Protein AF-A0A368FFF7-F1 (afdb_monomer)

pLDDT: mean 74.54, std 22.56, range [25.45, 98.56]

InterPro domains:
  IPR001506 Peptidase M12A [PF01400] (138-325)
  IPR001506 Peptidase M12A [PR00480] (164-182)
  IPR001506 Peptidase M12A [PR00480] (217-235)
  IPR001506 Peptidase M12A [PR00480] (236-253)
  IPR001506 Peptidase M12A [PR00480] (275-290)
  IPR001506 Peptidase M12A [PR00480] (313-326)
  IPR001506 Peptidase M12A [PS51864] (132-328)
  IPR006026 Peptidase, metallopeptidase [SM00235] (140-280)
  IPR017050 Metallopeptidase, nematode [PIRSF036365] (67-388)
  IPR024079 Metallopeptidase, catalytic domain superfamily [G3DSA:3.40.390.10] (79-330)
  IPR034035 Astacin-like metallopeptidase domain [cd04280] (145-325)

Solvent-accessible surface area (backbone atoms only — not comparable to full-atom values): 23242 Å² total; per-residue (Å²): 132,88,7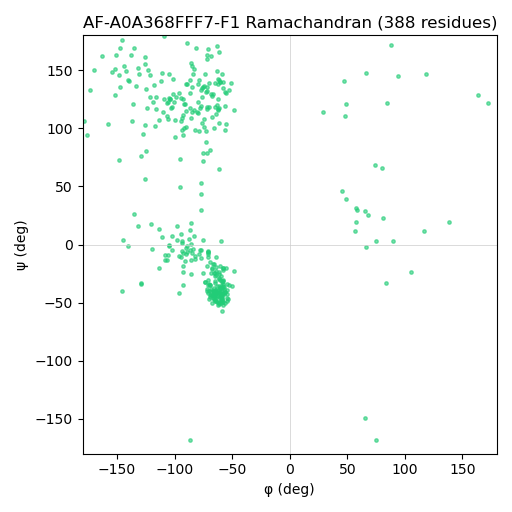9,92,82,91,81,90,87,84,96,76,79,96,65,64,69,66,59,58,52,53,47,55,60,63,58,76,74,64,98,68,99,64,66,57,69,58,36,45,58,44,37,54,59,52,58,72,46,37,70,59,52,56,59,73,60,58,75,51,76,70,52,50,53,57,45,53,57,51,57,71,71,38,84,87,75,85,80,77,88,79,45,94,53,31,88,46,63,49,48,22,6,54,70,49,70,56,16,84,51,26,51,61,36,33,29,50,72,52,70,64,60,46,49,54,54,50,57,49,67,70,62,67,77,87,72,83,71,67,20,38,29,62,38,74,86,88,55,90,65,41,54,59,86,87,36,46,30,23,38,72,40,94,73,39,46,73,64,44,53,54,28,42,57,53,19,50,48,60,53,37,71,76,34,73,57,45,77,43,85,34,86,80,48,68,53,22,38,37,38,26,53,46,83,42,25,40,32,17,28,65,17,41,84,63,42,79,43,61,34,29,47,15,77,71,34,82,38,44,36,50,35,35,35,38,47,40,18,38,69,20,36,53,45,48,68,21,20,56,54,33,76,82,50,34,46,80,34,65,91,31,34,36,76,92,52,56,68,49,65,48,62,47,43,61,67,55,1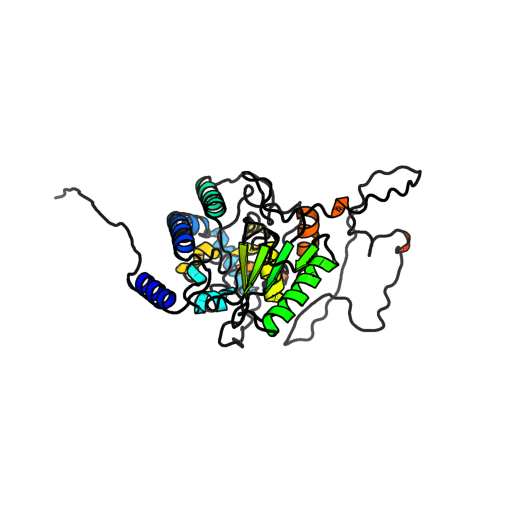8,40,28,88,80,57,78,90,56,51,42,21,37,47,16,66,38,33,45,58,64,32,72,74,79,38,60,21,37,42,35,71,56,56,87,44,37,83,37,29,42,27,66,41,84,29,73,64,53,42,54,44,49,23,64,73,71,50,40,79,68,80,70,76,77,81,75,88,72,94,70,94,76,96,66,90,80,61,86,81,43,74,84,84,64,44,82,88,53,68,86,66,77,87,78,66,97,53,101,73,72,99,69,91,78,91,68,97,86,60,95,77,87,85,80,89,80,86,78,86,78,132

Structure (mmCIF, N/CA/C/O backbone):
data_AF-A0A368FFF7-F1
#
_entry.id   AF-A0A368FFF7-F1
#
loop_
_atom_site.group_PDB
_atom_site.id
_atom_site.type_symbol
_atom_site.label_atom_id
_atom_site.label_alt_id
_atom_site.label_comp_id
_atom_site.label_asym_id
_atom_site.label_entity_id
_atom_site.label_seq_id
_atom_site.pdbx_PDB_ins_code
_atom_site.Cartn_x
_atom_site.Cartn_y
_atom_site.Cartn_z
_atom_site.occupancy
_atom_site.B_iso_or_equiv
_atom_site.auth_seq_id
_atom_site.auth_comp_id
_atom_site.auth_asym_id
_atom_site.auth_atom_id
_atom_site.pdbx_PDB_model_num
ATOM 1 N N . MET A 1 1 ? -25.195 46.840 28.308 1.00 30.77 1 MET A N 1
ATOM 2 C CA . MET A 1 1 ? -25.263 47.331 26.914 1.00 30.77 1 MET A CA 1
ATOM 3 C C . MET A 1 1 ? -24.023 46.797 26.198 1.00 30.77 1 MET A C 1
ATOM 5 O O . MET A 1 1 ? -22.946 47.258 26.528 1.00 30.77 1 MET A O 1
ATOM 9 N N . GLN A 1 2 ? -24.040 45.662 25.477 1.00 25.81 2 GLN A N 1
ATOM 10 C CA . GLN A 1 2 ? -24.666 45.463 24.148 1.00 25.81 2 GLN A CA 1
ATOM 11 C C . GLN A 1 2 ? -24.244 46.615 23.213 1.00 25.81 2 GLN A C 1
ATOM 13 O O . GLN A 1 2 ? -24.584 47.751 23.515 1.00 25.81 2 GLN A O 1
ATOM 18 N N . VAL A 1 3 ? -23.419 46.430 22.170 1.00 28.92 3 VAL A N 1
ATOM 19 C CA . VAL A 1 3 ? -23.723 45.802 20.855 1.00 28.92 3 VAL A CA 1
ATOM 20 C C . VAL A 1 3 ? -22.468 46.034 19.966 1.00 28.92 3 VAL A C 1
ATOM 22 O O . VAL A 1 3 ? -21.958 47.146 19.983 1.00 28.92 3 VAL A O 1
ATOM 25 N N . PHE A 1 4 ? -21.816 44.975 19.438 1.00 28.39 4 PHE A N 1
ATOM 26 C CA . PHE A 1 4 ? -21.695 44.586 17.998 1.00 28.39 4 PHE A CA 1
ATOM 27 C C . PHE A 1 4 ? -20.883 45.558 17.087 1.00 28.39 4 PHE A C 1
ATOM 29 O O . PHE A 1 4 ? -20.931 46.753 17.301 1.00 28.39 4 PHE A O 1
ATOM 36 N N . LEU A 1 5 ? -20.135 45.201 16.027 1.00 28.88 5 LEU A N 1
ATOM 37 C CA . LEU A 1 5 ? -20.061 44.041 15.126 1.00 28.88 5 LEU A CA 1
ATOM 38 C C . LEU A 1 5 ? -18.778 44.161 14.235 1.00 28.88 5 LEU A C 1
ATOM 40 O O . LEU A 1 5 ? -18.406 45.270 13.871 1.00 28.88 5 LEU A O 1
ATOM 44 N N . LEU A 1 6 ? -18.211 43.012 13.829 1.00 27.09 6 LEU A N 1
ATOM 45 C CA . LEU A 1 6 ? -17.595 42.634 12.527 1.00 27.09 6 LEU A CA 1
ATOM 46 C C . LEU A 1 6 ? -16.542 43.493 11.780 1.00 27.09 6 LEU A C 1
ATOM 48 O O . LEU A 1 6 ? -16.857 44.534 11.217 1.00 27.09 6 LEU A O 1
ATOM 52 N N . ALA A 1 7 ? -15.365 42.878 11.556 1.00 26.38 7 ALA A N 1
ATOM 53 C CA . ALA A 1 7 ? -14.892 42.372 10.241 1.00 26.38 7 ALA A CA 1
ATOM 54 C C . ALA A 1 7 ? -13.529 41.640 10.408 1.00 26.38 7 ALA A C 1
ATOM 56 O O . ALA A 1 7 ? -12.502 42.271 10.622 1.00 26.38 7 ALA A O 1
ATOM 57 N N . LEU A 1 8 ? -13.491 40.310 10.587 1.00 32.50 8 LEU A N 1
ATOM 58 C CA . LEU A 1 8 ? -13.098 39.314 9.565 1.00 32.50 8 LEU A CA 1
ATOM 59 C C . LEU A 1 8 ? -12.094 39.816 8.511 1.00 32.50 8 LEU A C 1
ATOM 61 O O . LEU A 1 8 ? -12.486 40.605 7.663 1.00 32.50 8 LEU A O 1
ATOM 65 N N . LEU A 1 9 ? -10.870 39.260 8.512 1.00 25.45 9 LEU A N 1
ATOM 66 C CA . LEU A 1 9 ? -10.119 38.810 7.324 1.00 25.45 9 LEU A CA 1
ATOM 67 C C . LEU A 1 9 ? -8.822 38.068 7.733 1.00 25.45 9 LEU A C 1
ATOM 69 O O . LEU A 1 9 ? -8.044 38.547 8.551 1.00 25.45 9 LEU A O 1
ATOM 73 N N . CYS A 1 10 ? -8.612 36.906 7.100 1.00 25.69 10 CYS A N 1
ATOM 74 C CA . CYS A 1 10 ? -7.376 36.110 7.013 1.00 25.69 10 CYS A CA 1
ATOM 75 C C . CYS A 1 10 ? -6.977 35.202 8.195 1.00 25.69 10 CYS A C 1
ATOM 77 O O . CYS A 1 10 ? -5.895 35.322 8.762 1.00 25.69 10 CYS A O 1
ATOM 79 N N . VAL A 1 11 ? -7.783 34.163 8.446 1.00 30.72 11 VAL A N 1
ATOM 80 C CA . VAL A 1 11 ? -7.249 32.853 8.867 1.00 30.72 11 VAL A CA 1
ATOM 81 C C . VAL A 1 11 ? -7.226 31.954 7.632 1.00 30.72 11 VAL A C 1
ATOM 83 O O . VAL A 1 11 ? -8.213 31.314 7.286 1.00 30.72 11 VAL A O 1
ATOM 86 N N . SER A 1 12 ? -6.100 31.937 6.929 1.00 32.69 12 SER A N 1
ATOM 87 C CA . SER A 1 12 ? -5.804 30.950 5.890 1.00 32.69 12 SER A CA 1
ATOM 88 C C . SER A 1 12 ? -4.338 30.554 6.004 1.00 32.69 12 SER A C 1
ATOM 90 O O . SER A 1 12 ? -3.499 31.411 6.252 1.00 32.69 12 SER A O 1
ATOM 92 N N . SER A 1 13 ? -4.072 29.261 5.808 1.00 33.72 13 SER A N 1
ATOM 93 C CA . SER A 1 13 ? -2.775 28.570 5.871 1.00 33.72 13 SER A CA 1
ATOM 94 C C . SER A 1 13 ? -2.192 28.334 7.269 1.00 33.72 13 SER A C 1
ATOM 96 O O . SER A 1 13 ? -1.131 28.840 7.627 1.00 33.72 13 SER A O 1
ATOM 98 N N . GLY A 1 14 ? -2.845 27.462 8.037 1.00 33.12 14 GLY A N 1
ATOM 99 C CA . GLY A 1 14 ? -2.187 26.733 9.119 1.00 33.12 14 GLY A CA 1
ATOM 100 C C . GLY A 1 14 ? -1.307 25.610 8.562 1.00 33.12 14 GLY A C 1
ATOM 101 O O . GLY A 1 14 ? -1.705 24.454 8.591 1.00 33.12 14 GLY A O 1
ATOM 102 N N . PHE A 1 15 ? -0.116 25.946 8.061 1.00 41.09 15 PHE A N 1
ATOM 103 C CA . PHE A 1 15 ? 1.002 25.004 7.950 1.00 41.09 15 PHE A CA 1
ATOM 104 C C . PHE A 1 15 ? 2.118 25.516 8.859 1.00 41.09 15 PHE A C 1
ATOM 106 O O . PHE A 1 15 ? 2.530 26.670 8.756 1.00 41.09 15 PHE A O 1
ATOM 113 N N . SER A 1 16 ? 2.623 24.671 9.760 1.00 47.88 16 SER A N 1
ATOM 114 C CA . SER A 1 16 ? 3.803 25.021 10.552 1.00 47.88 16 SER A CA 1
ATOM 115 C C . SER A 1 16 ? 4.995 25.197 9.605 1.00 47.88 16 SER A C 1
ATOM 117 O O . SER A 1 16 ? 5.396 24.250 8.921 1.00 47.88 16 SER A O 1
ATOM 119 N N . SER A 1 17 ? 5.589 26.391 9.590 1.00 49.59 17 SER A N 1
ATOM 120 C CA . SER A 1 17 ? 6.833 26.728 8.874 1.00 49.59 17 SER A CA 1
ATOM 121 C C . SER A 1 17 ? 7.967 25.716 9.119 1.00 49.59 17 SER A C 1
ATOM 123 O O . SER A 1 17 ? 8.857 25.535 8.288 1.00 49.59 17 SER A O 1
ATOM 125 N N . VAL A 1 18 ? 7.895 24.976 10.230 1.00 48.19 18 VAL A N 1
ATOM 126 C CA . VAL A 1 18 ? 8.825 23.914 10.621 1.00 48.19 18 VAL A CA 1
ATOM 127 C C . VAL A 1 18 ? 8.740 22.686 9.707 1.00 48.19 18 VAL A C 1
ATOM 129 O O . VAL A 1 18 ? 9.775 22.106 9.377 1.00 48.19 18 VAL A O 1
ATOM 132 N N . PHE A 1 19 ? 7.542 22.274 9.277 1.00 47.28 19 PHE A N 1
ATOM 133 C CA . PHE A 1 19 ? 7.387 21.143 8.351 1.00 47.28 19 PHE A CA 1
ATOM 134 C C . PHE A 1 19 ? 7.916 21.509 6.959 1.00 47.28 19 PHE A C 1
ATOM 136 O O . PHE A 1 19 ? 8.703 20.761 6.380 1.00 47.28 19 PHE A O 1
ATOM 143 N N . GLN A 1 20 ? 7.595 22.717 6.485 1.00 47.97 20 GLN A N 1
ATOM 144 C CA . GLN A 1 20 ? 8.089 23.251 5.211 1.00 47.97 20 GLN A CA 1
ATOM 145 C C . GLN A 1 20 ? 9.624 23.315 5.167 1.00 47.97 20 GLN A C 1
ATOM 147 O O . GLN A 1 20 ? 10.238 22.879 4.191 1.00 47.97 20 GLN A O 1
ATOM 152 N N . GLN A 1 21 ? 10.262 23.780 6.247 1.00 49.72 21 GLN A N 1
ATOM 153 C CA . GLN A 1 21 ? 11.721 23.850 6.335 1.00 49.72 21 GLN A CA 1
ATOM 154 C C . GLN A 1 21 ? 12.375 22.457 6.404 1.00 49.72 21 GLN A C 1
ATOM 156 O O . GLN A 1 21 ? 13.418 22.229 5.789 1.00 49.72 21 GLN A O 1
ATOM 161 N N . LYS A 1 22 ? 11.759 21.498 7.113 1.00 55.06 22 LYS A N 1
ATOM 162 C CA . LYS A 1 22 ? 12.249 20.110 7.204 1.00 55.06 22 LYS A CA 1
ATOM 163 C C . LYS A 1 22 ? 12.202 19.395 5.855 1.00 55.06 22 LYS A C 1
ATOM 165 O O . LYS A 1 22 ? 13.178 18.738 5.499 1.00 55.06 22 LYS A O 1
ATOM 170 N N . VAL A 1 23 ? 11.120 19.573 5.095 1.00 53.72 23 VAL A N 1
ATOM 171 C CA . VAL A 1 23 ? 10.992 19.042 3.731 1.00 53.72 23 VAL A CA 1
ATOM 172 C C . VAL A 1 23 ? 12.041 19.685 2.823 1.00 53.72 23 VAL A C 1
ATOM 174 O O . VAL A 1 23 ? 12.819 18.971 2.201 1.00 53.72 23 VAL A O 1
ATOM 177 N N . LYS A 1 24 ? 12.173 21.019 2.824 1.00 52.97 24 LYS A N 1
ATOM 178 C CA . LYS A 1 24 ? 13.177 21.736 2.014 1.00 52.97 24 LYS A CA 1
ATOM 179 C C . LYS A 1 24 ? 14.614 21.259 2.279 1.00 52.97 24 LYS A C 1
ATOM 181 O O . LYS A 1 24 ? 15.376 21.055 1.337 1.00 52.97 24 LYS A O 1
ATOM 186 N N . ASN A 1 25 ? 14.964 21.010 3.541 1.00 53.41 25 ASN A N 1
ATOM 187 C CA . ASN A 1 25 ? 16.287 20.512 3.928 1.00 53.41 25 ASN A CA 1
ATOM 188 C C . ASN A 1 25 ? 16.513 19.031 3.569 1.00 53.41 25 ASN A C 1
ATOM 190 O O . ASN A 1 25 ? 17.640 18.651 3.254 1.00 53.41 25 ASN A O 1
ATOM 194 N N . ALA A 1 26 ? 15.469 18.195 3.599 1.00 53.56 26 ALA A N 1
ATOM 195 C CA . ALA A 1 26 ? 15.540 16.805 3.137 1.00 53.56 26 ALA A CA 1
ATOM 196 C C . ALA A 1 26 ? 15.694 16.716 1.606 1.00 53.56 26 ALA A C 1
ATOM 198 O O . ALA A 1 26 ? 16.411 15.855 1.101 1.00 53.56 26 ALA A O 1
ATOM 199 N N . LEU A 1 27 ? 15.076 17.649 0.872 1.00 49.53 27 LEU A N 1
ATOM 200 C CA . LEU A 1 27 ? 15.123 17.737 -0.590 1.00 49.53 27 LEU A CA 1
ATOM 201 C C . LEU A 1 27 ? 16.488 18.174 -1.139 1.00 49.53 27 LEU A C 1
ATOM 203 O O . LEU A 1 27 ? 16.863 17.753 -2.229 1.00 49.53 27 LEU A O 1
ATOM 207 N N . ALA A 1 28 ? 17.241 18.984 -0.393 1.00 47.53 28 ALA A N 1
ATOM 208 C CA . ALA A 1 28 ? 18.511 19.552 -0.850 1.00 47.53 28 ALA A CA 1
ATOM 209 C C . ALA A 1 28 ? 19.671 18.538 -0.958 1.00 47.53 28 ALA A C 1
ATOM 211 O O . ALA A 1 28 ? 20.737 18.897 -1.449 1.00 47.53 28 ALA A O 1
ATOM 212 N N . LYS A 1 29 ? 19.504 17.290 -0.487 1.00 43.19 29 LYS A N 1
ATOM 213 C CA . LYS A 1 29 ? 20.620 16.341 -0.318 1.00 43.19 29 LYS A CA 1
ATOM 214 C C . LYS A 1 29 ? 20.720 15.198 -1.334 1.00 43.19 29 LYS A C 1
ATOM 216 O O . LYS A 1 29 ? 21.730 14.506 -1.289 1.00 43.19 29 LYS A O 1
ATOM 221 N N . VAL A 1 30 ? 19.747 14.944 -2.220 1.00 41.00 30 VAL A N 1
ATOM 222 C CA . VAL A 1 30 ? 19.785 13.721 -3.061 1.00 41.00 30 VAL A CA 1
ATOM 223 C C . VAL A 1 30 ? 19.073 13.876 -4.415 1.00 41.00 30 VAL A C 1
ATOM 225 O O . VAL A 1 30 ? 17.891 14.224 -4.479 1.00 41.00 30 VAL A O 1
ATOM 228 N N . ASN A 1 31 ? 19.789 13.518 -5.486 1.00 42.81 31 ASN A N 1
ATOM 229 C CA . ASN A 1 31 ? 19.384 13.611 -6.890 1.00 42.81 31 ASN A CA 1
ATOM 230 C C . ASN A 1 31 ? 18.789 12.272 -7.390 1.00 42.81 31 ASN A C 1
ATOM 232 O O . ASN A 1 31 ? 19.466 11.518 -8.079 1.00 42.81 31 ASN A O 1
ATOM 236 N N . ILE A 1 32 ? 17.559 11.928 -6.977 1.00 51.69 32 ILE A N 1
ATOM 237 C CA . ILE A 1 32 ? 16.816 10.745 -7.469 1.00 51.69 32 ILE A CA 1
ATOM 238 C C . ILE A 1 32 ? 15.328 11.093 -7.646 1.00 51.69 32 ILE A C 1
ATOM 240 O O . ILE A 1 32 ? 14.751 11.840 -6.851 1.00 51.69 32 ILE A O 1
ATOM 244 N N . THR A 1 33 ? 14.755 10.548 -8.719 1.00 56.84 33 THR A N 1
ATOM 245 C CA . THR A 1 33 ? 13.476 10.791 -9.409 1.00 56.84 33 THR A CA 1
ATOM 246 C C . THR A 1 33 ? 12.218 10.532 -8.565 1.00 56.84 33 THR A C 1
ATOM 248 O O . THR A 1 33 ? 11.391 9.684 -8.872 1.00 56.84 33 THR A O 1
ATOM 251 N N . LEU A 1 34 ? 12.016 11.308 -7.504 1.00 63.19 34 LEU A N 1
ATOM 252 C CA . LEU A 1 34 ? 10.683 11.535 -6.944 1.00 63.19 34 LEU A CA 1
ATOM 253 C C . LEU A 1 34 ? 10.308 12.987 -7.240 1.00 63.19 34 LEU A C 1
ATOM 255 O O . LEU A 1 34 ? 10.966 13.898 -6.730 1.00 63.19 34 LEU A O 1
ATOM 259 N N . ASN A 1 35 ? 9.288 13.222 -8.073 1.00 73.88 35 ASN A N 1
ATOM 260 C CA . ASN A 1 35 ? 8.816 14.576 -8.365 1.00 73.88 35 ASN A CA 1
ATOM 261 C C . ASN A 1 35 ? 8.082 15.142 -7.142 1.00 73.88 35 ASN A C 1
ATOM 263 O O . ASN A 1 35 ? 6.858 15.156 -7.053 1.00 73.88 35 ASN A O 1
ATOM 267 N N . THR A 1 36 ? 8.843 15.607 -6.157 1.00 71.31 36 THR A N 1
ATOM 268 C CA . THR A 1 36 ? 8.290 16.065 -4.879 1.00 71.31 36 THR A CA 1
ATOM 269 C C . THR A 1 36 ? 7.467 17.328 -4.994 1.00 71.31 36 THR A C 1
ATOM 271 O O . THR A 1 36 ? 6.648 17.592 -4.120 1.00 71.31 36 THR A O 1
ATOM 274 N N . LYS A 1 37 ? 7.660 18.113 -6.059 1.00 78.25 37 LYS A N 1
ATOM 275 C CA . LYS A 1 37 ? 6.784 19.245 -6.348 1.00 78.25 37 LYS A CA 1
ATOM 276 C C . LYS A 1 37 ? 5.375 18.745 -6.659 1.00 78.25 37 LYS A C 1
ATOM 278 O O . LYS A 1 37 ? 4.424 19.240 -6.069 1.00 78.25 37 LYS A O 1
ATOM 283 N N . GLU A 1 38 ? 5.266 17.751 -7.531 1.00 79.00 38 GLU A N 1
ATOM 284 C CA . GLU A 1 38 ? 3.991 17.142 -7.899 1.00 79.00 38 GLU A CA 1
ATOM 285 C C . GLU A 1 38 ? 3.348 16.385 -6.736 1.00 79.00 38 GLU A C 1
ATOM 287 O O . GLU A 1 38 ? 2.166 16.588 -6.477 1.00 79.00 38 GLU A O 1
ATOM 292 N N . LEU A 1 39 ? 4.123 15.608 -5.972 1.00 80.12 39 LEU A N 1
ATOM 293 C CA . LEU A 1 39 ? 3.616 14.970 -4.751 1.00 80.12 39 LEU A CA 1
ATOM 294 C C . LEU A 1 39 ? 3.072 15.991 -3.755 1.00 80.12 39 LEU A C 1
ATOM 296 O O . LEU A 1 39 ? 2.018 15.778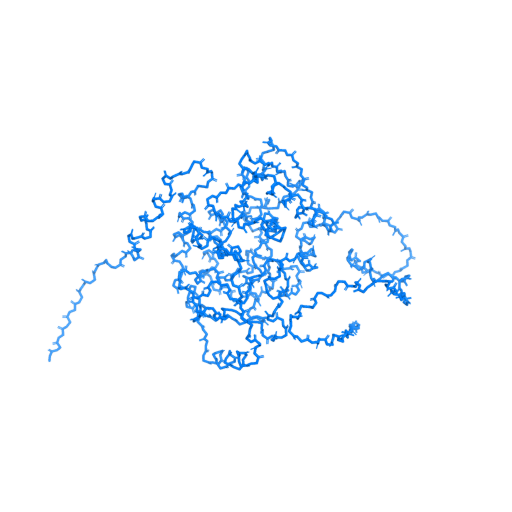 -3.171 1.00 80.12 39 LEU A O 1
ATOM 300 N N . ARG A 1 40 ? 3.761 17.123 -3.584 1.00 82.38 40 ARG A N 1
ATOM 301 C CA . ARG A 1 40 ? 3.287 18.203 -2.718 1.00 82.38 40 ARG A CA 1
ATOM 302 C C . ARG A 1 40 ? 1.992 18.817 -3.243 1.00 82.38 40 ARG A C 1
ATOM 304 O O . ARG A 1 40 ? 1.085 19.026 -2.453 1.00 82.38 40 ARG A O 1
ATOM 311 N N . GLU A 1 41 ? 1.889 19.084 -4.545 1.00 84.19 41 GLU A N 1
ATOM 312 C CA . GLU A 1 41 ? 0.653 19.598 -5.158 1.00 84.19 41 GLU A CA 1
ATOM 313 C C . GLU A 1 41 ? -0.524 18.633 -4.942 1.00 84.19 41 GLU A C 1
ATOM 315 O O . GLU A 1 41 ? -1.630 19.061 -4.617 1.00 84.19 41 GLU A O 1
ATOM 320 N N . VAL A 1 42 ? -0.289 17.327 -5.101 1.00 81.94 42 VAL A N 1
ATOM 321 C CA . VAL A 1 42 ? -1.290 16.284 -4.844 1.00 81.94 42 VAL A CA 1
ATOM 322 C C . VAL A 1 42 ? -1.664 16.232 -3.361 1.00 81.94 42 VAL A C 1
ATOM 324 O O . VAL A 1 42 ? -2.848 16.264 -3.029 1.00 81.94 42 VAL A O 1
ATOM 327 N N . HIS A 1 43 ? -0.675 16.218 -2.472 1.00 83.12 43 HIS A N 1
ATOM 328 C CA . HIS A 1 43 ? -0.884 16.196 -1.028 1.00 83.12 43 HIS A CA 1
ATOM 329 C C . HIS A 1 43 ? -1.656 17.431 -0.542 1.00 83.12 43 HIS A C 1
ATOM 331 O O . HIS A 1 43 ? -2.628 17.289 0.189 1.00 83.12 43 HIS A O 1
ATOM 337 N N . GLU A 1 44 ? -1.314 18.637 -1.008 1.00 84.12 44 GLU A N 1
ATOM 338 C CA . GLU A 1 44 ? -2.025 19.880 -0.665 1.00 84.12 44 GLU A CA 1
ATOM 339 C C . GLU A 1 44 ? -3.511 19.823 -1.055 1.00 84.12 44 GLU A C 1
ATOM 341 O O . GLU A 1 44 ? -4.373 20.300 -0.312 1.00 84.12 44 GLU A O 1
ATOM 346 N N . LYS A 1 45 ? -3.838 19.195 -2.193 1.00 81.06 45 LYS A N 1
ATOM 347 C CA . LYS A 1 45 ? -5.231 18.980 -2.601 1.00 81.06 45 LYS A CA 1
ATOM 348 C C . LYS A 1 45 ? -5.973 18.023 -1.653 1.00 81.06 45 LYS A C 1
ATOM 350 O O . LYS A 1 45 ? -7.140 18.274 -1.347 1.00 81.06 45 LYS A O 1
ATOM 355 N N . ILE A 1 46 ? -5.320 16.953 -1.193 1.00 77.62 46 ILE A N 1
ATOM 356 C CA . ILE A 1 46 ? -5.898 15.974 -0.252 1.00 77.62 46 ILE A CA 1
ATOM 357 C C . ILE A 1 46 ? -6.048 16.588 1.148 1.00 77.62 46 ILE A C 1
ATOM 359 O O . ILE A 1 46 ? -7.102 16.465 1.770 1.00 77.62 46 ILE A O 1
ATOM 363 N N . GLU A 1 47 ? -5.056 17.345 1.615 1.00 80.19 47 GLU A N 1
ATOM 364 C CA . GLU A 1 47 ? -5.118 18.079 2.884 1.00 80.19 47 GLU A CA 1
ATOM 365 C C . GLU A 1 47 ? -6.293 19.065 2.919 1.00 80.19 47 GLU A C 1
ATOM 367 O O . GLU A 1 47 ? -6.970 19.201 3.940 1.00 80.19 47 GLU A O 1
ATOM 372 N N . GLY A 1 48 ? -6.621 19.687 1.782 1.00 79.81 48 GLY A N 1
ATOM 373 C CA . GLY A 1 48 ? -7.789 20.561 1.653 1.00 79.81 48 GLY A CA 1
ATOM 374 C C . GLY A 1 48 ? -9.131 19.892 1.989 1.00 79.81 48 GLY A C 1
ATOM 375 O O . GLY A 1 48 ? -10.084 20.590 2.335 1.00 79.81 48 GLY A O 1
ATOM 376 N N . VAL A 1 49 ? -9.228 18.556 1.928 1.00 74.88 49 VAL A N 1
ATOM 377 C CA . VAL A 1 49 ? -10.434 17.796 2.314 1.00 74.88 49 VAL A CA 1
ATOM 378 C C . VAL A 1 49 ? -10.312 17.085 3.666 1.00 74.88 49 VAL A C 1
ATOM 380 O O . VAL A 1 49 ? -11.296 16.506 4.135 1.00 74.88 49 VAL A O 1
ATOM 383 N N . LYS A 1 50 ? -9.166 17.191 4.351 1.00 78.00 50 LYS A N 1
ATOM 384 C CA . LYS A 1 50 ? -8.912 16.553 5.653 1.00 78.00 50 LYS A CA 1
ATOM 385 C C . LYS A 1 50 ? -9.952 16.886 6.726 1.00 78.00 50 LYS A C 1
ATOM 387 O O . LYS A 1 50 ? -10.404 15.952 7.383 1.00 78.00 50 LYS A O 1
ATOM 392 N N . PRO A 1 51 ? -10.432 18.138 6.896 1.00 82.06 51 PRO A N 1
ATOM 393 C CA . PRO A 1 51 ? -11.461 18.430 7.897 1.00 82.06 51 PRO A CA 1
ATOM 394 C C . PRO A 1 51 ? -12.750 17.624 7.687 1.00 82.06 51 PRO A C 1
ATOM 396 O O . PRO A 1 51 ? -13.334 17.127 8.648 1.00 82.06 51 PRO A O 1
ATOM 399 N N . LYS A 1 52 ? -13.153 17.435 6.423 1.00 78.50 52 LYS A N 1
ATOM 400 C CA . LYS A 1 52 ? -14.325 16.633 6.066 1.00 78.50 52 LYS A CA 1
ATOM 401 C C . LYS A 1 52 ? -14.082 15.145 6.319 1.00 78.50 52 LYS A C 1
ATOM 403 O O . LYS A 1 52 ? -14.962 14.467 6.837 1.00 78.50 52 LYS A O 1
ATOM 408 N N . ILE A 1 53 ? -12.884 14.647 6.006 1.00 74.88 53 ILE A N 1
ATOM 409 C CA . ILE A 1 53 ? -12.479 13.269 6.320 1.00 74.88 53 ILE A CA 1
ATOM 410 C C . ILE A 1 53 ? -12.551 13.031 7.833 1.00 74.88 53 ILE A C 1
ATOM 412 O O . ILE A 1 53 ? -13.181 12.075 8.271 1.00 74.88 53 ILE A O 1
ATOM 416 N N . VAL A 1 54 ? -11.981 13.932 8.638 1.00 79.19 54 VAL A N 1
ATOM 417 C CA . VAL A 1 54 ? -12.018 13.844 10.105 1.00 79.19 54 VAL A CA 1
ATOM 418 C C . VAL A 1 54 ? -13.454 13.813 10.620 1.00 79.19 54 VAL A C 1
ATOM 420 O O . VAL A 1 54 ? -13.763 13.027 11.509 1.00 79.19 54 VAL A O 1
ATOM 423 N N . GLU A 1 55 ? -14.348 14.628 10.061 1.00 81.38 55 GLU A N 1
ATOM 424 C CA . GLU A 1 55 ? -15.767 14.601 10.416 1.00 81.38 55 GLU A CA 1
ATOM 425 C C . GLU A 1 55 ? -16.431 13.259 10.073 1.00 81.38 55 GLU A C 1
ATOM 427 O O . GLU A 1 55 ? -17.129 12.698 10.914 1.00 81.38 55 GLU A O 1
ATOM 432 N N . MET A 1 56 ? -16.157 12.706 8.887 1.00 76.81 56 MET A N 1
ATOM 433 C CA . MET A 1 56 ? -16.682 11.407 8.443 1.00 76.81 56 MET A CA 1
ATOM 434 C C . MET A 1 56 ? -16.167 10.222 9.269 1.00 76.81 56 MET A C 1
ATOM 436 O O . MET A 1 56 ? -16.816 9.178 9.302 1.00 76.81 56 MET A O 1
ATOM 440 N N . LEU A 1 57 ? -15.004 10.362 9.906 1.00 80.06 57 LEU A N 1
ATOM 441 C CA . LEU A 1 57 ? -14.387 9.321 10.727 1.00 80.06 57 LEU A CA 1
ATOM 442 C C . LEU A 1 57 ? -14.830 9.365 12.200 1.00 80.06 57 LEU A C 1
ATOM 444 O O . LEU A 1 57 ? -14.477 8.466 12.962 1.00 80.06 57 LEU A O 1
ATOM 448 N N . LYS A 1 58 ? -15.595 10.383 12.624 1.00 82.38 58 LYS A N 1
ATOM 449 C CA . LYS A 1 58 ? -16.078 10.485 14.008 1.00 82.38 58 LYS A CA 1
ATOM 450 C C . LYS A 1 58 ? -17.065 9.367 14.331 1.00 82.38 58 LYS A C 1
ATOM 452 O O . LYS A 1 58 ? -18.074 9.192 13.655 1.00 82.38 58 LYS A O 1
ATOM 457 N N . LEU A 1 59 ? -16.815 8.683 15.444 1.00 83.44 59 LEU A N 1
ATOM 458 C CA . LEU A 1 59 ? -17.716 7.666 15.974 1.00 83.44 59 LEU A CA 1
ATOM 459 C C . LEU A 1 59 ? -18.945 8.296 16.643 1.00 83.44 59 LEU A C 1
ATOM 461 O O . LEU A 1 59 ? -18.823 9.212 17.465 1.00 83.44 59 LEU A O 1
ATOM 465 N N . SER A 1 60 ? -20.127 7.748 16.358 1.00 86.50 60 SER A N 1
ATOM 466 C CA . SER A 1 60 ? -21.356 8.056 17.098 1.00 86.50 60 SER A CA 1
ATOM 467 C C . SER A 1 60 ? -21.314 7.505 18.538 1.00 86.50 60 SER A C 1
ATOM 469 O O . SER A 1 60 ? -20.531 6.601 18.841 1.00 86.50 60 SER A O 1
ATOM 471 N N . PRO A 1 61 ? -22.169 7.984 19.463 1.00 87.69 61 PRO A N 1
ATOM 472 C CA . PRO A 1 61 ? -22.187 7.486 20.844 1.00 87.69 61 PRO A CA 1
ATOM 473 C C . PRO A 1 61 ? -22.392 5.967 20.957 1.00 87.69 61 PRO A C 1
ATOM 475 O O . PRO A 1 61 ? -21.701 5.301 21.723 1.00 87.69 61 PRO A O 1
ATOM 478 N N . LYS A 1 62 ? -23.288 5.398 20.138 1.00 87.25 62 LYS A N 1
ATOM 479 C CA . LYS A 1 62 ? -23.529 3.947 20.080 1.00 87.25 62 LYS A CA 1
ATOM 480 C C . LYS A 1 62 ? -22.283 3.183 19.633 1.00 87.25 62 LYS A C 1
ATOM 482 O O . LYS A 1 62 ? -21.977 2.114 20.149 1.00 87.25 62 LYS A O 1
ATOM 487 N N . GLU A 1 63 ? -21.559 3.741 18.673 1.00 86.81 63 GLU A N 1
ATOM 488 C CA . GLU A 1 63 ? -20.335 3.147 18.157 1.00 86.81 63 GLU A CA 1
ATOM 489 C C . GLU A 1 63 ? -19.191 3.172 19.165 1.00 86.81 63 GLU A C 1
ATOM 491 O O . GLU A 1 63 ? -18.423 2.213 19.216 1.00 86.81 63 GLU A O 1
ATOM 496 N N . LYS A 1 64 ? -19.107 4.224 19.983 1.00 87.25 64 LYS A N 1
ATOM 497 C CA . LYS A 1 64 ? -18.145 4.308 21.087 1.00 87.25 64 LYS A CA 1
ATOM 498 C C . LYS A 1 64 ? -18.405 3.244 22.151 1.00 87.25 64 LYS A C 1
ATOM 500 O O . LYS A 1 64 ? -17.454 2.621 22.604 1.00 87.25 64 LYS A O 1
ATOM 505 N N . LEU A 1 65 ? -19.673 2.986 22.488 1.00 86.19 65 LEU A N 1
ATOM 506 C CA . LEU A 1 65 ? -20.042 1.895 23.400 1.00 86.19 65 LEU A CA 1
ATOM 507 C C . LEU A 1 65 ? -19.629 0.531 22.830 1.00 86.19 65 LEU A C 1
ATOM 509 O O . LEU A 1 65 ? -18.882 -0.191 23.475 1.00 86.19 65 LEU A O 1
ATOM 513 N N . SER A 1 66 ? -19.994 0.234 21.575 1.00 86.25 66 SER A N 1
ATOM 514 C CA . SER A 1 66 ? -19.595 -1.033 20.933 1.00 86.25 66 SER A CA 1
ATOM 515 C C . SER A 1 66 ? -18.078 -1.210 20.819 1.00 86.25 66 SER A C 1
ATOM 517 O O . SER A 1 66 ? -17.573 -2.328 20.825 1.00 86.25 66 SER A O 1
ATOM 519 N N . LEU A 1 67 ? -17.342 -0.102 20.687 1.00 87.19 67 LEU A N 1
ATOM 520 C CA . LEU A 1 67 ? -15.888 -0.123 20.640 1.00 87.19 67 LEU A CA 1
ATOM 521 C C . LEU A 1 67 ? -15.294 -0.448 22.015 1.00 87.19 67 LEU A C 1
ATOM 523 O O . LEU A 1 67 ? -14.329 -1.202 22.073 1.00 87.19 67 LEU A O 1
ATOM 527 N N . ALA A 1 68 ? -15.856 0.093 23.099 1.00 86.00 68 ALA A N 1
ATOM 528 C CA . ALA A 1 68 ? -15.404 -0.215 24.453 1.00 86.00 68 ALA A CA 1
ATOM 529 C C . ALA A 1 68 ? -15.509 -1.723 24.739 1.00 86.00 68 ALA A C 1
ATOM 531 O O . ALA A 1 68 ? -14.518 -2.328 25.151 1.00 86.00 68 ALA A O 1
ATOM 532 N N . ASP A 1 69 ? -16.647 -2.332 24.392 1.00 84.50 69 ASP A N 1
ATOM 533 C CA . ASP A 1 69 ? -16.856 -3.778 24.522 1.00 84.50 69 ASP A CA 1
ATOM 534 C C . ASP A 1 69 ? -15.829 -4.568 23.689 1.00 84.50 69 ASP A C 1
ATOM 536 O O . ASP A 1 69 ? -15.216 -5.522 24.170 1.00 84.50 69 ASP A O 1
ATOM 540 N N . LEU A 1 70 ? -15.587 -4.151 22.439 1.00 85.25 70 LEU A N 1
ATOM 541 C CA . LEU A 1 70 ? -14.631 -4.815 21.549 1.00 85.25 70 LEU A CA 1
ATOM 542 C C . LEU A 1 70 ? -13.189 -4.733 22.072 1.00 85.25 70 LEU A C 1
ATOM 544 O O . LEU A 1 70 ? -12.444 -5.710 21.987 1.00 85.25 70 LEU A O 1
ATOM 548 N N . VAL A 1 71 ? -12.786 -3.582 22.615 1.00 85.44 71 VAL A N 1
ATOM 549 C CA . VAL A 1 71 ? -11.451 -3.371 23.195 1.00 85.44 71 VAL A CA 1
ATOM 550 C C . VAL A 1 71 ? -11.244 -4.250 24.428 1.00 85.44 71 VAL A C 1
ATOM 552 O O . VAL A 1 71 ? -10.154 -4.794 24.596 1.00 85.44 71 VAL A O 1
ATOM 555 N N . GLU A 1 72 ? -12.269 -4.424 25.265 1.00 83.75 72 GLU A N 1
ATOM 556 C CA . GLU A 1 72 ? -12.203 -5.286 26.451 1.00 83.75 72 GLU A CA 1
ATOM 557 C C . GLU A 1 72 ? -11.982 -6.762 26.086 1.00 83.75 72 GLU A C 1
ATOM 559 O O . GLU A 1 72 ? -11.175 -7.446 26.714 1.00 83.75 72 GLU A O 1
ATOM 564 N N . HIS A 1 73 ? -12.630 -7.232 25.017 1.00 78.81 73 HIS A N 1
ATOM 565 C CA . HIS A 1 73 ? -12.542 -8.621 24.553 1.00 78.81 73 HIS A CA 1
ATOM 566 C C . HIS A 1 73 ? -11.361 -8.882 23.605 1.00 78.81 73 HIS A C 1
ATOM 568 O O . HIS A 1 73 ? -11.114 -10.024 23.209 1.00 78.81 73 HIS A O 1
ATOM 574 N N . THR A 1 74 ? -10.614 -7.843 23.229 1.00 78.06 74 THR A N 1
ATOM 575 C CA . THR A 1 74 ? -9.456 -7.975 22.346 1.00 78.06 74 THR A CA 1
ATOM 576 C C . THR A 1 74 ? -8.198 -8.309 23.141 1.00 78.06 74 THR A C 1
ATOM 578 O O . THR A 1 74 ? -7.814 -7.613 24.081 1.00 78.06 74 THR A O 1
ATOM 581 N N . LEU A 1 75 ? -7.480 -9.342 22.697 1.00 72.88 75 LEU A N 1
ATOM 582 C CA . LEU A 1 75 ? -6.168 -9.676 23.245 1.00 72.88 75 LEU A CA 1
ATOM 583 C C . LEU A 1 75 ? -5.179 -8.524 23.029 1.00 72.88 75 LEU A C 1
ATOM 585 O O . LEU A 1 75 ? -4.827 -8.183 21.896 1.00 72.88 75 LEU A O 1
ATOM 589 N N . LYS A 1 76 ? -4.684 -7.962 24.134 1.00 70.25 76 LYS A N 1
ATOM 590 C CA . LYS A 1 76 ? -3.616 -6.960 24.123 1.00 70.25 76 LYS A CA 1
ATOM 591 C C . LYS A 1 76 ? -2.282 -7.649 23.861 1.00 70.25 76 LYS A C 1
ATOM 593 O O . LYS A 1 76 ? -1.720 -8.293 24.744 1.00 70.25 76 LYS A O 1
ATOM 598 N N . VAL A 1 77 ? -1.769 -7.510 22.643 1.00 66.81 77 VAL A N 1
ATOM 599 C CA . VAL A 1 77 ? -0.448 -8.022 22.267 1.00 66.81 77 VAL A CA 1
ATOM 600 C C . VAL A 1 77 ? 0.547 -6.873 22.282 1.00 66.81 77 VAL A C 1
ATOM 602 O O . VAL A 1 77 ? 0.377 -5.885 21.573 1.00 66.81 77 VAL A O 1
ATOM 605 N N . LYS A 1 78 ? 1.609 -7.011 23.078 1.00 67.56 78 LYS A N 1
ATOM 606 C CA . LYS A 1 78 ? 2.729 -6.072 23.049 1.00 67.56 78 LYS A CA 1
ATOM 607 C C . LYS A 1 78 ? 3.517 -6.283 21.756 1.00 67.56 78 LYS A C 1
ATOM 609 O O . LYS A 1 78 ? 4.073 -7.363 21.544 1.00 67.56 78 LYS A O 1
ATOM 614 N N . LYS A 1 79 ? 3.587 -5.259 20.906 1.00 68.69 79 LYS A N 1
ATOM 615 C CA . LYS A 1 79 ? 4.534 -5.237 19.789 1.00 68.69 79 LYS A CA 1
ATOM 616 C C . LYS A 1 79 ? 5.924 -4.923 20.324 1.00 68.69 79 LYS A C 1
ATOM 618 O O . LYS A 1 79 ? 6.125 -3.950 21.043 1.00 68.69 79 LYS A O 1
ATOM 623 N N . ASN A 1 80 ? 6.878 -5.777 19.981 1.00 72.81 80 ASN A N 1
ATOM 624 C CA . ASN A 1 80 ? 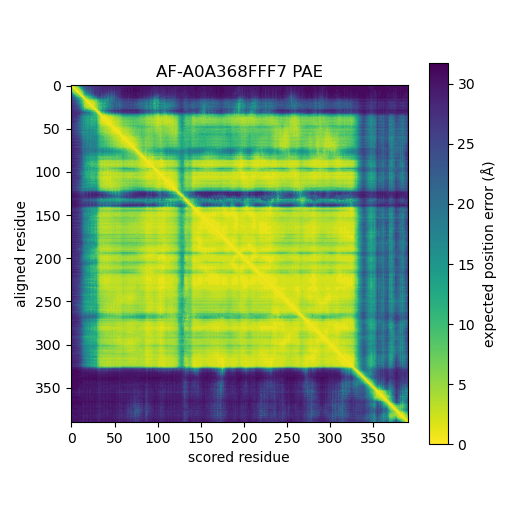8.283 -5.480 20.201 1.00 72.81 80 ASN A CA 1
ATOM 625 C C . ASN A 1 80 ? 8.794 -4.788 18.947 1.00 72.81 80 ASN A C 1
ATOM 627 O O . ASN A 1 80 ? 8.736 -5.395 17.880 1.00 72.81 80 ASN A O 1
ATOM 631 N N . HIS A 1 81 ? 9.297 -3.565 19.094 1.00 76.12 81 HIS A N 1
ATOM 632 C CA . HIS A 1 81 ? 9.971 -2.887 17.999 1.00 76.12 81 HIS A CA 1
ATOM 633 C C . HIS A 1 81 ? 11.348 -3.506 17.789 1.00 76.12 81 HIS A C 1
ATOM 635 O O . HIS A 1 81 ? 12.232 -3.358 18.635 1.00 76.12 81 HIS A O 1
ATOM 641 N N . VAL A 1 82 ? 11.507 -4.254 16.699 1.00 79.81 82 VAL A N 1
ATOM 642 C CA . VAL A 1 82 ? 12.732 -5.019 16.431 1.00 79.81 82 VAL A CA 1
ATOM 643 C C . VAL A 1 82 ? 13.663 -4.231 15.523 1.00 79.81 82 VAL A C 1
ATOM 645 O O . VAL A 1 82 ? 14.874 -4.212 15.743 1.00 79.81 82 VAL A O 1
ATOM 648 N N . ARG A 1 83 ? 13.115 -3.575 14.496 1.00 81.94 83 ARG A N 1
ATOM 649 C CA . ARG A 1 83 ? 13.906 -2.862 13.494 1.00 81.94 83 ARG A CA 1
ATOM 650 C C . ARG A 1 83 ? 14.009 -1.372 13.826 1.00 81.94 83 ARG A C 1
ATOM 652 O O . ARG A 1 83 ? 12.990 -0.701 13.988 1.00 81.94 83 ARG A O 1
ATOM 659 N N . PRO A 1 84 ? 15.222 -0.785 13.816 1.00 81.31 84 PRO A N 1
ATOM 660 C CA . PRO A 1 84 ? 15.402 0.636 14.122 1.00 81.31 84 PRO A CA 1
ATOM 661 C C . PRO A 1 84 ? 14.656 1.541 13.127 1.00 81.31 84 PRO A C 1
ATOM 663 O O . PRO A 1 84 ? 14.071 2.560 13.509 1.00 81.31 84 PRO A O 1
ATOM 666 N N . LYS A 1 85 ? 14.611 1.134 11.853 1.00 82.00 85 LYS A N 1
ATOM 667 C CA . LYS A 1 85 ? 13.934 1.863 10.773 1.00 82.00 85 LYS A CA 1
ATOM 668 C C . LYS A 1 85 ? 12.414 1.703 10.769 1.00 82.00 85 LYS A C 1
ATOM 670 O O . LYS A 1 85 ? 11.769 2.506 10.123 1.00 82.00 85 LYS A O 1
ATOM 675 N N . GLY A 1 86 ? 11.847 0.783 11.548 1.00 83.69 86 GLY A N 1
ATOM 676 C CA . GLY A 1 86 ? 10.418 0.453 11.530 1.00 83.69 86 GLY A CA 1
ATOM 677 C C . GLY A 1 86 ? 10.179 -1.002 11.137 1.00 83.69 86 GLY A C 1
ATOM 678 O O . GLY A 1 86 ? 10.954 -1.584 10.375 1.00 83.69 86 GLY A O 1
ATOM 679 N N . ASP A 1 87 ? 9.131 -1.591 11.702 1.00 84.44 87 ASP A N 1
ATOM 680 C CA . ASP A 1 87 ? 8.723 -2.976 11.455 1.00 84.44 87 ASP A CA 1
ATOM 681 C C . ASP A 1 87 ? 7.622 -3.087 10.385 1.00 84.44 87 ASP A C 1
ATOM 683 O O . ASP A 1 87 ? 7.327 -4.190 9.921 1.00 84.44 87 ASP A O 1
ATOM 687 N N . SER A 1 88 ? 7.045 -1.956 9.965 1.00 88.88 88 SER A N 1
ATOM 688 C CA . SER A 1 88 ? 6.068 -1.833 8.879 1.00 88.88 88 SER A CA 1
ATOM 689 C C . SER A 1 88 ? 6.521 -0.812 7.829 1.00 88.88 88 SER A C 1
ATOM 691 O O . SER A 1 88 ? 7.366 0.041 8.099 1.00 88.88 88 SER A O 1
ATOM 693 N N . ILE A 1 89 ? 5.934 -0.898 6.632 1.00 92.00 89 ILE A N 1
ATOM 694 C CA . ILE A 1 89 ? 6.110 0.076 5.540 1.00 92.00 89 ILE A CA 1
ATOM 695 C C . ILE A 1 89 ? 5.785 1.493 6.032 1.00 92.00 89 ILE A C 1
ATOM 697 O O . ILE A 1 89 ? 6.580 2.416 5.869 1.00 92.00 89 ILE A O 1
ATOM 701 N N . GLU A 1 90 ? 4.643 1.638 6.700 1.00 91.56 90 GLU A N 1
ATOM 702 C CA . GLU A 1 90 ? 4.165 2.901 7.253 1.00 91.56 90 GLU A CA 1
ATOM 703 C C . GLU A 1 90 ? 5.147 3.489 8.284 1.00 91.56 90 GLU A C 1
ATOM 705 O O . GLU A 1 90 ? 5.565 4.636 8.129 1.00 91.56 90 GLU A O 1
ATOM 710 N N . GLU A 1 91 ? 5.638 2.700 9.246 1.00 90.38 91 GLU A N 1
ATOM 711 C CA . GLU A 1 91 ? 6.619 3.161 10.238 1.00 90.38 91 GLU A CA 1
ATOM 712 C C . GLU A 1 91 ? 7.921 3.636 9.570 1.00 90.38 91 GLU A C 1
ATOM 714 O O . GLU A 1 91 ? 8.494 4.659 9.970 1.00 90.38 91 GLU A O 1
ATOM 719 N N . ILE A 1 92 ? 8.391 2.906 8.550 1.00 92.06 92 ILE A N 1
ATOM 720 C CA . ILE A 1 92 ? 9.581 3.266 7.763 1.00 92.06 92 ILE A CA 1
ATOM 721 C C . ILE A 1 92 ? 9.354 4.609 7.064 1.00 92.06 92 ILE A C 1
ATOM 723 O O . ILE A 1 92 ? 10.149 5.548 7.213 1.00 92.06 92 ILE A O 1
ATOM 727 N N . ASN A 1 93 ? 8.228 4.742 6.367 1.00 93.38 93 ASN A N 1
ATOM 728 C CA . ASN A 1 93 ? 7.902 5.937 5.604 1.00 93.38 93 ASN A CA 1
ATOM 729 C C . ASN A 1 93 ? 7.687 7.152 6.506 1.00 93.38 93 ASN A C 1
ATOM 731 O O . ASN A 1 93 ? 8.192 8.240 6.213 1.00 93.38 93 ASN A O 1
ATOM 735 N N . HIS A 1 94 ? 7.023 6.990 7.644 1.00 89.81 94 HIS A N 1
ATOM 736 C CA . HIS A 1 94 ? 6.829 8.043 8.639 1.00 89.81 94 HIS A CA 1
ATOM 737 C C . HIS A 1 94 ? 8.156 8.548 9.212 1.00 89.81 94 HIS A C 1
ATOM 739 O O . HIS A 1 94 ? 8.373 9.762 9.319 1.00 89.81 94 HIS A O 1
ATOM 745 N N . LYS A 1 95 ? 9.096 7.641 9.507 1.00 89.19 95 LYS A N 1
ATOM 746 C CA . LYS A 1 95 ? 10.437 7.987 10.014 1.00 89.19 95 LYS A CA 1
ATOM 747 C C . LYS A 1 95 ? 11.313 8.702 8.980 1.00 89.19 95 LYS A C 1
ATOM 749 O O . LYS A 1 95 ? 12.184 9.485 9.371 1.00 89.19 95 LYS A O 1
ATOM 754 N N . SER A 1 96 ? 11.062 8.517 7.681 1.00 85.00 96 SER A N 1
ATOM 755 C CA . SER A 1 96 ? 11.792 9.208 6.602 1.00 85.00 96 SER A CA 1
ATOM 756 C C . SER A 1 96 ? 11.551 10.730 6.560 1.00 85.00 96 SER A C 1
ATOM 758 O O . SER A 1 96 ? 12.316 11.460 5.927 1.00 85.00 96 SER A O 1
ATOM 760 N N . LYS A 1 97 ? 10.492 11.225 7.228 1.00 79.06 97 LYS A N 1
ATOM 761 C CA . LYS A 1 97 ? 9.965 12.610 7.161 1.00 79.06 97 LYS A CA 1
ATOM 762 C C . LYS A 1 97 ? 9.370 13.013 5.806 1.00 79.06 97 LYS A C 1
ATOM 764 O O . LYS A 1 97 ? 8.880 14.134 5.684 1.00 79.06 97 LYS A O 1
ATOM 769 N N . LEU A 1 98 ? 9.406 12.127 4.812 1.00 80.69 98 LEU A N 1
ATOM 770 C CA . LEU A 1 98 ? 8.785 12.312 3.500 1.00 80.69 98 LEU A CA 1
ATOM 771 C C . LEU A 1 98 ? 7.523 11.460 3.327 1.00 80.69 98 LEU A C 1
ATOM 773 O O . LEU A 1 98 ? 6.749 11.748 2.420 1.00 80.69 98 LEU A O 1
ATOM 777 N N . GLY A 1 99 ? 7.282 10.477 4.204 1.00 78.50 99 GLY A N 1
ATOM 778 C CA . GLY A 1 99 ? 6.119 9.587 4.125 1.00 78.50 99 GLY A CA 1
ATOM 779 C C . GLY A 1 99 ? 4.779 10.315 4.150 1.00 78.50 99 GLY A C 1
ATOM 780 O O . GLY A 1 99 ? 3.865 9.909 3.454 1.00 78.50 99 GLY A O 1
ATOM 781 N N . GLY A 1 100 ? 4.688 11.466 4.826 1.00 82.62 100 GLY A N 1
ATOM 782 C CA . GLY A 1 100 ? 3.470 12.286 4.812 1.00 82.62 100 GLY A CA 1
ATOM 783 C C . GLY A 1 100 ? 3.094 12.858 3.437 1.00 82.62 100 GLY A C 1
ATOM 784 O O . GLY A 1 100 ? 2.008 13.393 3.294 1.00 82.62 100 GLY A O 1
ATOM 785 N N . LEU A 1 101 ? 3.971 12.775 2.428 1.00 83.94 101 LEU A N 1
ATOM 786 C CA . LEU A 1 101 ? 3.643 13.144 1.043 1.00 83.94 101 LEU A CA 1
ATOM 787 C C . LEU A 1 101 ? 2.994 11.996 0.258 1.00 83.94 101 LEU A C 1
ATOM 789 O O . LEU A 1 101 ? 2.506 12.226 -0.849 1.00 83.94 101 LEU A O 1
ATOM 793 N N . LEU A 1 102 ? 3.046 10.776 0.788 1.00 89.75 102 LEU A N 1
ATOM 794 C CA . LEU A 1 102 ? 2.487 9.583 0.172 1.00 89.75 102 LEU A CA 1
ATOM 795 C C . LEU A 1 102 ? 1.049 9.412 0.649 1.00 89.75 102 LEU A C 1
ATOM 797 O O . LEU A 1 102 ? 0.724 9.621 1.817 1.00 89.75 102 LEU A O 1
ATOM 801 N N . TYR A 1 103 ? 0.170 9.050 -0.273 1.00 89.62 103 TYR A N 1
ATOM 802 C CA . TYR A 1 103 ? -1.208 8.752 0.066 1.00 89.62 103 TYR A CA 1
ATOM 803 C C . TYR A 1 103 ? -1.268 7.427 0.817 1.00 89.62 103 TYR A C 1
ATOM 805 O O . TYR A 1 103 ? -0.665 6.453 0.383 1.00 89.62 103 TYR A O 1
ATOM 813 N N . GLN A 1 104 ? -1.991 7.391 1.938 1.00 91.12 104 GLN A N 1
ATOM 814 C CA . GLN A 1 104 ? -2.048 6.207 2.803 1.00 91.12 104 GLN A CA 1
ATOM 815 C C . GLN A 1 104 ? -0.666 5.637 3.131 1.00 91.12 104 GLN A C 1
ATOM 817 O O . GLN A 1 104 ? -0.499 4.433 3.129 1.00 91.12 104 GLN A O 1
ATOM 822 N N . GLY A 1 105 ? 0.324 6.494 3.371 1.00 91.94 105 GLY A N 1
ATOM 823 C CA . GLY A 1 105 ? 1.639 6.080 3.846 1.00 91.94 105 GLY A CA 1
ATOM 824 C C . GLY A 1 105 ? 2.621 5.616 2.767 1.00 91.94 105 GLY A C 1
ATOM 825 O O . GLY A 1 105 ? 3.808 5.884 2.935 1.00 91.94 105 GLY A O 1
ATOM 826 N N . ASP A 1 106 ? 2.186 4.990 1.669 1.00 94.94 106 ASP A N 1
ATOM 827 C CA . ASP A 1 106 ? 3.072 4.356 0.668 1.00 94.94 106 ASP A CA 1
ATOM 828 C C . ASP A 1 106 ? 2.601 4.452 -0.801 1.00 94.94 106 ASP A C 1
ATOM 830 O O . ASP A 1 106 ? 3.274 3.954 -1.703 1.00 94.94 106 ASP A O 1
ATOM 834 N N . ILE A 1 107 ? 1.500 5.152 -1.092 1.00 93.25 107 ILE A N 1
ATOM 835 C CA . ILE A 1 107 ? 0.993 5.288 -2.464 1.00 93.25 107 ILE A CA 1
ATOM 836 C C . ILE A 1 107 ? 1.418 6.620 -3.089 1.00 93.25 107 ILE A C 1
ATOM 838 O O . ILE A 1 107 ? 1.105 7.710 -2.599 1.00 93.25 107 ILE A O 1
ATOM 842 N N . VAL A 1 108 ? 2.040 6.548 -4.267 1.00 92.19 108 VAL A N 1
ATOM 843 C CA . VAL A 1 108 ? 2.253 7.705 -5.149 1.00 92.19 108 VAL A CA 1
ATOM 844 C C . VAL A 1 108 ? 1.068 7.849 -6.103 1.00 92.19 108 VAL A C 1
ATOM 846 O O . VAL A 1 108 ? 0.978 7.148 -7.116 1.00 92.19 108 VAL A O 1
ATOM 849 N N . LEU A 1 109 ? 0.161 8.776 -5.788 1.00 86.88 109 LEU A N 1
ATOM 850 C CA . LEU A 1 109 ? -0.989 9.095 -6.636 1.00 86.88 109 LEU A CA 1
ATOM 851 C C . LEU A 1 109 ? -0.604 9.987 -7.817 1.00 86.88 109 LEU A C 1
ATOM 853 O O . LEU A 1 109 ? 0.135 10.964 -7.681 1.00 86.88 109 LEU A O 1
ATOM 857 N N . THR A 1 110 ? -1.218 9.719 -8.965 1.00 85.88 110 THR A N 1
ATOM 858 C CA . THR A 1 110 ? -1.279 10.687 -10.065 1.00 85.88 110 THR A CA 1
ATOM 859 C C . THR A 1 110 ? -2.223 11.843 -9.723 1.00 85.88 110 THR A C 1
ATOM 861 O O . THR A 1 110 ? -3.138 11.709 -8.905 1.00 85.88 110 THR A O 1
ATOM 864 N N . LYS A 1 111 ? -2.069 12.980 -10.416 1.00 83.19 111 LYS A N 1
ATOM 865 C CA . LYS A 1 111 ? -2.984 14.128 -10.279 1.00 83.19 111 LYS A CA 1
ATOM 866 C C . LYS A 1 111 ? -4.449 13.748 -10.507 1.00 83.19 111 LYS A C 1
ATOM 868 O O . LYS A 1 111 ? -5.310 14.225 -9.776 1.00 83.19 111 LYS A O 1
ATOM 873 N N . ILE A 1 112 ? -4.705 12.876 -11.482 1.00 81.12 112 ILE A N 1
ATOM 874 C CA . ILE A 1 112 ? -6.053 12.403 -11.813 1.00 81.12 112 ILE A CA 1
ATOM 875 C C . ILE A 1 112 ? -6.598 11.541 -10.673 1.00 81.12 112 ILE A C 1
ATOM 877 O O . ILE A 1 112 ? -7.665 11.837 -10.159 1.00 81.12 112 ILE A O 1
ATOM 881 N N . GLN A 1 113 ? -5.848 10.542 -10.197 1.00 83.25 113 GLN A N 1
ATOM 882 C CA . GLN A 1 113 ? -6.304 9.705 -9.076 1.00 83.25 113 GLN A CA 1
ATOM 883 C C . GLN A 1 113 ? -6.620 10.536 -7.824 1.00 83.25 113 GLN A C 1
ATOM 885 O O . GLN A 1 113 ? -7.607 10.274 -7.141 1.00 83.25 113 GLN A O 1
ATOM 890 N N . ALA A 1 114 ? -5.822 11.568 -7.544 1.00 84.19 114 ALA A N 1
ATOM 891 C CA . ALA A 1 114 ? -6.095 12.487 -6.446 1.00 84.19 114 ALA A CA 1
ATOM 892 C C . ALA A 1 114 ? -7.399 13.278 -6.649 1.00 84.19 114 ALA A C 1
ATOM 894 O O . ALA A 1 114 ? -8.176 13.443 -5.709 1.00 84.19 114 ALA A O 1
ATOM 895 N N . GLU A 1 115 ? -7.664 13.755 -7.867 1.00 81.50 115 GLU A N 1
ATOM 896 C CA . GLU A 1 115 ? -8.910 14.450 -8.209 1.00 81.50 115 GLU A CA 1
ATOM 897 C C . GLU A 1 115 ? -10.132 13.541 -8.072 1.00 81.50 115 GLU A C 1
ATOM 899 O O . GLU A 1 115 ? -11.134 13.972 -7.499 1.00 81.50 115 GLU A O 1
ATOM 904 N N . ASP A 1 116 ? -10.027 12.285 -8.509 1.00 79.19 116 ASP A N 1
ATOM 905 C CA . ASP A 1 116 ? -11.068 11.268 -8.357 1.00 79.19 116 ASP A CA 1
ATOM 906 C C . ASP A 1 116 ? -11.420 11.053 -6.879 1.00 79.19 116 ASP A C 1
ATOM 908 O O . ASP A 1 116 ? -12.586 11.167 -6.499 1.00 79.19 116 ASP A O 1
ATOM 912 N N . ILE A 1 117 ? -10.412 10.857 -6.023 1.00 78.38 117 ILE A N 1
ATOM 913 C CA . ILE A 1 117 ? -10.592 10.680 -4.572 1.00 78.38 117 ILE A CA 1
ATOM 914 C C . ILE A 1 117 ? -11.252 11.915 -3.930 1.00 78.38 117 ILE A C 1
ATOM 916 O O . ILE A 1 117 ? -12.129 11.794 -3.067 1.00 78.38 117 ILE A O 1
ATOM 920 N N . ILE A 1 118 ? -10.863 13.122 -4.347 1.00 78.81 118 ILE A N 1
ATOM 921 C CA . ILE A 1 118 ? -11.402 14.380 -3.805 1.00 78.81 118 ILE A CA 1
ATOM 922 C C . ILE A 1 118 ? -12.852 14.605 -4.235 1.00 78.81 118 ILE A C 1
ATOM 924 O O . ILE A 1 118 ? -13.692 14.986 -3.413 1.00 78.81 118 ILE A O 1
ATOM 928 N N . GLU A 1 119 ? -13.153 14.412 -5.518 1.00 75.31 119 GLU A N 1
ATOM 929 C CA . GLU A 1 119 ? -14.500 14.544 -6.077 1.00 75.31 119 GLU A CA 1
ATOM 930 C C . GLU A 1 119 ? -15.474 13.604 -5.361 1.00 75.31 119 GLU A C 1
ATOM 932 O O . GLU A 1 119 ? -16.573 13.995 -4.959 1.00 75.31 119 GLU A O 1
ATOM 937 N N . ASP A 1 120 ? -15.017 12.389 -5.109 1.00 71.31 120 ASP A N 1
ATOM 938 C CA . ASP A 1 120 ? -15.758 11.359 -4.411 1.00 71.31 120 ASP A CA 1
ATOM 939 C C . ASP A 1 120 ? -15.976 11.663 -2.927 1.00 71.31 120 ASP A C 1
ATOM 941 O O . ASP A 1 120 ? -17.100 11.552 -2.424 1.00 71.31 120 ASP A O 1
ATOM 945 N N . THR A 1 121 ? -14.938 12.148 -2.242 1.00 71.00 121 THR A N 1
ATOM 946 C CA . THR A 1 121 ? -15.041 12.625 -0.854 1.00 71.00 121 THR A CA 1
ATOM 947 C C . THR A 1 121 ? -16.067 13.755 -0.741 1.00 71.00 121 THR A C 1
ATOM 949 O O . THR A 1 121 ? -16.798 13.860 0.246 1.00 71.00 121 THR A O 1
ATOM 952 N N . LYS A 1 122 ? -16.198 14.609 -1.764 1.00 71.38 122 LYS A N 1
ATOM 953 C CA . LYS A 1 122 ? -17.205 15.681 -1.790 1.00 71.38 122 LYS A CA 1
ATOM 954 C C . LYS A 1 122 ? -18.632 15.156 -1.966 1.00 71.38 122 LYS A C 1
ATOM 956 O O . LYS A 1 122 ? -19.534 15.715 -1.345 1.00 71.38 122 LYS A O 1
ATOM 961 N N . ARG A 1 123 ? -18.839 14.084 -2.736 1.00 65.31 123 ARG A N 1
ATOM 962 C CA . ARG A 1 123 ? -20.169 13.598 -3.143 1.00 65.31 123 ARG A CA 1
ATOM 963 C C . ARG A 1 123 ? -20.958 12.800 -2.098 1.00 65.31 123 ARG A C 1
ATOM 965 O O . ARG A 1 123 ? -22.130 12.548 -2.350 1.00 65.31 123 ARG A O 1
ATOM 972 N N . ASN A 1 124 ? -20.382 12.428 -0.946 1.00 57.78 124 ASN A N 1
ATOM 973 C CA . ASN A 1 124 ? -21.064 11.636 0.101 1.00 57.78 124 ASN A CA 1
ATOM 974 C C . ASN A 1 124 ? -21.844 10.435 -0.482 1.00 57.78 124 ASN A C 1
ATOM 976 O O . ASN A 1 124 ? -23.018 10.244 -0.162 1.00 57.78 124 ASN A O 1
ATOM 980 N N . ALA A 1 125 ? -21.243 9.666 -1.398 1.00 52.28 125 ALA A N 1
ATOM 981 C CA . ALA A 1 125 ? -21.956 8.638 -2.158 1.00 52.28 125 ALA A CA 1
ATOM 982 C C . ALA A 1 125 ? -22.382 7.445 -1.270 1.00 52.28 125 ALA A C 1
ATOM 984 O O . ALA A 1 125 ? -21.760 6.388 -1.261 1.00 52.28 125 ALA A O 1
ATOM 985 N N . ASN A 1 126 ? -23.492 7.608 -0.549 1.00 44.53 126 ASN A N 1
ATOM 986 C CA . ASN A 1 126 ? -24.159 6.604 0.285 1.00 44.53 126 ASN A CA 1
ATOM 987 C C . ASN A 1 126 ? -24.980 5.584 -0.539 1.00 44.53 126 ASN A C 1
ATOM 989 O O . ASN A 1 126 ? -25.972 5.044 -0.055 1.00 44.53 126 ASN A O 1
ATOM 993 N N . SER A 1 127 ? -24.589 5.281 -1.783 1.00 40.47 127 SER A N 1
ATOM 994 C CA . SER A 1 127 ? -25.330 4.359 -2.657 1.00 40.47 127 SER A CA 1
ATOM 995 C C . SER A 1 127 ? -24.454 3.215 -3.200 1.00 40.47 127 SER A C 1
ATOM 997 O O . SER A 1 127 ? -23.664 3.397 -4.118 1.00 40.47 127 SER A O 1
ATOM 999 N N . ARG A 1 128 ? -24.647 2.037 -2.583 1.00 40.72 128 ARG A N 1
ATOM 1000 C CA . ARG A 1 128 ? -24.425 0.624 -2.999 1.00 40.72 128 ARG A CA 1
ATOM 1001 C C . ARG A 1 128 ? -23.123 0.118 -3.685 1.00 40.72 128 ARG A C 1
ATOM 1003 O O . ARG A 1 128 ? -22.670 0.592 -4.717 1.00 40.72 128 ARG A O 1
ATOM 1010 N N . SER A 1 129 ? -22.781 -1.100 -3.219 1.00 41.78 129 SER A N 1
ATOM 1011 C CA . SER A 1 129 ? -21.950 -2.219 -3.745 1.00 41.78 129 SER A CA 1
ATOM 1012 C C . SER A 1 129 ? -20.428 -2.187 -3.531 1.00 41.78 129 SER A C 1
ATOM 1014 O O . SER A 1 129 ? -19.782 -1.272 -4.016 1.00 41.78 129 SER A O 1
ATOM 1016 N N . LYS A 1 130 ? -19.945 -3.261 -2.859 1.00 39.59 130 LYS A N 1
ATOM 1017 C CA . LYS A 1 130 ? -18.626 -3.653 -2.274 1.00 39.59 130 LYS A CA 1
ATOM 1018 C C . LYS A 1 130 ? -17.446 -3.637 -3.251 1.00 39.59 130 LYS A C 1
ATOM 1020 O O . LYS A 1 130 ? -17.616 -4.249 -4.297 1.00 39.59 130 LYS A O 1
ATOM 1025 N N . ARG A 1 131 ? -16.290 -3.005 -2.926 1.00 57.47 131 ARG A N 1
ATOM 1026 C CA . ARG A 1 131 ? -15.149 -2.752 -3.839 1.00 57.47 131 ARG A CA 1
ATOM 1027 C C . ARG A 1 131 ? -13.710 -2.588 -3.184 1.00 57.47 131 ARG A C 1
ATOM 1029 O O . ARG A 1 131 ? -13.749 -2.141 -2.042 1.00 57.47 131 ARG A O 1
ATOM 1036 N N . GLN A 1 132 ? -12.541 -2.972 -3.816 1.00 46.09 132 GLN A N 1
ATOM 1037 C CA . GLN A 1 132 ? -11.093 -2.936 -3.315 1.00 46.09 132 GLN A CA 1
ATOM 1038 C C . GLN A 1 132 ? -9.978 -2.642 -4.371 1.00 46.09 132 GLN A C 1
ATOM 1040 O O . GLN A 1 132 ? -9.028 -1.927 -4.055 1.00 46.09 132 GLN A O 1
ATOM 1045 N N . ALA A 1 133 ? -10.024 -3.175 -5.594 1.00 57.44 133 ALA A N 1
ATOM 1046 C CA . ALA A 1 133 ? -9.074 -2.913 -6.695 1.00 57.44 133 ALA A CA 1
ATOM 1047 C C . ALA A 1 133 ? -9.430 -1.625 -7.455 1.00 57.44 133 ALA A C 1
ATOM 1049 O O . ALA A 1 133 ? -10.599 -1.297 -7.517 1.00 57.44 133 ALA A O 1
ATOM 1050 N N . PHE A 1 134 ? -8.512 -0.877 -8.068 1.00 64.69 134 PHE A N 1
ATOM 1051 C CA . PHE A 1 134 ? -8.910 0.378 -8.734 1.00 64.69 134 PHE A CA 1
ATOM 1052 C C . PHE A 1 134 ? -9.927 0.172 -9.880 1.00 64.69 134 PHE A C 1
ATOM 1054 O O . PHE A 1 134 ? -9.796 -0.763 -10.674 1.00 64.69 134 PHE A O 1
ATOM 1061 N N . LEU A 1 135 ? -10.922 1.062 -9.992 1.00 63.97 135 LEU A N 1
ATOM 1062 C CA . LEU A 1 135 ? -11.883 1.073 -11.100 1.00 63.97 135 LEU A CA 1
ATOM 1063 C C . LEU A 1 135 ? -11.650 2.270 -12.023 1.00 63.97 135 LEU A C 1
ATOM 1065 O O . LEU A 1 135 ? -11.680 3.429 -11.622 1.00 63.97 135 LEU A O 1
ATOM 1069 N N . ASP A 1 136 ? -11.475 1.959 -13.296 1.00 59.72 136 ASP A N 1
ATOM 1070 C CA . ASP A 1 136 ? -11.099 2.909 -14.325 1.00 59.72 136 ASP A CA 1
ATOM 1071 C C . ASP A 1 136 ? -12.337 3.487 -15.030 1.00 59.72 136 ASP A C 1
ATOM 1073 O O . ASP A 1 136 ? -12.887 2.881 -15.951 1.00 59.72 136 ASP A O 1
ATOM 1077 N N . ARG A 1 137 ? -12.829 4.645 -14.563 1.00 54.66 137 ARG A N 1
ATOM 1078 C CA . ARG A 1 137 ? -14.003 5.312 -15.164 1.00 54.66 137 ARG A CA 1
ATOM 1079 C C . ARG A 1 137 ? -13.640 6.350 -16.229 1.00 54.66 137 ARG A C 1
ATOM 1081 O O . ARG A 1 137 ? -14.486 6.683 -17.055 1.00 54.66 137 ARG A O 1
ATOM 1088 N N . ARG A 1 138 ? -12.421 6.903 -16.187 1.00 52.59 138 ARG A N 1
ATOM 1089 C CA . ARG A 1 138 ? -12.006 8.057 -17.012 1.00 52.59 138 ARG A CA 1
ATOM 1090 C C . ARG A 1 138 ? -10.925 7.745 -18.050 1.00 52.59 138 ARG A C 1
ATOM 1092 O O . ARG A 1 138 ? -10.778 8.526 -18.988 1.00 52.59 138 ARG A O 1
ATOM 1099 N N . ARG A 1 139 ? -10.152 6.664 -17.906 1.00 53.62 139 ARG A N 1
ATOM 1100 C CA . ARG A 1 139 ? -8.957 6.407 -18.722 1.00 53.62 139 ARG A CA 1
ATOM 1101 C C . ARG A 1 139 ? -8.748 4.906 -18.914 1.00 53.62 139 ARG A C 1
ATOM 1103 O O . ARG A 1 139 ? -7.778 4.425 -18.344 1.00 53.62 139 ARG A O 1
ATOM 1110 N N . PRO A 1 140 ? -9.553 4.193 -19.738 1.00 53.31 140 PRO A N 1
ATOM 1111 C CA . PRO A 1 140 ? -9.326 2.768 -19.977 1.00 53.31 140 PRO A CA 1
ATOM 1112 C C . PRO A 1 140 ? -7.846 2.616 -20.300 1.00 53.31 140 PRO A C 1
ATOM 1114 O O . PRO A 1 140 ? -7.428 3.272 -21.245 1.00 53.31 140 PRO A O 1
ATOM 1117 N N . GLN A 1 141 ? -7.090 1.908 -19.450 1.00 68.06 141 GLN A N 1
ATOM 1118 C CA . GLN A 1 141 ? -5.709 1.399 -19.584 1.00 68.06 141 GLN A CA 1
ATOM 1119 C C . GLN A 1 141 ? -4.823 1.552 -18.317 1.00 68.06 141 GLN A C 1
ATOM 1121 O O . GLN A 1 141 ? -3.607 1.412 -18.426 1.00 68.06 141 GLN A O 1
ATOM 1126 N N . MET A 1 142 ? -5.373 1.733 -17.105 1.00 81.88 142 MET A N 1
ATOM 1127 C CA . MET A 1 142 ? -4.556 1.622 -15.871 1.00 81.88 142 MET A CA 1
ATOM 1128 C C . MET A 1 142 ? -4.110 0.189 -15.532 1.00 81.88 142 MET A C 1
ATOM 1130 O O . MET A 1 142 ? -3.315 -0.026 -14.621 1.00 81.88 142 MET A O 1
ATOM 1134 N N . LYS A 1 143 ? -4.588 -0.815 -16.270 1.00 90.31 143 LYS A N 1
ATOM 1135 C CA . LYS A 1 143 ? -4.067 -2.182 -16.186 1.00 90.31 143 LYS A CA 1
ATOM 1136 C C . LYS A 1 143 ? -2.836 -2.336 -17.068 1.00 90.31 143 LYS A C 1
ATOM 1138 O O . LYS A 1 143 ? -2.763 -1.793 -18.173 1.00 90.31 143 LYS A O 1
ATOM 1143 N N . TRP A 1 144 ? -1.918 -3.179 -16.620 1.00 93.00 144 TRP A N 1
ATOM 1144 C CA . TRP A 1 144 ? -0.790 -3.656 -17.417 1.00 93.00 144 TRP A CA 1
ATOM 1145 C C . TRP A 1 144 ? -1.245 -4.708 -18.439 1.00 93.00 144 TRP A C 1
ATOM 1147 O O . TRP A 1 144 ? -0.996 -5.898 -18.281 1.00 93.00 144 TRP A O 1
ATOM 1157 N N . SER A 1 145 ? -1.961 -4.274 -19.480 1.00 89.06 145 SER A N 1
ATOM 1158 C CA . SER A 1 145 ? -2.623 -5.154 -20.461 1.00 89.06 145 SER A CA 1
ATOM 1159 C C . SER A 1 145 ? -1.672 -6.059 -21.249 1.00 89.06 145 SER A C 1
ATOM 1161 O O . SER A 1 145 ? -2.084 -7.115 -21.716 1.00 89.06 145 SER A O 1
ATOM 1163 N N . LYS A 1 146 ? -0.405 -5.660 -21.389 1.00 89.38 146 LYS A N 1
ATOM 1164 C CA . LYS A 1 146 ? 0.642 -6.430 -22.072 1.00 89.38 146 LYS A CA 1
ATOM 1165 C C . LYS A 1 146 ? 1.588 -7.137 -21.098 1.00 89.38 146 LYS A C 1
ATOM 1167 O O . LYS A 1 146 ? 2.591 -7.672 -21.547 1.00 89.38 146 LYS A O 1
ATOM 1172 N N . GLY A 1 147 ? 1.320 -7.129 -19.793 1.00 93.12 147 GLY A N 1
ATOM 1173 C CA . GLY A 1 147 ? 2.303 -7.473 -18.758 1.00 93.12 147 GLY A CA 1
ATOM 1174 C C . GLY A 1 147 ? 3.126 -6.261 -18.313 1.00 93.12 147 GLY A C 1
ATOM 1175 O O . GLY A 1 147 ? 3.006 -5.176 -18.884 1.00 93.12 147 GLY A O 1
ATOM 1176 N N . VAL A 1 148 ? 3.916 -6.443 -17.258 1.00 97.75 148 VAL A N 1
ATOM 1177 C CA . VAL A 1 148 ? 4.712 -5.396 -16.612 1.00 97.75 148 VAL A CA 1
ATOM 1178 C C . VAL A 1 148 ? 6.155 -5.488 -17.094 1.00 97.75 148 VAL A C 1
ATOM 1180 O O . VAL A 1 148 ? 6.901 -6.385 -16.698 1.00 97.75 148 VAL A O 1
ATOM 1183 N N . ASP A 1 149 ? 6.571 -4.549 -17.934 1.00 98.25 149 ASP A N 1
ATOM 1184 C CA . ASP A 1 149 ? 7.987 -4.384 -18.242 1.00 98.25 149 ASP A CA 1
ATOM 1185 C C . ASP A 1 149 ? 8.675 -3.656 -17.071 1.00 98.25 149 ASP A C 1
ATOM 1187 O O . ASP A 1 149 ? 8.148 -2.675 -16.543 1.00 98.25 149 ASP A O 1
ATOM 1191 N N . TYR A 1 150 ? 9.828 -4.142 -16.611 1.00 98.50 150 TYR A N 1
ATOM 1192 C CA . TYR A 1 150 ? 10.564 -3.572 -15.479 1.00 98.50 150 TYR A CA 1
ATOM 1193 C C . TYR A 1 150 ? 12.070 -3.520 -15.738 1.00 98.50 150 TYR A C 1
ATOM 1195 O O . TYR A 1 150 ? 12.591 -4.203 -16.611 1.00 98.50 150 TYR A O 1
ATOM 1203 N N . TYR A 1 151 ? 12.795 -2.731 -14.954 1.00 98.25 151 TYR A N 1
ATOM 1204 C CA . TYR A 1 151 ? 14.252 -2.806 -14.866 1.00 98.25 151 TYR A CA 1
ATOM 1205 C C . TYR A 1 151 ? 14.729 -2.354 -13.485 1.00 98.25 151 TYR A C 1
ATOM 1207 O O . TYR A 1 151 ? 14.003 -1.693 -12.736 1.00 98.25 151 TYR A O 1
ATOM 1215 N N . PHE A 1 152 ? 15.969 -2.697 -13.146 1.00 98.19 152 PHE A N 1
ATOM 1216 C CA . PHE A 1 152 ? 16.602 -2.245 -11.913 1.00 98.19 152 PHE A CA 1
ATOM 1217 C C . PHE A 1 152 ? 17.405 -0.971 -12.149 1.00 98.19 152 PHE A C 1
ATOM 1219 O O . PHE A 1 152 ? 18.311 -0.933 -12.981 1.00 98.19 152 PHE A O 1
ATOM 1226 N N . HIS A 1 153 ? 17.112 0.070 -11.376 1.00 96.44 153 HIS A N 1
ATOM 1227 C CA . HIS A 1 153 ? 17.947 1.264 -11.358 1.00 96.44 153 HIS A CA 1
ATOM 1228 C C . HIS A 1 153 ? 19.356 0.921 -10.828 1.00 96.44 153 HIS A C 1
ATOM 1230 O O . HIS A 1 153 ? 19.473 0.061 -9.952 1.00 96.44 153 HIS A O 1
ATOM 1236 N N . PRO A 1 154 ? 20.433 1.612 -11.257 1.00 94.19 154 PRO A N 1
ATOM 1237 C CA . PRO A 1 154 ? 21.797 1.331 -10.788 1.00 94.19 154 PRO A CA 1
ATOM 1238 C C . PRO A 1 154 ? 22.006 1.373 -9.266 1.00 94.19 154 PRO A C 1
ATOM 1240 O O . PRO A 1 154 ? 22.976 0.815 -8.765 1.00 94.19 154 PRO A O 1
ATOM 1243 N N . ASN A 1 155 ? 21.114 2.030 -8.520 1.00 94.44 155 ASN A N 1
ATOM 1244 C CA . ASN A 1 155 ? 21.174 2.080 -7.057 1.00 94.44 155 ASN A CA 1
ATOM 1245 C C . ASN A 1 155 ? 20.409 0.942 -6.350 1.00 94.44 155 ASN A C 1
ATOM 1247 O O . ASN A 1 155 ? 20.423 0.882 -5.119 1.00 94.44 155 ASN A O 1
ATOM 1251 N N . ALA A 1 156 ? 19.722 0.068 -7.090 1.00 95.19 156 ALA A N 1
ATOM 1252 C CA . ALA A 1 156 ? 19.088 -1.116 -6.534 1.00 95.19 156 ALA A CA 1
ATOM 1253 C C . ALA A 1 156 ? 20.175 -2.112 -6.109 1.00 95.19 156 ALA A C 1
ATOM 1255 O O . ALA A 1 156 ? 20.967 -2.581 -6.928 1.00 95.19 156 ALA A O 1
ATOM 1256 N N . THR A 1 157 ? 20.218 -2.430 -4.816 1.00 96.31 157 THR A N 1
ATOM 1257 C CA . THR A 1 157 ? 21.176 -3.399 -4.272 1.00 96.31 157 THR A CA 1
ATOM 1258 C C . THR A 1 157 ? 20.807 -4.821 -4.686 1.00 96.31 157 THR A C 1
ATOM 1260 O O . THR A 1 157 ? 19.665 -5.104 -5.052 1.00 96.31 157 THR A O 1
ATOM 1263 N N . GLU A 1 158 ? 21.751 -5.753 -4.561 1.00 96.75 158 GLU A N 1
ATOM 1264 C CA . GLU A 1 158 ? 21.488 -7.177 -4.808 1.00 96.75 158 GLU A CA 1
ATOM 1265 C C . GLU A 1 158 ? 20.382 -7.742 -3.905 1.00 96.75 158 GLU A C 1
ATOM 1267 O O . GLU A 1 158 ? 19.610 -8.605 -4.326 1.00 96.75 158 GLU A O 1
ATOM 1272 N N . ASP A 1 159 ? 20.242 -7.214 -2.686 1.00 95.50 159 ASP A N 1
ATOM 1273 C CA . ASP A 1 159 ? 19.141 -7.570 -1.795 1.00 95.50 159 ASP A CA 1
ATOM 1274 C C . ASP A 1 159 ? 17.789 -7.143 -2.370 1.00 95.50 159 ASP A C 1
ATOM 1276 O O . ASP A 1 159 ? 16.895 -7.986 -2.464 1.00 95.50 159 ASP A O 1
ATOM 1280 N N . VAL A 1 160 ? 17.665 -5.889 -2.825 1.00 96.88 160 VAL A N 1
ATOM 1281 C CA . VAL A 1 160 ? 16.454 -5.355 -3.475 1.00 96.88 160 VAL A CA 1
ATOM 1282 C C . VAL A 1 160 ? 16.103 -6.163 -4.719 1.00 96.88 160 VAL A C 1
ATOM 1284 O O . VAL A 1 160 ? 14.966 -6.617 -4.854 1.00 96.88 160 VAL A O 1
ATOM 1287 N N . LYS A 1 161 ? 17.083 -6.429 -5.592 1.00 98.12 161 LYS A N 1
ATOM 1288 C CA . LYS A 1 161 ? 16.882 -7.266 -6.784 1.00 98.12 161 LYS A CA 1
ATOM 1289 C C . LYS A 1 161 ? 16.341 -8.641 -6.401 1.00 98.12 161 LYS A C 1
ATOM 1291 O O . LYS A 1 161 ? 15.313 -9.084 -6.911 1.00 98.12 161 LYS A O 1
ATOM 1296 N N . ARG A 1 162 ? 16.989 -9.306 -5.440 1.00 97.88 162 ARG A N 1
ATOM 1297 C CA . ARG A 1 162 ? 16.611 -10.649 -4.986 1.00 97.88 162 ARG A CA 1
ATOM 1298 C C . ARG A 1 162 ? 15.205 -10.692 -4.390 1.00 97.88 162 ARG A C 1
ATOM 1300 O O . ARG A 1 162 ? 14.470 -11.639 -4.674 1.00 97.88 162 ARG A O 1
ATOM 1307 N N . ILE A 1 163 ? 14.834 -9.739 -3.532 1.00 97.50 163 ILE A N 1
ATOM 1308 C CA . ILE A 1 163 ? 13.505 -9.745 -2.905 1.00 97.50 163 ILE A CA 1
ATOM 1309 C C . ILE A 1 163 ? 12.403 -9.396 -3.904 1.00 97.50 163 ILE A C 1
ATOM 1311 O O . ILE A 1 163 ? 11.366 -10.058 -3.881 1.00 97.50 163 ILE A O 1
ATOM 1315 N N . PHE A 1 164 ? 12.650 -8.453 -4.819 1.00 98.56 164 PHE A N 1
ATOM 1316 C CA . PHE A 1 164 ? 11.704 -8.078 -5.863 1.00 98.56 164 PHE A CA 1
ATOM 1317 C C . PHE A 1 164 ? 11.417 -9.273 -6.772 1.00 98.56 164 PHE A C 1
ATOM 1319 O O . PHE A 1 164 ? 10.263 -9.651 -6.937 1.00 98.56 164 PHE A O 1
ATOM 1326 N N . LEU A 1 165 ? 12.458 -9.963 -7.255 1.00 98.31 165 LEU A N 1
ATOM 1327 C CA . LEU A 1 165 ? 12.298 -11.160 -8.089 1.00 98.31 165 LEU A CA 1
ATOM 1328 C C . LEU A 1 165 ? 11.534 -12.286 -7.375 1.00 98.31 165 LEU A C 1
ATOM 1330 O O . LEU A 1 165 ? 10.777 -13.020 -8.007 1.00 98.31 165 LEU A O 1
ATOM 1334 N N . LYS A 1 166 ? 11.714 -12.449 -6.057 1.00 97.56 166 LYS A N 1
ATOM 1335 C CA . LYS A 1 166 ? 10.942 -13.425 -5.267 1.00 97.56 166 LYS A CA 1
ATOM 1336 C C . LYS A 1 166 ? 9.474 -13.023 -5.144 1.00 97.56 166 LYS A C 1
ATOM 1338 O O . LYS A 1 166 ? 8.613 -13.876 -5.319 1.00 97.56 166 LYS A O 1
ATOM 1343 N N . ALA A 1 167 ? 9.200 -11.755 -4.854 1.00 97.81 167 ALA A N 1
ATOM 1344 C CA . ALA A 1 167 ? 7.847 -11.227 -4.728 1.00 97.81 167 ALA A CA 1
ATOM 1345 C C . ALA A 1 167 ? 7.081 -11.274 -6.059 1.00 97.81 167 ALA A C 1
ATOM 1347 O O . ALA A 1 167 ? 5.948 -11.741 -6.109 1.00 97.81 167 ALA A O 1
ATOM 1348 N N . MET A 1 168 ? 7.743 -10.891 -7.148 1.00 97.25 168 MET A N 1
ATOM 1349 C CA . MET A 1 168 ? 7.245 -10.988 -8.519 1.00 97.25 168 MET A CA 1
ATOM 1350 C C . MET A 1 168 ? 6.789 -12.415 -8.850 1.00 97.25 168 MET A C 1
ATOM 1352 O O . MET A 1 168 ? 5.668 -12.621 -9.310 1.00 97.25 168 MET A O 1
ATOM 1356 N N . LYS A 1 169 ? 7.608 -13.422 -8.515 1.00 95.69 169 LYS A N 1
ATOM 1357 C CA . LYS A 1 169 ? 7.264 -14.838 -8.718 1.00 95.69 169 LYS A CA 1
ATOM 1358 C C . LYS A 1 169 ? 6.025 -15.292 -7.944 1.00 95.69 169 LYS A C 1
ATOM 1360 O O . LYS A 1 169 ? 5.366 -16.216 -8.403 1.00 95.69 169 LYS A O 1
ATOM 1365 N N . ILE A 1 170 ? 5.704 -14.689 -6.795 1.00 92.69 170 ILE A N 1
ATOM 1366 C CA . ILE A 1 170 ? 4.481 -15.027 -6.045 1.00 92.69 170 ILE A CA 1
ATOM 1367 C C . ILE A 1 170 ? 3.250 -14.634 -6.862 1.00 92.69 170 ILE A C 1
ATOM 1369 O O . ILE A 1 170 ? 2.354 -15.454 -7.035 1.00 92.69 170 ILE A O 1
ATOM 1373 N N . TRP A 1 171 ? 3.240 -13.419 -7.414 1.00 95.94 171 TRP A N 1
ATOM 1374 C CA . TRP A 1 171 ? 2.143 -12.943 -8.252 1.00 95.94 171 TRP A CA 1
ATOM 1375 C C . TRP A 1 171 ? 2.049 -13.720 -9.569 1.00 95.94 171 TRP A C 1
ATOM 1377 O O . TRP A 1 171 ? 0.969 -14.185 -9.912 1.00 95.94 171 TRP A O 1
ATOM 1387 N N . MET A 1 172 ? 3.164 -13.948 -10.270 1.00 93.00 172 MET A N 1
ATOM 1388 C CA . MET A 1 172 ? 3.170 -14.664 -11.560 1.00 93.00 172 MET A CA 1
ATOM 1389 C C . MET A 1 172 ? 2.741 -16.135 -11.461 1.00 93.00 172 MET A C 1
ATOM 1391 O O . MET A 1 172 ? 2.283 -16.713 -12.438 1.00 93.00 172 MET A O 1
ATOM 1395 N N . LYS A 1 173 ? 2.941 -16.782 -10.307 1.00 89.25 173 LYS A N 1
ATOM 1396 C CA . LYS A 1 173 ? 2.738 -18.230 -10.174 1.00 89.25 173 LYS A CA 1
ATOM 1397 C C . LYS A 1 173 ? 1.272 -18.643 -10.308 1.00 89.25 173 LYS A C 1
ATOM 1399 O O . LYS A 1 173 ? 0.984 -19.663 -10.925 1.00 89.25 173 LYS A O 1
ATOM 1404 N N . ASP A 1 174 ? 0.380 -17.896 -9.668 1.00 83.75 174 ASP A N 1
ATOM 1405 C CA . ASP A 1 174 ? -1.037 -18.250 -9.524 1.00 83.75 174 ASP A CA 1
ATOM 1406 C C . ASP A 1 174 ? -1.953 -17.173 -10.148 1.00 83.75 174 ASP A C 1
ATOM 1408 O O . ASP A 1 174 ? -3.153 -17.107 -9.865 1.00 83.75 174 ASP A O 1
ATOM 1412 N N . THR A 1 175 ? -1.388 -16.325 -11.016 1.00 88.88 175 THR A N 1
ATOM 1413 C CA . THR A 1 175 ? -2.124 -15.363 -11.846 1.00 88.88 175 THR A CA 1
ATOM 1414 C C . THR A 1 175 ? -1.610 -15.364 -13.286 1.00 88.88 175 THR A C 1
ATOM 1416 O O . THR A 1 175 ? -0.565 -15.934 -13.575 1.00 88.88 175 THR A O 1
ATOM 1419 N N . CYS A 1 176 ? -2.326 -14.705 -14.198 1.00 89.31 176 CYS A N 1
ATOM 1420 C CA . CYS A 1 176 ? -1.858 -14.479 -15.569 1.00 89.31 176 CYS A CA 1
ATOM 1421 C C . CYS A 1 176 ? -0.919 -13.271 -15.725 1.00 89.31 176 CYS A C 1
ATOM 1423 O O . CYS A 1 176 ? -0.625 -12.862 -16.849 1.00 89.31 176 CYS A O 1
ATOM 1425 N N . ILE A 1 177 ? -0.493 -12.649 -14.622 1.00 94.25 177 ILE A N 1
ATOM 1426 C CA . ILE A 1 177 ? 0.407 -11.501 -14.676 1.00 94.25 177 ILE A CA 1
ATOM 1427 C C . ILE A 1 177 ? 1.776 -11.955 -15.162 1.00 94.25 177 ILE A C 1
ATOM 1429 O O . ILE A 1 177 ? 2.375 -12.870 -14.600 1.00 94.25 177 ILE A O 1
ATOM 1433 N N . ASP A 1 178 ? 2.287 -11.250 -16.163 1.00 94.12 178 ASP A N 1
ATOM 1434 C CA . ASP A 1 178 ? 3.618 -11.463 -16.708 1.00 94.12 178 ASP A CA 1
ATOM 1435 C C . ASP A 1 178 ? 4.524 -10.272 -16.389 1.00 94.12 178 ASP A C 1
ATOM 1437 O O . ASP A 1 178 ? 4.084 -9.120 -16.449 1.00 94.12 178 ASP A O 1
ATOM 1441 N N . PHE A 1 179 ? 5.785 -10.554 -16.065 1.00 97.88 179 PHE A N 1
ATOM 1442 C CA . PHE A 1 179 ? 6.819 -9.554 -15.820 1.00 97.88 179 PHE A CA 1
ATOM 1443 C C . PHE A 1 179 ? 8.016 -9.824 -16.719 1.00 97.88 179 PHE A C 1
ATOM 1445 O O . PHE A 1 179 ? 8.510 -10.951 -16.786 1.00 97.88 179 PHE A O 1
ATOM 1452 N N . ARG A 1 180 ? 8.532 -8.775 -17.358 1.00 97.62 180 ARG A N 1
ATOM 1453 C CA . ARG A 1 180 ? 9.669 -8.875 -18.276 1.00 97.62 180 ARG A CA 1
ATOM 1454 C C . ARG A 1 180 ? 10.686 -7.794 -17.986 1.00 97.62 180 ARG A C 1
ATOM 1456 O O . ARG A 1 180 ? 10.333 -6.636 -17.797 1.00 97.62 180 ARG A O 1
ATOM 1463 N N . GLU A 1 181 ? 11.957 -8.164 -17.978 1.00 98.00 181 GLU A N 1
ATOM 1464 C CA . GLU A 1 181 ? 13.023 -7.186 -17.813 1.00 98.00 181 GLU A CA 1
ATOM 1465 C C . GLU A 1 181 ? 13.283 -6.466 -19.145 1.00 98.00 181 GLU A C 1
ATOM 1467 O O . GLU A 1 181 ? 13.698 -7.089 -20.122 1.00 98.00 181 GLU A O 1
ATOM 1472 N N . ASN A 1 182 ? 12.989 -5.167 -19.202 1.00 97.31 182 ASN A N 1
ATOM 1473 C CA . ASN A 1 182 ? 13.137 -4.332 -20.389 1.00 97.31 182 ASN A CA 1
ATOM 1474 C C . ASN A 1 182 ? 13.245 -2.843 -20.009 1.00 97.31 182 ASN A C 1
ATOM 1476 O O . ASN A 1 182 ? 12.253 -2.167 -19.729 1.00 97.31 182 ASN A O 1
ATOM 1480 N N . ASP A 1 183 ? 14.460 -2.301 -20.059 1.00 93.81 183 ASP A N 1
ATOM 1481 C CA . ASP A 1 183 ? 14.760 -0.898 -19.752 1.00 93.81 183 ASP A CA 1
ATOM 1482 C C . ASP A 1 183 ? 14.382 0.084 -20.878 1.00 93.81 183 ASP A C 1
ATOM 1484 O O . ASP A 1 183 ? 14.469 1.301 -20.693 1.00 93.81 183 ASP A O 1
ATOM 1488 N N . LYS A 1 184 ? 13.931 -0.423 -22.034 1.00 95.38 184 LYS A N 1
ATOM 1489 C CA . LYS A 1 184 ? 13.565 0.363 -23.226 1.00 95.38 184 LYS A CA 1
ATOM 1490 C C . LYS A 1 184 ? 12.062 0.412 -23.499 1.00 95.38 184 LYS A C 1
ATOM 1492 O O . LYS A 1 184 ? 11.648 1.172 -24.371 1.00 95.38 184 LYS A O 1
ATOM 1497 N N . ALA A 1 185 ? 11.248 -0.368 -22.786 1.00 95.38 185 ALA A N 1
ATOM 1498 C CA . ALA A 1 185 ? 9.791 -0.342 -22.930 1.00 95.38 185 ALA A CA 1
ATOM 1499 C C . ALA A 1 185 ? 9.224 1.050 -22.601 1.00 95.38 185 ALA A C 1
ATOM 1501 O O . ALA A 1 185 ? 9.696 1.699 -21.673 1.00 95.38 185 ALA A O 1
ATOM 1502 N N . GLU A 1 186 ? 8.231 1.523 -23.357 1.00 92.38 186 GLU A N 1
ATOM 1503 C CA . GLU A 1 186 ? 7.616 2.846 -23.150 1.00 92.38 186 GLU A CA 1
ATOM 1504 C C . GLU A 1 186 ? 7.022 2.974 -21.742 1.00 92.38 186 GLU A C 1
ATOM 1506 O O . GLU A 1 186 ? 7.441 3.832 -20.964 1.00 92.38 186 GLU A O 1
ATOM 1511 N N . ASP A 1 187 ? 6.105 2.066 -21.412 1.00 94.06 187 ASP A N 1
ATOM 1512 C CA . ASP A 1 187 ? 5.561 1.892 -20.073 1.00 94.06 187 ASP A CA 1
ATOM 1513 C C . ASP A 1 187 ? 6.427 0.879 -19.324 1.00 94.06 187 ASP A C 1
ATOM 1515 O O . ASP A 1 187 ? 6.481 -0.287 -19.717 1.00 94.06 187 ASP A O 1
ATOM 1519 N N . ARG A 1 188 ? 7.112 1.303 -18.257 1.00 95.06 188 ARG A N 1
ATOM 1520 C CA . ARG A 1 188 ? 7.991 0.407 -17.494 1.00 95.06 188 ARG A CA 1
ATOM 1521 C C . ARG A 1 188 ? 8.144 0.788 -16.029 1.00 95.06 188 ARG A C 1
ATOM 1523 O O . ARG A 1 188 ? 8.103 1.963 -15.660 1.00 95.06 188 ARG A O 1
ATOM 1530 N N . LEU A 1 189 ? 8.377 -0.226 -15.204 1.00 97.81 189 LEU A N 1
ATOM 1531 C CA . LEU A 1 189 ? 8.634 -0.112 -13.776 1.00 97.81 189 LEU A CA 1
ATOM 1532 C C . LEU A 1 189 ? 10.139 0.003 -13.494 1.00 97.81 189 LEU A C 1
ATOM 1534 O O . LEU A 1 189 ? 10.916 -0.896 -13.804 1.00 97.81 189 LEU A O 1
ATOM 1538 N N . CYS A 1 190 ? 10.554 1.089 -12.858 1.00 97.06 190 CYS A N 1
ATOM 1539 C CA . CYS A 1 190 ? 11.903 1.272 -12.338 1.00 97.06 190 CYS A CA 1
ATOM 1540 C C . CYS A 1 190 ? 11.950 0.843 -10.872 1.00 97.06 190 CYS A C 1
ATOM 1542 O O . CYS A 1 190 ? 11.407 1.524 -9.998 1.00 97.06 190 CYS A O 1
ATOM 1544 N N . VAL A 1 191 ? 12.600 -0.287 -10.600 1.00 97.94 191 VAL A N 1
ATOM 1545 C CA . VAL A 1 191 ? 12.810 -0.782 -9.238 1.00 97.94 191 VAL A CA 1
ATOM 1546 C C . VAL A 1 191 ? 14.072 -0.141 -8.679 1.00 97.94 191 VAL A C 1
ATOM 1548 O O . VAL A 1 191 ? 15.167 -0.330 -9.217 1.00 97.94 191 VAL A O 1
ATOM 1551 N N . MET A 1 192 ? 13.927 0.638 -7.609 1.00 94.81 192 MET A N 1
ATOM 1552 C CA . MET A 1 192 ? 15.005 1.478 -7.090 1.00 94.81 192 MET A CA 1
ATOM 1553 C C . MET A 1 192 ? 14.981 1.612 -5.569 1.00 94.81 192 MET A C 1
ATOM 1555 O O . MET A 1 192 ? 14.079 1.140 -4.883 1.00 94.81 192 MET A O 1
ATOM 1559 N N . ARG A 1 193 ? 15.991 2.301 -5.039 1.00 93.00 193 ARG A N 1
ATOM 1560 C CA . ARG A 1 193 ? 16.006 2.800 -3.660 1.00 93.00 193 ARG A CA 1
ATOM 1561 C C . ARG A 1 193 ? 15.762 4.302 -3.665 1.00 93.00 193 ARG A C 1
ATOM 1563 O O . ARG A 1 193 ? 16.476 5.024 -4.364 1.00 93.00 193 ARG A O 1
ATOM 1570 N N . ALA A 1 194 ? 14.777 4.790 -2.922 1.00 88.31 194 ALA A N 1
ATOM 1571 C CA . ALA A 1 194 ? 14.460 6.210 -2.912 1.00 88.31 194 ALA A CA 1
ATOM 1572 C C . ALA A 1 194 ? 14.177 6.754 -1.509 1.00 88.31 194 ALA A C 1
ATOM 1574 O O . ALA A 1 194 ? 13.084 6.617 -0.970 1.00 88.31 194 ALA A O 1
ATOM 1575 N N . ARG A 1 195 ? 15.145 7.519 -0.988 1.00 78.31 195 ARG A N 1
ATOM 1576 C CA . ARG A 1 195 ? 14.977 8.449 0.143 1.00 78.31 195 ARG A CA 1
ATOM 1577 C C . ARG A 1 195 ? 14.462 7.799 1.437 1.00 78.31 195 ARG A C 1
ATOM 1579 O O . ARG A 1 195 ? 13.793 8.464 2.223 1.00 78.31 195 ARG A O 1
ATOM 1586 N N . GLY A 1 196 ? 14.807 6.537 1.675 1.00 86.44 196 GLY A N 1
ATOM 1587 C CA . GLY A 1 196 ? 14.363 5.780 2.847 1.00 86.44 196 GLY A CA 1
ATOM 1588 C C . GLY A 1 196 ? 12.865 5.479 2.841 1.00 86.44 196 GLY A C 1
ATOM 1589 O O . GLY A 1 196 ? 12.287 5.361 3.916 1.00 86.44 196 GLY A O 1
ATOM 1590 N N . LEU A 1 197 ? 12.241 5.437 1.659 1.00 91.19 197 LEU A N 1
ATOM 1591 C CA . LEU A 1 197 ? 10.822 5.147 1.487 1.00 91.19 197 LEU A CA 1
ATOM 1592 C C . LEU A 1 197 ? 10.607 3.787 0.813 1.00 91.19 197 LEU A C 1
ATOM 1594 O O . LEU A 1 197 ? 11.367 3.404 -0.084 1.00 91.19 197 LEU A O 1
ATOM 1598 N N . CYS A 1 198 ? 9.519 3.119 1.178 1.00 95.06 198 CYS A N 1
ATOM 1599 C CA . CYS A 1 198 ? 8.895 2.055 0.399 1.00 95.06 198 CYS A CA 1
ATOM 1600 C C . CYS A 1 198 ? 7.631 2.636 -0.251 1.00 95.06 198 CYS A C 1
ATOM 1602 O O . CYS A 1 198 ? 6.844 3.265 0.450 1.00 95.06 198 CYS A O 1
ATOM 1604 N N . PHE A 1 199 ? 7.476 2.539 -1.569 1.00 96.19 199 PHE A N 1
ATOM 1605 C CA . PHE A 1 199 ? 6.252 3.011 -2.223 1.00 96.19 199 PHE A CA 1
ATOM 1606 C C . PHE A 1 199 ? 6.101 2.450 -3.629 1.00 96.19 199 PHE A C 1
ATOM 1608 O O . PHE A 1 199 ? 7.092 2.116 -4.296 1.00 96.19 199 PHE A O 1
ATOM 1615 N N . SER A 1 200 ? 4.874 2.521 -4.135 1.00 96.62 200 SER A N 1
ATOM 1616 C CA . SER A 1 200 ? 4.565 2.390 -5.552 1.00 96.62 200 SER A CA 1
ATOM 1617 C C . SER A 1 200 ? 3.363 3.253 -5.944 1.00 96.62 200 SER A C 1
ATOM 1619 O O . SER A 1 200 ? 2.652 3.823 -5.116 1.00 96.62 200 SER A O 1
ATOM 1621 N N . SER A 1 201 ? 3.135 3.379 -7.246 1.00 94.56 201 SER A N 1
ATOM 1622 C CA . SER A 1 201 ? 1.877 3.898 -7.779 1.00 94.56 201 SER A CA 1
ATOM 1623 C C . SER A 1 201 ? 0.840 2.786 -7.890 1.00 94.56 201 SER A C 1
ATOM 1625 O O . SER A 1 201 ? 1.185 1.620 -8.077 1.00 94.56 201 SER A O 1
ATOM 1627 N N . VAL A 1 202 ? -0.444 3.153 -7.825 1.00 93.19 202 VAL A N 1
ATOM 1628 C CA . VAL A 1 202 ? -1.530 2.188 -8.021 1.00 93.19 202 VAL A CA 1
ATOM 1629 C C . VAL A 1 202 ? -1.829 2.014 -9.507 1.00 93.19 202 VAL A C 1
ATOM 1631 O O . VAL A 1 202 ? -2.319 2.942 -10.157 1.00 93.19 202 VAL A O 1
ATOM 1634 N N . GLY A 1 203 ? -1.564 0.814 -10.022 1.00 93.38 203 GLY A N 1
ATOM 1635 C CA . GLY A 1 203 ? -1.739 0.458 -11.427 1.00 93.38 203 GLY A CA 1
ATOM 1636 C C . GLY A 1 203 ? -0.656 1.031 -12.348 1.00 93.38 203 GLY A C 1
ATOM 1637 O O . GLY A 1 203 ? 0.380 1.549 -11.921 1.00 93.38 203 GLY A O 1
ATOM 1638 N N . ARG A 1 204 ? -0.914 0.933 -13.652 1.00 93.06 204 ARG A N 1
ATOM 1639 C CA . ARG A 1 204 ? -0.104 1.512 -14.723 1.00 93.06 204 ARG A CA 1
ATOM 1640 C C . ARG A 1 204 ? -0.433 2.994 -14.877 1.00 93.06 204 ARG A C 1
ATOM 1642 O O . ARG A 1 204 ? -1.536 3.341 -15.299 1.00 93.06 204 ARG A O 1
ATOM 1649 N N . VAL A 1 205 ? 0.528 3.867 -14.584 1.00 89.38 205 VAL A N 1
ATOM 1650 C CA . VAL A 1 205 ? 0.352 5.329 -14.721 1.00 89.38 205 VAL A CA 1
ATOM 1651 C C . VAL A 1 205 ? 0.776 5.865 -16.092 1.00 89.38 205 VAL A C 1
ATOM 1653 O O . VAL A 1 205 ? 0.391 6.974 -16.458 1.00 89.38 205 VAL A O 1
ATOM 1656 N N . GLY A 1 206 ? 1.508 5.056 -16.864 1.00 88.12 206 GLY A N 1
ATOM 1657 C CA . GLY A 1 206 ? 2.064 5.414 -18.169 1.00 88.12 206 GLY A CA 1
ATOM 1658 C C . GLY A 1 206 ? 3.503 5.931 -18.075 1.00 88.12 206 GLY A C 1
ATOM 1659 O O . GLY A 1 206 ? 3.874 6.596 -17.109 1.00 88.12 206 GLY A O 1
ATOM 1660 N N . GLY A 1 207 ? 4.317 5.626 -19.083 1.00 90.62 207 GLY A N 1
ATOM 1661 C CA . GLY A 1 207 ? 5.736 5.953 -19.112 1.00 90.62 207 GLY A CA 1
ATOM 1662 C C . GLY A 1 207 ? 6.548 5.225 -18.034 1.00 90.62 207 GLY A C 1
ATOM 1663 O O . GLY A 1 207 ? 6.239 4.109 -17.609 1.00 90.62 207 GLY A O 1
ATOM 1664 N N . LEU A 1 208 ? 7.610 5.886 -17.573 1.00 91.50 208 LEU A N 1
ATOM 1665 C CA . LEU A 1 208 ? 8.447 5.415 -16.476 1.00 91.50 208 LEU A CA 1
ATOM 1666 C C . LEU A 1 208 ? 7.762 5.662 -15.125 1.00 91.50 208 LEU A C 1
ATOM 1668 O O . LEU A 1 208 ? 7.574 6.816 -14.739 1.00 91.50 208 LEU A O 1
ATOM 1672 N N . GLN A 1 209 ? 7.486 4.600 -14.367 1.00 92.88 209 GLN A N 1
ATOM 1673 C CA . GLN A 1 209 ? 7.011 4.705 -12.985 1.00 92.88 209 GLN A CA 1
ATOM 1674 C C . GLN A 1 209 ? 7.950 3.993 -12.018 1.00 92.88 209 GLN A C 1
ATOM 1676 O O . GLN A 1 209 ? 8.549 2.975 -12.356 1.00 92.88 209 GLN A O 1
ATOM 1681 N N . ASN A 1 210 ? 8.097 4.532 -10.811 1.00 94.56 210 ASN A N 1
ATOM 1682 C CA . ASN A 1 210 ? 9.059 4.022 -9.843 1.00 94.56 210 ASN A CA 1
ATOM 1683 C C . ASN A 1 210 ? 8.383 3.159 -8.780 1.00 94.56 210 ASN A C 1
ATOM 1685 O O . ASN A 1 210 ? 7.315 3.511 -8.285 1.00 94.56 210 ASN A O 1
ATOM 1689 N N . LEU A 1 211 ? 9.075 2.097 -8.380 1.00 97.06 211 LEU A N 1
ATOM 1690 C CA . LEU A 1 211 ? 8.808 1.333 -7.170 1.00 97.06 211 LEU A CA 1
ATOM 1691 C C . LEU A 1 211 ? 10.049 1.423 -6.287 1.00 97.06 211 LEU A C 1
ATOM 1693 O O . LEU A 1 211 ? 11.154 1.074 -6.717 1.00 97.06 211 LEU A O 1
ATOM 1697 N N . SER A 1 212 ? 9.875 1.914 -5.062 1.00 96.19 212 SER A N 1
ATOM 1698 C CA . SER A 1 212 ? 10.968 2.056 -4.105 1.00 96.19 212 SER A CA 1
ATOM 1699 C C . SER A 1 212 ? 10.956 0.935 -3.079 1.00 96.19 212 SER A C 1
ATOM 1701 O O . SER A 1 212 ? 9.943 0.683 -2.436 1.00 96.19 212 SER A O 1
ATOM 1703 N N . LEU A 1 213 ? 12.112 0.303 -2.895 1.00 96.44 213 LEU A N 1
ATOM 1704 C CA . LEU A 1 213 ? 12.406 -0.624 -1.804 1.00 96.44 213 LEU A CA 1
ATOM 1705 C C . LEU A 1 213 ? 13.717 -0.176 -1.161 1.00 96.44 213 LEU A C 1
ATOM 1707 O O . LEU A 1 213 ? 14.777 -0.722 -1.458 1.00 96.44 213 LEU A O 1
ATOM 1711 N N . ASP A 1 214 ? 13.668 0.883 -0.354 1.00 93.88 214 ASP A N 1
ATOM 1712 C CA . ASP A 1 214 ? 14.857 1.422 0.310 1.00 93.88 214 ASP A CA 1
ATOM 1713 C C . ASP A 1 214 ? 15.151 0.726 1.657 1.00 93.88 214 ASP A C 1
ATOM 1715 O O . ASP A 1 214 ? 14.598 -0.324 1.975 1.00 93.88 214 ASP A O 1
ATOM 1719 N N . GLU A 1 215 ? 16.064 1.296 2.442 1.00 90.12 215 GLU A N 1
ATOM 1720 C CA . GLU A 1 215 ? 16.525 0.752 3.718 1.00 90.12 215 GLU A CA 1
ATOM 1721 C C . GLU A 1 215 ? 15.366 0.522 4.702 1.00 90.12 215 GLU A C 1
ATOM 1723 O O . GLU A 1 215 ? 14.698 1.466 5.125 1.00 90.12 215 GLU A O 1
ATOM 1728 N N . GLY A 1 216 ? 15.170 -0.731 5.112 1.00 89.88 216 GLY A N 1
ATOM 1729 C CA . GLY A 1 216 ? 14.063 -1.191 5.954 1.00 89.88 216 GLY A CA 1
ATOM 1730 C C . GLY A 1 216 ? 12.997 -1.970 5.176 1.00 89.88 216 GLY A C 1
ATOM 1731 O O . GLY A 1 216 ? 12.312 -2.814 5.764 1.00 89.88 216 GLY A O 1
ATOM 1732 N N . CYS A 1 217 ? 12.895 -1.744 3.864 1.00 91.81 217 CYS A N 1
ATOM 1733 C CA . CYS A 1 217 ? 11.906 -2.349 2.974 1.00 91.81 217 CYS A CA 1
ATOM 1734 C C . CYS A 1 217 ? 12.339 -3.726 2.440 1.00 91.81 217 CYS A C 1
ATOM 1736 O O . CYS A 1 217 ? 11.610 -4.330 1.652 1.00 91.81 217 CYS A O 1
ATOM 1738 N N . GLU A 1 218 ? 13.519 -4.241 2.819 1.00 89.25 218 GLU A N 1
ATOM 1739 C CA . GLU A 1 218 ? 14.137 -5.426 2.211 1.00 89.25 218 GLU A CA 1
ATOM 1740 C C . GLU A 1 218 ? 13.505 -6.760 2.664 1.00 89.25 218 GLU A C 1
ATOM 1742 O O . GLU A 1 218 ? 14.178 -7.692 3.112 1.00 89.25 218 GLU A O 1
ATOM 1747 N N . SER A 1 219 ? 12.182 -6.885 2.542 1.00 93.81 219 SER A N 1
ATOM 1748 C CA . SER A 1 219 ? 11.444 -8.124 2.764 1.00 93.81 219 SER A CA 1
ATOM 1749 C C . SER A 1 219 ? 10.631 -8.528 1.533 1.00 93.81 219 SER A C 1
ATOM 1751 O O . SER A 1 219 ? 10.165 -7.689 0.764 1.00 93.81 219 SER A O 1
ATOM 1753 N N . VAL A 1 220 ? 10.434 -9.838 1.347 1.00 94.75 220 VAL A N 1
ATOM 1754 C CA . VAL A 1 220 ? 9.601 -10.354 0.245 1.00 94.75 220 VAL A CA 1
ATOM 1755 C C . VAL A 1 220 ? 8.146 -9.902 0.397 1.00 94.75 220 VAL A C 1
ATOM 1757 O O . VAL A 1 220 ? 7.515 -9.600 -0.607 1.00 94.75 220 VAL A O 1
ATOM 1760 N N . GLY A 1 221 ? 7.633 -9.814 1.630 1.00 95.38 221 GLY A N 1
ATOM 1761 C CA . GLY A 1 221 ? 6.280 -9.319 1.899 1.00 95.38 221 GLY A CA 1
ATOM 1762 C C . GLY A 1 221 ? 6.117 -7.854 1.496 1.00 95.38 221 GLY A C 1
ATOM 1763 O O . GLY A 1 221 ? 5.188 -7.523 0.772 1.00 95.38 221 GLY A O 1
ATOM 1764 N N . THR A 1 222 ? 7.075 -6.996 1.860 1.00 96.56 222 THR A N 1
ATOM 1765 C CA . THR A 1 222 ? 7.092 -5.585 1.442 1.00 96.56 222 THR A CA 1
ATOM 1766 C C . THR A 1 222 ? 7.137 -5.459 -0.078 1.00 96.56 222 THR A C 1
ATOM 1768 O O . THR A 1 222 ? 6.283 -4.806 -0.659 1.00 96.56 222 THR A O 1
ATOM 1771 N N . ALA A 1 223 ? 8.057 -6.153 -0.755 1.00 98.25 223 ALA A N 1
ATOM 1772 C CA . ALA A 1 223 ? 8.089 -6.125 -2.217 1.00 98.25 223 ALA A CA 1
ATOM 1773 C C . ALA A 1 223 ? 6.793 -6.652 -2.852 1.00 98.25 223 ALA A C 1
ATOM 1775 O O . ALA A 1 223 ? 6.347 -6.111 -3.858 1.00 98.25 223 ALA A O 1
ATOM 1776 N N . ALA A 1 224 ? 6.169 -7.684 -2.280 1.00 98.50 224 ALA A N 1
ATOM 1777 C CA . ALA A 1 224 ? 4.913 -8.219 -2.797 1.00 98.50 224 ALA A CA 1
ATOM 1778 C C . ALA A 1 224 ? 3.742 -7.246 -2.601 1.00 98.50 224 ALA A C 1
ATOM 1780 O O . ALA A 1 224 ? 2.900 -7.163 -3.493 1.00 98.50 224 ALA A O 1
ATOM 1781 N N . HIS A 1 225 ? 3.728 -6.490 -1.501 1.00 98.50 225 HIS A N 1
ATOM 1782 C CA . HIS A 1 225 ? 2.782 -5.405 -1.242 1.00 98.50 225 HIS A CA 1
ATOM 1783 C C . HIS A 1 225 ? 2.911 -4.282 -2.284 1.00 98.50 225 HIS A C 1
ATOM 1785 O O . HIS A 1 225 ? 1.945 -3.957 -2.970 1.00 98.50 225 HIS A O 1
ATOM 1791 N N . GLU A 1 226 ? 4.127 -3.771 -2.500 1.00 98.44 226 GLU A N 1
ATOM 1792 C CA . GLU A 1 226 ? 4.385 -2.703 -3.480 1.00 98.44 226 GLU A CA 1
ATOM 1793 C C . GLU A 1 226 ? 4.107 -3.148 -4.927 1.00 98.44 226 GLU A C 1
ATOM 1795 O O . GLU A 1 226 ? 3.643 -2.375 -5.774 1.00 98.44 226 GLU A O 1
ATOM 1800 N N . ILE A 1 227 ? 4.343 -4.428 -5.235 1.00 98.56 227 ILE A N 1
ATOM 1801 C CA . ILE A 1 227 ? 3.906 -5.020 -6.504 1.00 98.56 227 ILE A CA 1
ATOM 1802 C C . ILE A 1 227 ? 2.372 -5.073 -6.572 1.00 98.56 227 ILE A C 1
ATOM 1804 O O . ILE A 1 227 ? 1.813 -4.759 -7.619 1.00 98.56 227 ILE A O 1
ATOM 1808 N N . GLY A 1 228 ? 1.680 -5.396 -5.477 1.00 98.12 228 GLY A N 1
ATOM 1809 C CA . GLY A 1 228 ? 0.218 -5.332 -5.390 1.00 98.12 228 GLY A CA 1
ATOM 1810 C C . GLY A 1 228 ? -0.330 -3.951 -5.764 1.00 98.12 228 GLY A C 1
ATOM 1811 O O . GLY A 1 228 ? -1.227 -3.857 -6.605 1.00 98.12 228 GLY A O 1
ATOM 1812 N N . HIS A 1 229 ? 0.269 -2.875 -5.240 1.00 98.06 229 HIS A N 1
ATOM 1813 C CA . HIS A 1 229 ? -0.030 -1.507 -5.681 1.00 98.06 229 HIS A CA 1
ATOM 1814 C C . HIS A 1 229 ? 0.220 -1.323 -7.175 1.00 98.06 229 HIS A C 1
ATOM 1816 O O . HIS A 1 229 ? -0.694 -0.943 -7.905 1.00 98.06 229 HIS A O 1
ATOM 1822 N N . THR A 1 230 ? 1.406 -1.692 -7.658 1.00 97.69 230 THR A N 1
ATOM 1823 C CA . THR A 1 230 ? 1.783 -1.585 -9.081 1.00 97.69 230 THR A CA 1
ATOM 1824 C C . THR A 1 230 ? 0.776 -2.259 -10.016 1.00 97.69 230 THR A C 1
ATOM 1826 O O . THR A 1 230 ? 0.530 -1.777 -11.123 1.00 97.69 230 THR A O 1
ATOM 1829 N N . LEU A 1 231 ? 0.174 -3.362 -9.569 1.00 96.69 231 LEU A N 1
ATOM 1830 C CA . LEU A 1 231 ? -0.834 -4.125 -10.303 1.00 96.69 231 LEU A CA 1
ATOM 1831 C C . LEU A 1 231 ? -2.268 -3.589 -10.138 1.00 96.69 231 LEU A C 1
ATOM 1833 O O . LEU A 1 231 ? -3.165 -4.028 -10.849 1.00 96.69 231 LEU A O 1
ATOM 1837 N N . GLY A 1 232 ? -2.500 -2.614 -9.259 1.00 93.62 232 GLY A N 1
ATOM 1838 C CA . GLY A 1 232 ? -3.773 -1.890 -9.165 1.00 93.62 232 GLY A CA 1
ATOM 1839 C C . GLY A 1 232 ? -4.536 -2.056 -7.852 1.00 93.62 232 GLY A C 1
ATOM 1840 O O . GLY A 1 232 ? -5.705 -1.664 -7.783 1.00 93.62 232 GLY A O 1
ATOM 1841 N N . PHE A 1 233 ? -3.929 -2.622 -6.808 1.00 95.25 233 PHE A N 1
ATOM 1842 C CA . PHE A 1 233 ? -4.576 -2.715 -5.499 1.00 95.25 233 PHE A CA 1
ATOM 1843 C C . PHE A 1 233 ? -4.392 -1.446 -4.672 1.00 95.25 233 PHE A C 1
ATOM 1845 O O . PHE A 1 233 ? -3.297 -0.904 -4.565 1.00 95.25 233 PHE A O 1
ATOM 1852 N N . PHE A 1 234 ? -5.479 -1.003 -4.043 1.00 94.44 234 PHE A N 1
ATOM 1853 C CA . PHE A 1 234 ? -5.420 -0.142 -2.865 1.00 94.44 234 PHE A CA 1
ATOM 1854 C C . PHE A 1 234 ? -5.370 -1.003 -1.602 1.00 94.44 234 PHE A C 1
ATOM 1856 O O . PHE A 1 234 ? -5.554 -2.222 -1.645 1.00 94.44 234 PHE A O 1
ATOM 1863 N N . HIS A 1 235 ? -5.180 -0.353 -0.460 1.00 96.19 235 HIS A N 1
ATOM 1864 C CA . HIS A 1 235 ? -5.231 -1.022 0.826 1.00 96.19 235 HIS A CA 1
ATOM 1865 C C . HIS A 1 235 ? -6.595 -1.636 1.143 1.00 96.19 235 HIS A C 1
ATOM 1867 O O . HIS A 1 235 ? -7.643 -1.019 0.932 1.00 96.19 235 HIS A O 1
ATOM 1873 N N . THR A 1 236 ? -6.602 -2.804 1.778 1.00 95.62 236 THR A N 1
ATOM 1874 C CA . THR A 1 236 ? -7.832 -3.508 2.171 1.00 95.62 236 THR A CA 1
ATOM 1875 C C . THR A 1 236 ? -8.629 -2.733 3.224 1.00 95.62 236 THR A C 1
ATOM 1877 O O . THR A 1 236 ? -9.853 -2.637 3.118 1.00 95.62 236 THR A O 1
ATOM 1880 N N . HIS A 1 237 ? -7.963 -2.065 4.177 1.00 94.50 237 HIS A N 1
ATOM 1881 C CA . HIS A 1 237 ? -8.633 -1.187 5.154 1.00 94.50 237 HIS A CA 1
ATOM 1882 C C . HIS A 1 237 ? -9.163 0.109 4.532 1.00 94.50 237 HIS A C 1
ATOM 1884 O O . HIS A 1 237 ? -9.810 0.898 5.215 1.00 94.50 237 HIS A O 1
ATOM 1890 N N . SER A 1 238 ? -8.894 0.374 3.255 1.00 92.06 238 SER A N 1
ATOM 1891 C CA . SER A 1 238 ? -9.461 1.519 2.544 1.00 92.06 238 SER A CA 1
ATOM 1892 C C . SER A 1 238 ? -10.750 1.164 1.804 1.00 92.06 238 SER A C 1
ATOM 1894 O O . SER A 1 238 ? -11.433 2.064 1.326 1.00 92.06 238 SER A O 1
ATOM 1896 N N . ARG A 1 239 ? -11.143 -0.116 1.746 1.00 90.94 239 ARG A N 1
ATOM 1897 C CA . ARG A 1 239 ? -12.399 -0.533 1.111 1.00 90.94 239 ARG A CA 1
ATOM 1898 C C . ARG A 1 239 ? -13.574 0.275 1.634 1.00 90.94 239 ARG A C 1
ATOM 1900 O O . ARG A 1 239 ? -13.741 0.473 2.840 1.00 90.94 239 ARG A O 1
ATOM 1907 N N . HIS A 1 240 ? -14.470 0.662 0.739 1.00 84.31 240 HIS A N 1
ATOM 1908 C CA . HIS A 1 240 ? -15.649 1.421 1.147 1.00 84.31 240 HIS A CA 1
ATOM 1909 C C . HIS A 1 240 ? -16.589 0.621 2.074 1.00 84.31 240 HIS A C 1
ATOM 1911 O O . HIS A 1 240 ? -17.386 1.217 2.800 1.00 84.31 240 HIS A O 1
ATOM 1917 N N . ASP A 1 241 ? -16.528 -0.720 2.031 1.00 87.31 241 ASP A N 1
ATOM 1918 C CA . ASP A 1 241 ? -17.337 -1.626 2.852 1.00 87.31 241 ASP A CA 1
ATOM 1919 C C . ASP A 1 241 ? -16.644 -2.069 4.148 1.00 87.31 241 ASP A C 1
ATOM 1921 O O . ASP A 1 241 ? -17.242 -2.839 4.902 1.00 87.31 241 ASP A O 1
ATOM 1925 N N . ARG A 1 242 ? -15.438 -1.556 4.442 1.00 91.88 242 ARG A N 1
ATOM 1926 C CA . ARG A 1 242 ? -14.620 -1.973 5.594 1.00 91.88 242 ARG A CA 1
ATOM 1927 C C . ARG A 1 242 ? -15.340 -1.875 6.936 1.00 91.88 242 ARG A C 1
ATOM 1929 O O . ARG A 1 242 ? -15.099 -2.702 7.802 1.00 91.88 242 ARG A O 1
ATOM 1936 N N . ASP A 1 243 ? -16.230 -0.892 7.117 1.00 90.50 243 ASP A N 1
ATOM 1937 C CA . ASP A 1 243 ? -16.844 -0.612 8.425 1.00 90.50 243 ASP A CA 1
ATOM 1938 C C . ASP A 1 243 ? -17.848 -1.715 8.826 1.00 90.50 243 ASP A C 1
ATOM 1940 O O . ASP A 1 243 ? -18.364 -1.729 9.940 1.00 90.50 243 ASP A O 1
ATOM 1944 N N . LYS A 1 244 ? -18.121 -2.670 7.921 1.00 91.19 244 LYS A N 1
ATOM 1945 C CA . LYS A 1 244 ? -18.845 -3.920 8.208 1.00 91.19 244 LYS A CA 1
ATOM 1946 C C . LYS A 1 244 ? -17.959 -5.014 8.809 1.00 91.19 244 LYS A C 1
ATOM 1948 O O . LYS A 1 244 ? -18.482 -6.051 9.199 1.00 91.19 244 LYS A O 1
ATOM 1953 N N . PHE A 1 245 ? -16.645 -4.814 8.823 1.00 92.88 245 PHE A N 1
ATOM 1954 C CA . PHE A 1 245 ? -15.641 -5.827 9.151 1.00 92.88 245 PHE A CA 1
ATOM 1955 C C . PHE A 1 245 ? -14.652 -5.344 10.207 1.00 92.88 245 PHE A C 1
ATOM 1957 O O . PHE A 1 245 ? -14.214 -6.147 11.030 1.00 92.88 245 PHE A O 1
ATOM 1964 N N . ILE A 1 246 ? -14.318 -4.054 10.208 1.00 94.06 246 ILE A N 1
ATOM 1965 C CA . ILE A 1 246 ? -13.413 -3.437 11.174 1.00 94.06 246 ILE A CA 1
ATOM 1966 C C . ILE A 1 246 ? -14.065 -2.241 11.864 1.00 94.06 246 ILE A C 1
ATOM 1968 O O . ILE A 1 246 ? -14.945 -1.578 11.315 1.00 94.06 246 ILE A O 1
ATOM 1972 N N . LYS A 1 247 ? -13.579 -1.942 13.065 1.00 92.38 247 LYS A N 1
ATOM 1973 C CA . LYS A 1 247 ? -13.839 -0.709 13.792 1.00 92.38 247 LYS A CA 1
ATOM 1974 C C . LYS A 1 247 ? -12.599 0.172 13.755 1.00 92.38 247 LYS A C 1
ATOM 1976 O O . LYS A 1 247 ? -11.536 -0.256 14.193 1.00 92.38 247 LYS A O 1
ATOM 1981 N N . PHE A 1 248 ? -12.743 1.388 13.238 1.00 91.69 248 PHE A N 1
ATOM 1982 C CA . PHE A 1 248 ? -11.697 2.409 13.258 1.00 91.69 248 PHE A CA 1
ATOM 1983 C C . PHE A 1 248 ? -11.738 3.210 14.567 1.00 91.69 248 PHE A C 1
ATOM 1985 O O . PHE A 1 248 ? -12.824 3.501 15.071 1.00 91.69 248 PHE A O 1
ATOM 1992 N N . ILE A 1 249 ? -10.566 3.551 15.103 1.00 92.12 249 ILE A N 1
ATOM 1993 C CA . ILE A 1 249 ? -10.370 4.210 16.398 1.00 92.12 249 ILE A CA 1
ATOM 1994 C C . ILE A 1 249 ? -9.547 5.488 16.163 1.00 92.12 249 ILE A C 1
ATOM 1996 O O . ILE A 1 249 ? -8.324 5.481 16.346 1.00 92.12 249 ILE A O 1
ATOM 2000 N N . PRO A 1 250 ? -10.184 6.585 15.708 1.00 90.19 250 PRO A N 1
ATOM 2001 C CA . PRO A 1 250 ? -9.481 7.824 15.375 1.00 90.19 250 PRO A CA 1
ATOM 2002 C C . PRO A 1 250 ? -8.729 8.423 16.567 1.00 90.19 250 PRO A C 1
ATOM 2004 O O . PRO A 1 250 ? -7.726 9.101 16.375 1.00 90.19 250 PRO A O 1
ATOM 2007 N N . GLU A 1 251 ? -9.188 8.166 17.794 1.00 90.56 251 GLU A N 1
ATOM 2008 C CA . GLU A 1 251 ? -8.602 8.701 19.024 1.00 90.56 251 GLU A CA 1
ATOM 2009 C C . GLU A 1 251 ? -7.182 8.194 19.307 1.00 90.56 251 GLU A C 1
ATOM 2011 O O . GLU A 1 251 ? -6.489 8.812 20.110 1.00 90.56 251 GLU A O 1
ATOM 2016 N N . ASN A 1 252 ? -6.749 7.104 18.662 1.00 92.12 252 ASN A N 1
ATOM 2017 C CA . ASN A 1 252 ? -5.404 6.537 18.806 1.00 92.12 252 ASN A CA 1
ATOM 2018 C C . ASN A 1 252 ? -4.475 6.873 17.627 1.00 92.12 252 ASN A C 1
ATOM 2020 O O . ASN A 1 252 ? -3.295 6.536 17.673 1.00 92.12 252 ASN A O 1
ATOM 2024 N N . VAL A 1 253 ? -4.977 7.531 16.576 1.00 91.06 253 VAL A N 1
ATOM 2025 C CA . VAL A 1 253 ? -4.195 7.865 15.375 1.00 91.06 253 VAL A CA 1
ATOM 2026 C C . VAL A 1 253 ? -3.512 9.217 15.542 1.00 91.06 253 VAL A C 1
ATOM 2028 O O . VAL A 1 253 ? -4.121 10.181 16.012 1.00 91.06 253 VAL A O 1
ATOM 2031 N N . GLU A 1 254 ? -2.250 9.331 15.125 1.00 88.00 254 GLU A N 1
ATOM 2032 C CA . GLU A 1 254 ? -1.593 10.636 15.073 1.00 88.00 254 GLU A CA 1
ATOM 2033 C C . GLU A 1 254 ? -2.331 11.548 14.076 1.00 88.00 254 GLU A C 1
ATOM 2035 O O . GLU A 1 254 ? -2.496 11.204 12.909 1.00 88.00 254 GLU A O 1
ATOM 2040 N N . PHE A 1 255 ? -2.759 12.738 14.513 1.00 85.44 255 PHE A N 1
ATOM 2041 C CA . PHE A 1 255 ? -3.657 13.613 13.738 1.00 85.44 255 PHE A CA 1
ATOM 2042 C C . PHE A 1 255 ? -3.206 13.858 12.288 1.00 85.44 255 PHE A C 1
ATOM 2044 O O . PHE A 1 255 ? -4.026 13.944 11.372 1.00 85.44 255 PHE A O 1
ATOM 2051 N N . LYS A 1 256 ? -1.890 13.957 12.069 1.00 83.75 256 LYS A N 1
ATOM 2052 C CA . LYS A 1 256 ? -1.309 14.199 10.745 1.00 83.75 256 LYS A CA 1
ATOM 2053 C C . LYS A 1 256 ? -1.462 13.020 9.770 1.00 83.75 256 LYS A C 1
ATOM 2055 O O . LYS A 1 256 ? -1.317 13.268 8.584 1.00 83.75 256 LYS A O 1
ATOM 2060 N N . TYR A 1 257 ? -1.793 11.817 10.247 1.00 87.56 257 TYR A N 1
ATOM 2061 C CA . TYR A 1 257 ? -1.985 10.593 9.455 1.00 87.56 257 TYR A CA 1
ATOM 2062 C C . TYR A 1 257 ? -3.445 10.119 9.394 1.00 87.56 257 TYR A C 1
ATOM 2064 O O . TYR A 1 257 ? -3.733 9.043 8.875 1.00 87.56 257 TYR A O 1
ATOM 2072 N N . LEU A 1 258 ? -4.404 10.892 9.917 1.00 85.56 258 LEU A N 1
ATOM 2073 C CA . LEU A 1 258 ? -5.824 10.508 9.885 1.00 85.56 258 LEU A CA 1
ATOM 2074 C C . LEU A 1 258 ? -6.353 10.273 8.462 1.00 85.56 258 LEU A C 1
ATOM 2076 O O . LEU A 1 258 ? -7.232 9.437 8.253 1.00 85.56 258 LEU A O 1
ATOM 2080 N N . ASP A 1 259 ? -5.816 10.992 7.481 1.00 82.19 259 ASP A N 1
ATOM 2081 C CA . ASP A 1 259 ? -6.166 10.860 6.070 1.00 82.19 259 ASP A CA 1
ATOM 2082 C C . ASP A 1 259 ? -5.727 9.519 5.455 1.00 82.19 259 ASP A C 1
ATOM 2084 O O . ASP A 1 259 ? -6.362 9.064 4.499 1.00 82.19 259 ASP A O 1
ATOM 2088 N N . GLU A 1 260 ? -4.766 8.803 6.056 1.00 88.62 260 GLU A N 1
ATOM 2089 C CA . GLU A 1 260 ? -4.380 7.449 5.630 1.00 88.62 260 GLU A CA 1
ATOM 2090 C C . GLU A 1 260 ? -5.515 6.423 5.809 1.00 88.62 260 GLU A C 1
ATOM 2092 O O . GLU A 1 260 ? -5.554 5.382 5.148 1.00 88.62 260 GLU A O 1
ATOM 2097 N N . PHE A 1 261 ? -6.504 6.738 6.648 1.00 89.88 261 PHE A N 1
ATOM 2098 C CA . PHE A 1 261 ? -7.684 5.909 6.897 1.00 89.88 261 PHE A CA 1
ATOM 2099 C C . PHE A 1 261 ? -8.898 6.370 6.089 1.00 89.88 261 PHE A C 1
ATOM 2101 O O . PHE A 1 261 ? -10.027 5.958 6.371 1.00 89.88 261 PHE A O 1
ATOM 2108 N N . THR A 1 262 ? -8.711 7.196 5.062 1.00 85.44 262 THR A N 1
ATOM 2109 C CA . THR A 1 262 ? -9.793 7.545 4.134 1.00 85.44 262 THR A CA 1
ATOM 2110 C C . THR A 1 262 ? -10.285 6.296 3.398 1.00 85.44 262 THR A C 1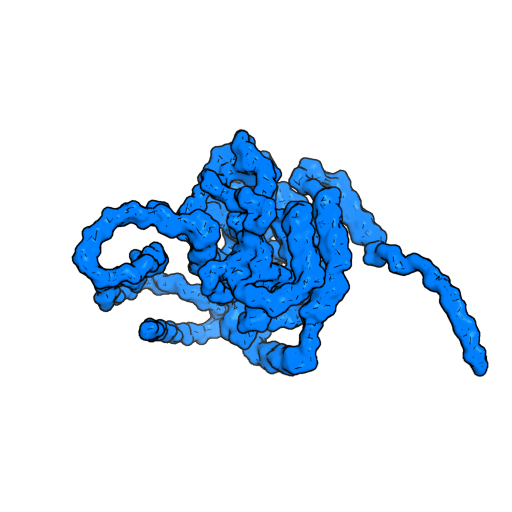
ATOM 2112 O O . THR A 1 262 ? -9.496 5.438 2.999 1.00 85.44 262 THR A O 1
ATOM 2115 N N . LYS A 1 263 ? -11.607 6.159 3.242 1.00 85.31 263 LYS A N 1
ATOM 2116 C CA . LYS A 1 263 ? -12.191 5.087 2.426 1.00 85.31 263 LYS A CA 1
ATOM 2117 C C . LYS A 1 263 ? -12.119 5.458 0.949 1.00 85.31 263 LYS A C 1
ATOM 2119 O O . LYS A 1 263 ? -12.464 6.578 0.583 1.00 85.31 263 LYS A O 1
ATOM 2124 N N . GLN A 1 264 ? -11.777 4.489 0.114 1.00 82.19 264 GLN A N 1
ATOM 2125 C CA . GLN A 1 264 ? -12.127 4.493 -1.299 1.00 82.19 264 GLN A CA 1
ATOM 2126 C C . GLN A 1 264 ? -13.648 4.489 -1.455 1.00 82.19 264 GLN A C 1
ATOM 2128 O O . GLN A 1 264 ? -14.388 4.205 -0.509 1.00 82.19 264 GLN A O 1
ATOM 2133 N N . THR A 1 265 ? -14.136 4.788 -2.653 1.00 73.25 265 THR A N 1
ATOM 2134 C CA . THR A 1 265 ? -15.572 4.759 -2.946 1.00 73.25 265 THR A CA 1
ATOM 2135 C C . THR A 1 265 ? -15.926 3.591 -3.847 1.00 73.25 265 THR A C 1
ATOM 2137 O O . THR A 1 265 ? -15.081 2.813 -4.273 1.00 73.25 265 THR A O 1
ATOM 2140 N N . THR A 1 266 ? -17.208 3.453 -4.164 1.00 70.00 266 THR A N 1
ATOM 2141 C CA . THR A 1 266 ? -17.670 2.495 -5.169 1.00 70.00 266 THR A CA 1
ATOM 2142 C C . THR A 1 266 ? -17.287 2.906 -6.598 1.00 70.00 266 THR A C 1
ATOM 2144 O O . THR A 1 266 ? -17.441 2.113 -7.524 1.00 70.00 266 THR A O 1
ATOM 2147 N N . LEU A 1 267 ? -16.801 4.135 -6.798 1.00 67.94 267 LEU A N 1
ATOM 2148 C CA . LEU A 1 267 ? -16.427 4.670 -8.105 1.00 67.94 267 LEU A CA 1
ATOM 2149 C C . LEU A 1 267 ? -14.948 4.453 -8.427 1.00 67.94 267 LEU A C 1
ATOM 2151 O O . LEU A 1 267 ? -14.635 4.203 -9.586 1.00 67.94 267 LEU A O 1
ATOM 2155 N N . THR A 1 268 ? -14.064 4.513 -7.429 1.00 67.56 268 THR A N 1
ATOM 2156 C CA . THR A 1 268 ? -12.605 4.370 -7.601 1.00 67.56 268 THR A CA 1
ATOM 2157 C C . THR A 1 268 ? -12.088 2.969 -7.294 1.00 67.56 268 THR A C 1
ATOM 2159 O O . THR A 1 268 ? -10.886 2.726 -7.301 1.00 67.56 268 THR A O 1
ATOM 2162 N N . ASN A 1 269 ? -12.970 2.021 -6.997 1.00 71.62 269 ASN A N 1
ATOM 2163 C CA . ASN A 1 269 ? -12.604 0.745 -6.395 1.00 71.62 269 ASN A CA 1
ATOM 2164 C C . ASN A 1 269 ? -13.504 -0.367 -6.978 1.00 71.62 269 ASN A C 1
ATOM 2166 O O . ASN A 1 269 ? -14.640 -0.045 -7.287 1.00 71.62 269 ASN A O 1
ATOM 2170 N N . GLU A 1 270 ? -13.114 -1.657 -7.043 1.00 78.38 270 GLU A N 1
ATOM 2171 C CA . GLU A 1 270 ? -13.910 -2.862 -7.392 1.00 78.38 270 GLU A CA 1
ATOM 2172 C C . GLU A 1 270 ? -13.442 -4.131 -6.632 1.00 78.38 270 GLU A C 1
ATOM 2174 O O . GLU A 1 270 ? -12.255 -4.361 -6.496 1.00 78.38 270 GLU A O 1
ATOM 2179 N N . ASN A 1 271 ? -14.338 -4.959 -6.085 1.00 79.38 271 ASN A N 1
ATOM 2180 C CA . ASN A 1 271 ? -14.016 -6.138 -5.247 1.00 79.38 271 ASN A CA 1
ATOM 2181 C C . ASN A 1 271 ? -14.285 -7.434 -5.985 1.00 79.38 271 ASN A C 1
ATOM 2183 O O . ASN A 1 271 ? -13.949 -8.496 -5.468 1.00 79.38 271 ASN A O 1
ATOM 2187 N N . TYR A 1 272 ? -14.994 -7.373 -7.112 1.00 80.69 272 TYR A N 1
ATOM 2188 C CA . TYR A 1 272 ? -15.424 -8.552 -7.858 1.00 80.69 272 TYR A CA 1
ATOM 2189 C C . TYR A 1 272 ? -16.284 -9.505 -7.012 1.00 80.69 272 TYR A C 1
ATOM 2191 O O . TYR A 1 272 ? -16.272 -10.716 -7.201 1.00 80.69 272 TYR A O 1
ATOM 2199 N N . GLY A 1 273 ? -17.018 -8.961 -6.032 1.00 78.31 273 GLY A N 1
ATOM 2200 C CA . GLY A 1 273 ? -17.836 -9.743 -5.098 1.00 78.31 273 GLY A CA 1
ATOM 2201 C C . GLY A 1 273 ? -17.056 -10.494 -4.010 1.00 78.31 273 GLY A C 1
ATOM 2202 O O . GLY A 1 273 ? -17.679 -11.170 -3.191 1.00 78.31 273 GLY A O 1
ATOM 2203 N N . ILE A 1 274 ? -15.730 -10.348 -3.947 1.00 81.19 274 ILE A N 1
ATOM 2204 C CA . ILE A 1 274 ? -14.873 -11.067 -2.998 1.00 81.19 274 ILE A CA 1
ATOM 2205 C C . ILE A 1 274 ? -15.076 -10.514 -1.570 1.00 81.19 274 ILE A C 1
ATOM 2207 O O . ILE A 1 274 ? -15.149 -9.287 -1.378 1.00 81.19 274 ILE A O 1
ATOM 2211 N N . PRO A 1 275 ? -15.202 -11.382 -0.541 1.00 86.88 275 PRO A N 1
ATOM 2212 C CA . PRO A 1 275 ? -15.363 -10.934 0.840 1.00 86.88 275 PRO A CA 1
ATOM 2213 C C . PRO A 1 275 ? -14.151 -10.146 1.362 1.00 86.88 275 PRO A C 1
ATOM 2215 O O . PRO A 1 275 ? -13.117 -10.032 0.707 1.00 86.88 275 PRO A O 1
ATOM 2218 N N . TYR A 1 276 ? -14.304 -9.541 2.536 1.00 88.69 276 TYR A N 1
ATOM 2219 C CA . TYR A 1 276 ? -13.218 -8.820 3.195 1.00 88.69 276 TYR A CA 1
ATOM 2220 C C . TYR A 1 276 ? -12.198 -9.807 3.755 1.00 88.69 276 TYR A C 1
ATOM 2222 O O . TYR A 1 276 ? -12.587 -10.754 4.439 1.00 88.69 276 TYR A O 1
ATOM 2230 N N . ASP A 1 277 ? -10.917 -9.582 3.474 1.00 91.31 277 ASP A N 1
ATOM 2231 C CA . ASP A 1 277 ? -9.835 -10.430 3.961 1.00 91.31 277 ASP A CA 1
ATOM 2232 C C . ASP A 1 277 ? -8.945 -9.676 4.947 1.00 91.31 277 ASP A C 1
ATOM 2234 O O . ASP A 1 277 ? -8.149 -8.816 4.568 1.00 91.31 277 ASP A O 1
ATOM 2238 N N . TYR A 1 278 ? -9.064 -10.027 6.226 1.00 90.62 278 TYR A N 1
ATOM 2239 C CA . TYR A 1 278 ? -8.208 -9.489 7.280 1.00 90.62 278 TYR A CA 1
ATOM 2240 C C . TYR A 1 278 ? -6.731 -9.842 7.063 1.00 90.62 278 TYR A C 1
ATOM 2242 O O . TYR A 1 278 ? -5.870 -9.076 7.474 1.00 90.62 278 TYR A O 1
ATOM 2250 N N . GLY A 1 279 ? -6.437 -10.979 6.422 1.00 90.94 279 GLY A N 1
ATOM 2251 C CA . GLY A 1 279 ? -5.083 -11.478 6.177 1.00 90.94 279 GLY A CA 1
ATOM 2252 C C . GLY A 1 279 ? -4.493 -11.097 4.827 1.00 90.94 279 GLY A C 1
ATOM 2253 O O . GLY A 1 279 ? -3.432 -11.618 4.480 1.00 90.94 279 GLY A O 1
ATOM 2254 N N . SER A 1 280 ? -5.163 -10.219 4.080 1.00 95.69 280 SER A N 1
ATOM 2255 C CA . SER A 1 280 ? -4.654 -9.677 2.822 1.00 95.69 280 SER A CA 1
ATOM 2256 C C . SER A 1 280 ? -3.314 -8.981 3.047 1.00 95.69 280 SER A C 1
ATOM 2258 O O . SER A 1 280 ? -3.150 -8.238 4.021 1.00 95.69 280 SER A O 1
ATOM 2260 N N . ILE A 1 281 ? -2.382 -9.158 2.108 1.00 96.25 281 ILE A N 1
ATOM 2261 C CA . ILE A 1 281 ? -1.089 -8.465 2.141 1.00 96.25 281 ILE A CA 1
ATOM 2262 C C . ILE A 1 281 ? -1.252 -6.945 2.074 1.00 96.25 281 ILE A C 1
ATOM 2264 O O . ILE A 1 281 ? -0.388 -6.211 2.542 1.00 96.25 281 ILE A O 1
ATOM 2268 N N . MET A 1 282 ? -2.380 -6.471 1.534 1.00 97.56 282 MET A N 1
ATOM 2269 C CA . MET A 1 282 ? -2.721 -5.054 1.409 1.00 97.56 282 MET A CA 1
ATOM 2270 C C . MET A 1 282 ? -3.430 -4.500 2.655 1.00 97.56 282 MET A C 1
ATOM 2272 O O . MET A 1 282 ? -3.918 -3.370 2.636 1.00 97.56 282 MET A O 1
ATOM 2276 N N . HIS A 1 283 ? -3.573 -5.278 3.733 1.00 96.69 283 HIS A N 1
ATOM 2277 C CA . HIS A 1 283 ? -4.260 -4.837 4.945 1.00 96.69 283 HIS A CA 1
ATOM 2278 C C . HIS A 1 283 ? -3.279 -4.268 5.979 1.00 96.69 283 HIS A C 1
ATOM 2280 O O . HIS A 1 283 ? -2.373 -4.960 6.434 1.00 96.69 283 HIS A O 1
ATOM 2286 N N . TYR A 1 284 ? -3.521 -3.043 6.453 1.00 94.88 284 TYR A N 1
ATOM 2287 C CA . TYR A 1 284 ? -2.796 -2.472 7.593 1.00 94.88 284 TYR A CA 1
ATOM 2288 C C . TYR A 1 284 ? -2.927 -3.311 8.870 1.00 94.88 284 TYR A C 1
ATOM 2290 O O . TYR A 1 284 ? -3.968 -3.903 9.147 1.00 94.88 284 TYR A O 1
ATOM 2298 N N . GLY A 1 285 ? -1.878 -3.333 9.690 1.00 92.06 285 GLY A N 1
ATOM 2299 C CA . GLY A 1 285 ? -1.958 -3.916 11.029 1.00 92.06 285 GLY A CA 1
ATOM 2300 C C . GLY A 1 285 ? -2.797 -3.067 11.992 1.00 92.06 285 GLY A C 1
ATOM 2301 O O . GLY A 1 285 ? -3.104 -1.906 11.737 1.00 92.06 285 GLY A O 1
ATOM 2302 N N . THR A 1 286 ? -3.114 -3.634 13.152 1.00 91.44 286 THR A N 1
ATOM 2303 C CA . THR A 1 286 ? -4.017 -3.023 14.145 1.00 91.44 286 THR A CA 1
ATOM 2304 C C . THR A 1 286 ? -3.515 -1.725 14.768 1.00 91.44 286 THR A C 1
ATOM 2306 O O . THR A 1 286 ? -4.329 -0.937 15.232 1.00 91.44 286 THR A O 1
ATOM 2309 N N . THR A 1 287 ? -2.201 -1.497 14.800 1.00 90.62 287 THR A N 1
ATOM 2310 C CA . THR A 1 287 ? -1.562 -0.347 15.468 1.00 90.62 287 THR A CA 1
ATOM 2311 C C . THR A 1 287 ? -0.890 0.624 14.494 1.00 90.62 287 THR A C 1
ATOM 2313 O O . THR A 1 287 ? -0.072 1.429 14.927 1.00 90.62 287 THR A O 1
ATOM 2316 N N . MET A 1 288 ? -1.159 0.522 13.187 1.00 90.06 288 MET A N 1
ATOM 2317 C CA . MET A 1 288 ? -0.557 1.432 12.198 1.00 90.06 288 MET A CA 1
ATOM 2318 C C . MET A 1 288 ? -0.986 2.877 12.480 1.00 90.06 288 MET A C 1
ATOM 2320 O O . MET A 1 288 ? -2.139 3.097 12.861 1.00 90.06 288 MET A O 1
ATOM 2324 N N . ALA A 1 289 ? -0.074 3.837 12.312 1.00 89.75 289 ALA A N 1
ATOM 2325 C CA . ALA A 1 289 ? -0.238 5.269 12.584 1.00 89.75 289 ALA A CA 1
ATOM 2326 C C . ALA A 1 289 ? -0.637 5.625 14.029 1.00 89.75 289 ALA A C 1
ATOM 2328 O O . ALA A 1 289 ? -1.157 6.716 14.291 1.00 89.75 289 ALA A O 1
ATOM 2329 N N . SER A 1 290 ? -0.408 4.707 14.973 1.00 91.00 290 SER A N 1
ATOM 2330 C CA . SER A 1 290 ? -0.696 4.918 16.390 1.00 91.00 290 SER A CA 1
ATOM 2331 C C . SER A 1 290 ? 0.323 5.858 17.034 1.00 91.00 290 SER A C 1
ATOM 2333 O O . SER A 1 290 ? 1.524 5.699 16.829 1.00 91.00 290 SER A O 1
ATOM 2335 N N . PHE A 1 291 ? -0.129 6.807 17.858 1.00 90.38 291 PHE A N 1
ATOM 2336 C CA . PHE A 1 291 ? 0.782 7.652 18.651 1.00 90.38 291 PHE A CA 1
ATOM 2337 C C . PHE A 1 291 ? 1.030 7.120 20.073 1.00 90.38 291 PHE A C 1
ATOM 2339 O O . PHE A 1 291 ? 1.871 7.660 20.791 1.00 90.38 291 PHE A O 1
ATOM 2346 N N . ASN A 1 292 ? 0.264 6.117 20.510 1.00 89.81 292 ASN A N 1
ATOM 2347 C CA . ASN A 1 292 ? 0.237 5.618 21.890 1.00 89.81 292 ASN A CA 1
ATOM 2348 C C . ASN A 1 292 ? 0.351 4.085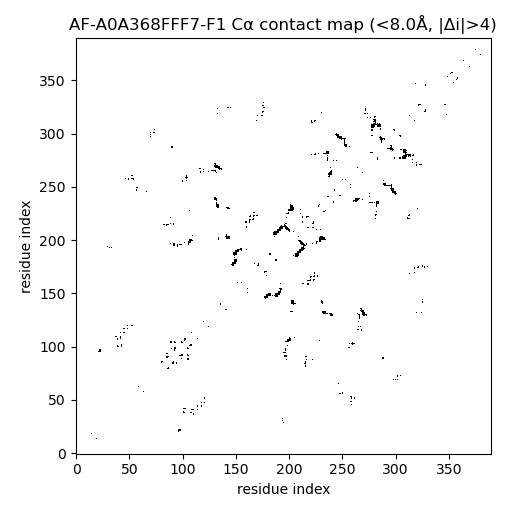 21.983 1.00 89.81 292 ASN A C 1
ATOM 2350 O O . ASN A 1 292 ? 0.001 3.498 23.012 1.00 89.81 292 ASN A O 1
ATOM 2354 N N . ASP A 1 293 ? 0.778 3.444 20.893 1.00 86.56 293 ASP A N 1
ATOM 2355 C CA . ASP A 1 293 ? 0.870 1.990 20.719 1.00 86.56 293 ASP A CA 1
ATOM 2356 C C . ASP A 1 293 ? -0.455 1.235 20.944 1.00 86.56 293 ASP A C 1
ATOM 2358 O O . ASP A 1 293 ? -0.474 0.004 21.027 1.00 86.56 293 ASP A O 1
ATOM 2362 N N . GLN A 1 294 ? -1.584 1.948 21.031 1.00 89.94 294 GLN A N 1
ATOM 2363 C CA . GLN A 1 294 ? -2.909 1.343 21.098 1.00 89.94 294 GLN A CA 1
ATOM 2364 C C . GLN A 1 294 ? -3.443 1.056 19.691 1.00 89.94 294 GLN A C 1
ATOM 2366 O O . GLN A 1 294 ? -3.042 1.717 18.725 1.00 89.94 294 GLN A O 1
ATOM 2371 N N . PRO A 1 295 ? -4.373 0.092 19.550 1.00 91.62 295 PRO A N 1
ATOM 2372 C CA . PRO A 1 295 ? -5.001 -0.191 18.271 1.00 91.62 295 PRO A CA 1
ATOM 2373 C C . PRO A 1 295 ? -5.679 1.048 17.675 1.00 91.62 295 PRO A C 1
ATOM 2375 O O . PRO A 1 295 ? -6.466 1.719 18.340 1.00 91.62 295 PRO A O 1
ATOM 2378 N N . THR A 1 296 ? -5.401 1.324 16.407 1.00 92.94 296 THR A N 1
ATOM 2379 C CA . THR A 1 296 ? -6.092 2.316 15.571 1.00 92.94 296 THR A CA 1
ATOM 2380 C C . THR A 1 296 ? -7.230 1.676 14.784 1.00 92.94 296 THR A C 1
ATOM 2382 O O . THR A 1 296 ? -8.152 2.356 14.336 1.00 92.94 296 THR A O 1
ATOM 2385 N N . MET A 1 297 ? -7.205 0.349 14.645 1.00 93.12 297 MET A N 1
ATOM 2386 C CA . MET A 1 297 ? -8.282 -0.442 14.066 1.00 93.12 297 MET A CA 1
ATOM 2387 C C . MET A 1 297 ? -8.366 -1.833 14.704 1.00 93.12 297 MET A C 1
ATOM 2389 O O . MET A 1 297 ? -7.349 -2.436 15.045 1.00 93.12 297 MET A O 1
ATOM 2393 N N . LEU A 1 298 ? -9.586 -2.355 14.827 1.00 92.94 298 LEU A N 1
ATOM 2394 C CA . LEU A 1 298 ? -9.876 -3.700 15.332 1.00 92.94 298 LEU A CA 1
ATOM 2395 C C . LEU A 1 298 ? -10.829 -4.432 14.392 1.00 92.94 298 LEU A C 1
ATOM 2397 O O . LEU A 1 298 ? -11.709 -3.806 13.808 1.00 92.94 298 LEU A O 1
ATOM 2401 N N . ALA A 1 299 ? -10.701 -5.751 14.265 1.00 91.38 299 ALA A N 1
ATOM 2402 C CA . ALA A 1 299 ? -11.721 -6.548 13.594 1.00 91.38 299 ALA A CA 1
ATOM 2403 C C . ALA A 1 299 ? -12.984 -6.608 14.466 1.00 91.38 299 ALA A C 1
ATOM 2405 O O . ALA A 1 299 ? -12.884 -6.752 15.681 1.00 91.38 299 ALA A O 1
ATOM 2406 N N . LEU A 1 300 ? -14.172 -6.507 13.860 1.00 90.75 300 LEU A N 1
ATOM 2407 C CA . LEU A 1 300 ? -15.440 -6.660 14.588 1.00 90.75 300 LEU A CA 1
ATOM 2408 C C . LEU A 1 300 ? -15.609 -8.077 15.150 1.00 90.75 300 LEU A C 1
ATOM 2410 O O . LEU A 1 300 ? -16.211 -8.249 16.205 1.00 90.75 300 LEU A O 1
ATOM 2414 N N . ASP A 1 301 ? -15.057 -9.079 14.465 1.00 85.12 301 ASP A N 1
ATOM 2415 C CA . ASP A 1 301 ? -14.809 -10.396 15.044 1.00 85.12 301 ASP A CA 1
ATOM 2416 C C . ASP A 1 301 ? -13.369 -10.430 15.567 1.00 85.12 301 ASP A C 1
ATOM 2418 O O . ASP A 1 301 ? -12.404 -10.496 14.798 1.00 85.12 301 ASP A O 1
ATOM 2422 N N . ALA A 1 302 ? -13.240 -10.372 16.894 1.00 81.75 302 ALA A N 1
ATOM 2423 C CA . ALA A 1 302 ? -11.966 -10.258 17.596 1.00 81.75 302 ALA A CA 1
ATOM 2424 C C . ALA A 1 302 ? -10.978 -11.398 17.281 1.00 81.75 302 ALA A C 1
ATOM 2426 O O . ALA A 1 302 ? -9.769 -11.212 17.444 1.00 81.75 302 ALA A O 1
ATOM 2427 N N . ASN A 1 303 ? -11.452 -12.548 16.780 1.00 81.56 303 ASN A N 1
ATOM 2428 C CA . ASN A 1 303 ? -10.583 -13.655 16.371 1.00 81.56 303 ASN A CA 1
ATOM 2429 C C . ASN A 1 303 ? -9.674 -13.289 15.187 1.00 81.56 303 ASN A C 1
ATOM 2431 O O . ASN A 1 303 ? -8.589 -13.854 15.059 1.00 81.56 303 ASN A O 1
ATOM 2435 N N . TYR A 1 304 ? -10.081 -12.332 14.347 1.00 86.06 304 TYR A N 1
ATOM 2436 C CA . TYR A 1 304 ? -9.307 -11.896 13.180 1.00 86.06 304 TYR A CA 1
ATOM 2437 C C . TYR A 1 304 ? -8.397 -10.696 13.452 1.00 86.06 304 TYR A C 1
ATOM 2439 O O . TYR A 1 304 ? -7.592 -10.331 12.595 1.00 86.06 304 TYR A O 1
ATOM 2447 N N . THR A 1 305 ? -8.463 -10.090 14.641 1.00 84.50 305 THR A N 1
ATOM 2448 C CA . THR A 1 305 ? -7.657 -8.907 14.981 1.00 84.50 305 THR A CA 1
ATOM 2449 C C . THR A 1 305 ? -6.155 -9.166 14.813 1.00 84.50 305 THR A C 1
ATOM 2451 O O . THR A 1 305 ? -5.425 -8.296 14.352 1.00 84.50 305 THR A O 1
ATOM 2454 N N . GLN A 1 306 ? -5.680 -10.374 15.127 1.00 84.25 306 GLN A N 1
ATOM 2455 C CA . GLN A 1 306 ? -4.262 -10.743 14.986 1.00 84.25 306 GLN A CA 1
ATOM 2456 C C . GLN A 1 306 ? -3.878 -11.211 13.571 1.00 84.25 306 GLN A C 1
ATOM 2458 O O . GLN A 1 306 ? -2.712 -11.500 13.316 1.00 84.25 306 GLN A O 1
ATOM 2463 N N . THR A 1 307 ? -4.841 -11.309 12.653 1.00 87.69 307 THR A N 1
ATOM 2464 C CA . THR A 1 307 ? -4.609 -11.668 11.246 1.00 87.69 307 THR A CA 1
ATOM 2465 C C . THR A 1 307 ? -4.239 -10.441 10.401 1.00 87.69 307 THR A C 1
ATOM 2467 O O . THR A 1 307 ? -3.551 -10.572 9.391 1.00 87.69 307 THR A O 1
ATOM 2470 N N . MET A 1 308 ? -4.659 -9.250 10.836 1.00 89.19 308 MET A N 1
ATOM 2471 C CA . MET A 1 308 ? -4.409 -7.968 10.169 1.00 89.19 308 MET A CA 1
ATOM 2472 C C . MET A 1 308 ? -2.921 -7.603 10.143 1.00 89.19 308 MET A C 1
ATOM 2474 O O . MET A 1 308 ? -2.219 -7.748 11.144 1.00 89.19 308 MET 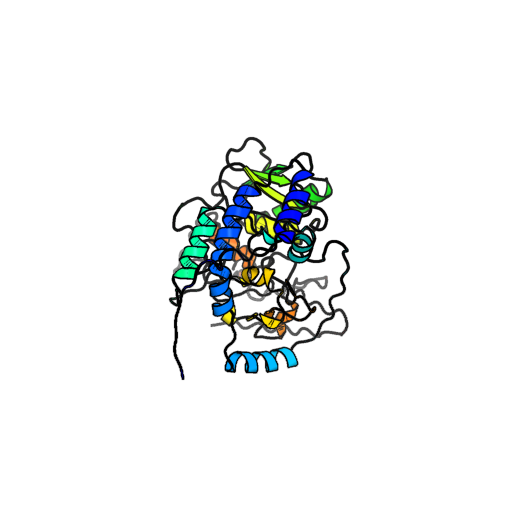A O 1
ATOM 2478 N N . GLY A 1 309 ? -2.442 -7.071 9.014 1.00 88.81 309 GLY A N 1
ATOM 2479 C CA . GLY A 1 309 ? -1.016 -6.781 8.812 1.00 88.81 309 GLY A CA 1
ATOM 2480 C C . GLY A 1 309 ? -0.186 -8.000 8.401 1.00 88.81 309 GLY A C 1
ATOM 2481 O O . GLY A 1 309 ? 1.020 -8.034 8.651 1.00 88.81 309 GLY A O 1
ATOM 2482 N N . SER A 1 310 ? -0.825 -9.019 7.823 1.00 89.38 310 SER A N 1
ATOM 2483 C CA . SER A 1 310 ? -0.162 -10.213 7.294 1.00 89.38 310 SER A CA 1
ATOM 2484 C C . SER A 1 310 ? 0.886 -9.851 6.227 1.00 89.38 310 SER A C 1
ATOM 2486 O O . SER A 1 310 ? 0.587 -9.086 5.313 1.00 89.38 310 SER A O 1
ATOM 2488 N N . PRO A 1 311 ? 2.102 -10.430 6.268 1.00 88.19 311 PRO A N 1
ATOM 2489 C CA . PRO A 1 311 ? 3.139 -10.178 5.266 1.00 88.19 311 PRO A CA 1
ATOM 2490 C C . PRO A 1 311 ? 3.029 -11.099 4.034 1.00 88.19 311 PRO A C 1
ATOM 2492 O O . PRO A 1 311 ? 3.991 -11.217 3.271 1.00 88.19 311 PRO A O 1
ATOM 2495 N N . PHE A 1 312 ? 1.915 -11.817 3.868 1.00 89.38 312 PHE A N 1
ATOM 2496 C CA . PHE A 1 312 ? 1.743 -12.849 2.844 1.00 89.38 312 PHE A CA 1
ATOM 2497 C C . PHE A 1 312 ? 0.619 -12.497 1.880 1.00 89.38 312 PHE A C 1
ATOM 2499 O O . PHE A 1 312 ? -0.460 -12.116 2.322 1.00 89.38 312 PHE A O 1
ATOM 2506 N N . VAL A 1 313 ? 0.857 -12.715 0.581 1.00 90.88 313 VAL A N 1
ATOM 2507 C CA . VAL A 1 313 ? -0.188 -12.649 -0.450 1.00 90.88 313 VAL A CA 1
ATOM 2508 C C . VAL A 1 313 ? -1.215 -13.726 -0.133 1.00 90.88 313 VAL A C 1
ATOM 2510 O O . VAL A 1 313 ? -0.886 -14.917 -0.104 1.00 90.88 313 VAL A O 1
ATOM 2513 N N . SER A 1 314 ? -2.438 -13.305 0.157 1.00 88.44 314 SER A N 1
ATOM 2514 C CA . SER A 1 314 ? -3.502 -14.211 0.546 1.00 88.44 314 SER A CA 1
ATOM 2515 C C . SER A 1 314 ? -4.150 -14.870 -0.670 1.00 88.44 314 SER A C 1
ATOM 2517 O O . SER A 1 314 ? -3.973 -14.472 -1.823 1.00 88.44 314 SER A O 1
ATOM 2519 N N . PHE A 1 315 ? -4.971 -15.884 -0.411 1.00 85.69 315 PHE A N 1
ATOM 2520 C CA . PHE A 1 315 ? -5.782 -16.495 -1.458 1.00 85.69 315 PHE A CA 1
ATOM 2521 C C . PHE A 1 315 ? -6.757 -15.492 -2.100 1.00 85.69 315 PHE A C 1
ATOM 2523 O O . PHE A 1 315 ? -6.972 -15.528 -3.311 1.00 85.69 315 PHE A O 1
ATOM 2530 N N . TYR A 1 316 ? -7.329 -14.576 -1.312 1.00 85.62 316 TYR A N 1
ATOM 2531 C CA . TYR A 1 316 ? -8.273 -13.583 -1.831 1.00 85.62 316 TYR A CA 1
ATOM 2532 C C . TYR A 1 316 ? -7.564 -12.505 -2.647 1.00 85.62 316 TYR A C 1
ATOM 2534 O O . TYR A 1 316 ? -8.130 -12.065 -3.647 1.00 85.62 316 TYR A O 1
ATOM 2542 N N . ASP A 1 317 ? -6.323 -12.154 -2.299 1.00 91.19 317 ASP A N 1
ATOM 2543 C CA . ASP A 1 317 ? -5.487 -11.269 -3.114 1.00 91.19 317 ASP A CA 1
ATOM 2544 C C . ASP A 1 317 ? -5.288 -11.855 -4.526 1.00 91.19 317 ASP A C 1
ATOM 2546 O O . ASP A 1 317 ? -5.488 -11.165 -5.528 1.00 91.19 317 ASP A O 1
ATOM 2550 N N . LEU A 1 318 ? -4.980 -13.155 -4.624 1.00 89.00 318 LEU A N 1
ATOM 2551 C CA . LEU A 1 318 ? -4.799 -13.849 -5.905 1.00 89.00 318 LEU A CA 1
ATOM 2552 C C . LEU A 1 318 ? -6.098 -13.931 -6.716 1.00 89.00 318 LEU A C 1
ATOM 2554 O O . LEU A 1 318 ? -6.095 -13.637 -7.912 1.00 89.00 318 LEU A O 1
ATOM 2558 N N . ILE A 1 319 ? -7.222 -14.301 -6.090 1.00 84.44 319 ILE A N 1
ATOM 2559 C CA . ILE A 1 319 ? -8.521 -14.341 -6.782 1.00 84.44 319 ILE A CA 1
ATOM 2560 C C . ILE A 1 319 ? -8.871 -12.954 -7.321 1.00 84.44 319 ILE A C 1
ATOM 2562 O O . ILE A 1 319 ? -9.267 -12.815 -8.480 1.00 84.44 319 ILE A O 1
ATOM 2566 N N . MET A 1 320 ? -8.711 -11.922 -6.493 1.00 87.19 320 MET A N 1
ATOM 2567 C CA . MET A 1 320 ? -9.017 -10.551 -6.875 1.00 87.19 320 MET A CA 1
ATOM 2568 C C . MET A 1 320 ? -8.151 -10.092 -8.040 1.00 87.19 320 MET A C 1
ATOM 2570 O O . MET A 1 320 ? -8.673 -9.475 -8.965 1.00 87.19 320 MET A O 1
ATOM 2574 N N . MET A 1 321 ? -6.867 -10.453 -8.043 1.00 91.69 321 MET A N 1
ATOM 2575 C CA . MET A 1 321 ? -5.952 -10.116 -9.128 1.00 91.69 321 MET A CA 1
ATOM 2576 C C . MET A 1 321 ? -6.366 -10.799 -10.434 1.00 91.69 321 MET A C 1
ATOM 2578 O O . MET A 1 321 ? -6.410 -10.165 -11.487 1.00 91.69 321 MET A O 1
ATOM 2582 N N . ASN A 1 322 ? -6.764 -12.070 -10.359 1.00 88.50 322 ASN A N 1
ATOM 2583 C CA . ASN A 1 322 ? -7.232 -12.830 -11.514 1.00 88.50 322 ASN A CA 1
ATOM 2584 C C . ASN A 1 322 ? -8.522 -12.267 -12.122 1.00 88.50 322 ASN A C 1
ATOM 2586 O O . ASN A 1 322 ? -8.623 -12.154 -13.346 1.00 88.50 322 ASN A O 1
ATOM 2590 N N . TYR A 1 323 ? -9.491 -11.860 -11.295 1.00 87.25 323 TYR A N 1
ATOM 2591 C CA . TYR A 1 323 ? -10.671 -11.139 -11.782 1.00 87.25 323 TYR A CA 1
ATOM 2592 C C . TYR A 1 323 ? -10.306 -9.765 -12.340 1.00 87.25 323 TYR A C 1
ATOM 2594 O O . TYR A 1 323 ? -10.809 -9.384 -13.399 1.00 87.25 323 TYR A O 1
ATOM 2602 N N . HIS A 1 324 ? -9.408 -9.041 -11.668 1.00 89.81 324 HIS A N 1
ATOM 2603 C CA . HIS A 1 324 ? -8.972 -7.723 -12.106 1.00 89.81 324 HIS A CA 1
ATOM 2604 C C . HIS A 1 324 ? -8.341 -7.783 -13.498 1.00 89.81 324 HIS A C 1
ATOM 2606 O O . HIS A 1 324 ? -8.697 -6.981 -14.356 1.00 89.81 324 HIS A O 1
ATOM 2612 N N . TYR A 1 325 ? -7.492 -8.767 -13.781 1.00 90.00 325 TYR A N 1
ATOM 2613 C CA . TYR A 1 325 ? -6.826 -8.903 -15.079 1.00 90.00 325 TYR A CA 1
ATOM 2614 C C . TYR A 1 325 ? -7.549 -9.806 -16.083 1.00 90.00 325 TYR A C 1
ATOM 2616 O O . TYR A 1 325 ? -7.083 -9.960 -17.208 1.00 90.00 325 TYR A O 1
ATOM 2624 N N . GLY A 1 326 ? -8.708 -10.367 -15.727 1.00 87.56 326 GLY A N 1
ATOM 2625 C CA . GLY A 1 326 ? -9.462 -11.237 -16.632 1.00 87.56 326 GLY A CA 1
ATOM 2626 C C . GLY A 1 326 ? -8.729 -12.537 -16.974 1.00 87.56 326 GLY A C 1
ATOM 2627 O O . GLY A 1 326 ? -8.962 -13.112 -18.040 1.00 87.56 326 GLY A O 1
ATOM 2628 N N . CYS A 1 327 ? -7.879 -13.026 -16.066 1.00 84.50 327 CYS A N 1
ATOM 2629 C CA . CYS A 1 327 ? -7.074 -14.238 -16.245 1.00 84.50 327 CYS A CA 1
ATOM 2630 C C . CYS A 1 327 ? -7.920 -15.489 -16.527 1.00 84.50 327 CYS A C 1
ATOM 2632 O O . CYS A 1 327 ? -7.445 -16.448 -17.130 1.00 84.50 327 CYS A O 1
ATOM 2634 N N . ASN A 1 328 ? -9.209 -15.441 -16.176 1.00 65.19 328 ASN A N 1
ATOM 2635 C CA . ASN A 1 328 ? -10.188 -16.486 -16.462 1.00 65.19 328 ASN A CA 1
ATOM 2636 C C . ASN A 1 328 ? -10.387 -16.760 -17.969 1.00 65.19 328 ASN A C 1
ATOM 2638 O O . ASN A 1 328 ? -10.909 -17.808 -18.331 1.00 65.19 328 ASN A O 1
ATOM 2642 N N . SER A 1 329 ? -9.982 -15.839 -18.851 1.00 53.91 329 SER A N 1
ATOM 2643 C CA . SER A 1 329 ? -10.092 -16.000 -20.308 1.00 53.91 329 SER A CA 1
ATOM 2644 C C . SER A 1 329 ? -8.961 -16.827 -20.941 1.00 53.91 329 SER A C 1
ATOM 2646 O O . SER A 1 329 ? -9.103 -17.262 -22.083 1.00 53.91 329 SER A O 1
ATOM 2648 N N . MET A 1 330 ? -7.870 -17.106 -20.213 1.00 45.31 330 MET A N 1
ATOM 2649 C CA . MET A 1 330 ? -6.705 -17.825 -20.757 1.00 45.31 330 MET A CA 1
ATOM 2650 C C . MET A 1 330 ? -6.888 -19.349 -20.865 1.00 45.31 330 MET A C 1
ATOM 2652 O O . MET A 1 330 ? -6.037 -20.020 -21.439 1.00 45.31 330 MET A O 1
ATOM 2656 N N . PHE A 1 331 ? -8.006 -19.901 -20.383 1.00 41.50 331 PHE A N 1
ATOM 2657 C CA . PHE A 1 331 ? -8.294 -21.340 -20.421 1.00 41.50 331 PHE A CA 1
ATOM 2658 C C . PHE A 1 331 ? -9.642 -21.627 -21.090 1.00 41.50 331 PHE A C 1
ATOM 2660 O O . PHE A 1 331 ? -10.526 -22.261 -20.526 1.00 41.50 331 PHE A O 1
ATOM 2667 N N . THR A 1 332 ? -9.807 -21.164 -22.328 1.00 34.69 332 THR A N 1
ATOM 2668 C CA . THR A 1 332 ? -10.859 -21.652 -23.235 1.00 34.69 332 THR A CA 1
ATOM 2669 C C . THR A 1 332 ? -10.312 -22.740 -24.162 1.00 34.69 332 THR A C 1
ATOM 2671 O O . THR A 1 332 ? -10.525 -22.713 -25.370 1.00 34.69 332 THR A O 1
ATOM 2674 N N . HIS A 1 333 ? -9.632 -23.750 -23.609 1.00 36.09 333 HIS A N 1
ATOM 2675 C CA . HIS A 1 333 ? -9.586 -25.040 -24.293 1.00 36.09 333 HIS A CA 1
ATOM 2676 C C . HIS A 1 333 ? -10.911 -25.749 -24.018 1.00 36.09 333 HIS A C 1
ATOM 2678 O O . HIS A 1 333 ? -11.143 -26.308 -22.951 1.00 36.09 333 HIS A O 1
ATOM 2684 N N . LYS A 1 334 ? -11.813 -25.632 -24.996 1.00 37.34 334 LYS A N 1
ATOM 2685 C CA . LYS A 1 334 ? -13.043 -26.412 -25.106 1.00 37.34 334 LYS A CA 1
ATOM 2686 C C . LYS A 1 334 ? -12.692 -27.902 -25.094 1.00 37.34 334 LYS A C 1
ATOM 2688 O O . LYS A 1 334 ? -12.291 -28.430 -26.126 1.00 37.34 334 LYS A O 1
ATOM 2693 N N . GLU A 1 335 ? -12.921 -28.581 -23.980 1.00 33.41 335 GLU A N 1
ATOM 2694 C CA . GLU A 1 335 ? -13.350 -29.975 -24.042 1.00 33.41 335 GLU A CA 1
ATOM 2695 C C . GLU A 1 335 ? -14.876 -29.984 -24.019 1.00 33.41 335 GLU A C 1
ATOM 2697 O O . GLU A 1 335 ? -15.524 -29.581 -23.053 1.00 33.41 335 GLU A O 1
ATOM 2702 N N . SER A 1 336 ? -15.459 -30.369 -25.152 1.00 30.62 336 SER A N 1
ATOM 2703 C CA . SER A 1 336 ? -16.878 -30.660 -25.260 1.00 30.62 336 SER A CA 1
ATOM 2704 C C . SER A 1 336 ? -17.179 -31.912 -24.441 1.00 30.62 336 SER A C 1
ATOM 2706 O O . SER A 1 336 ? -16.803 -33.009 -24.848 1.00 30.62 336 SER A O 1
ATOM 2708 N N . ILE A 1 337 ? -17.881 -31.762 -23.322 1.00 34.41 337 ILE A N 1
ATOM 2709 C CA . ILE A 1 337 ? -18.575 -32.881 -22.689 1.00 34.41 337 ILE A CA 1
ATOM 2710 C C . ILE A 1 337 ? -20.061 -32.683 -22.963 1.00 34.41 337 ILE A C 1
ATOM 2712 O O . ILE A 1 337 ? -20.686 -31.732 -22.494 1.00 34.41 337 ILE A O 1
ATOM 2716 N N . SER A 1 338 ? -20.595 -33.570 -23.798 1.00 34.09 338 SER A N 1
ATOM 2717 C CA . SER A 1 338 ? -22.022 -33.812 -23.949 1.00 34.09 338 SER A CA 1
ATOM 2718 C C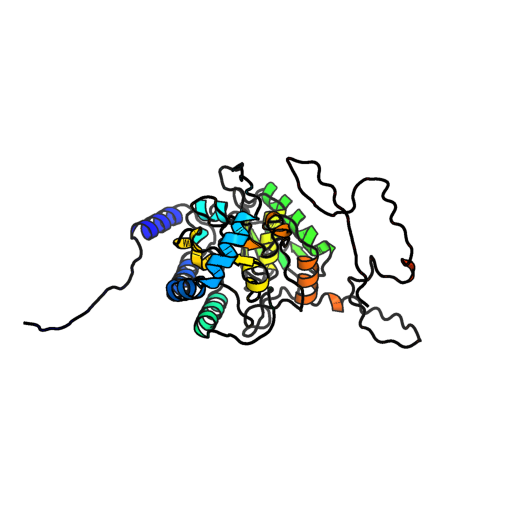 . SER A 1 338 ? -22.574 -34.297 -22.613 1.00 34.09 338 SER A C 1
ATOM 2720 O O . SER A 1 338 ? -22.262 -35.406 -22.192 1.00 34.09 338 SER A O 1
ATOM 2722 N N . ASP A 1 339 ? -23.274 -33.418 -21.906 1.00 32.00 339 ASP A N 1
ATOM 2723 C CA . ASP A 1 339 ? -24.556 -33.662 -21.234 1.00 32.00 339 ASP A CA 1
ATOM 2724 C C . ASP A 1 339 ? -24.796 -32.543 -20.215 1.00 32.00 339 ASP A C 1
ATOM 2726 O O . ASP A 1 339 ? -23.919 -32.166 -19.438 1.00 32.00 339 ASP A O 1
ATOM 2730 N N . GLY A 1 340 ? -25.981 -31.936 -20.307 1.00 38.56 340 GLY A N 1
ATOM 2731 C CA . GLY A 1 340 ? -26.300 -30.624 -19.754 1.00 38.56 340 GLY A CA 1
ATOM 2732 C C . GLY A 1 340 ? -25.979 -30.428 -18.271 1.00 38.56 340 GLY A C 1
ATOM 2733 O O . GLY A 1 340 ? -26.341 -31.245 -17.432 1.00 38.56 340 GLY A O 1
ATOM 2734 N N . ILE A 1 341 ? -25.332 -29.293 -17.985 1.00 27.22 341 ILE A N 1
ATOM 2735 C CA . ILE A 1 341 ? -25.602 -28.302 -16.926 1.00 27.22 341 ILE A CA 1
ATOM 2736 C C . ILE A 1 341 ? -24.544 -27.197 -17.121 1.00 27.22 341 ILE A C 1
ATOM 2738 O O . ILE A 1 341 ? -23.359 -27.391 -16.848 1.00 27.22 341 ILE A O 1
ATOM 2742 N N . GLU A 1 342 ? -24.958 -26.037 -17.637 1.00 30.50 342 GLU A N 1
ATOM 2743 C CA . GLU A 1 342 ? -24.105 -24.846 -17.726 1.00 30.50 342 GLU A CA 1
ATOM 2744 C C . GLU A 1 342 ? -23.954 -24.216 -16.337 1.00 30.50 342 GLU A C 1
ATOM 2746 O O . GLU A 1 342 ? -24.819 -23.487 -15.856 1.00 30.50 342 GLU A O 1
ATOM 2751 N N . VAL A 1 343 ? -22.816 -24.470 -15.695 1.00 30.75 343 VAL A N 1
ATOM 2752 C CA . VAL A 1 343 ? -22.265 -23.580 -14.671 1.00 30.75 343 VAL A CA 1
ATOM 2753 C C . VAL A 1 343 ? -20.862 -23.237 -15.133 1.00 30.75 343 VAL A C 1
ATOM 2755 O O . VAL A 1 343 ? -20.025 -24.125 -15.288 1.00 30.75 343 VAL A O 1
ATOM 2758 N N . ALA A 1 344 ? -20.610 -21.953 -15.387 1.00 29.86 344 ALA A N 1
ATOM 2759 C CA . ALA A 1 344 ? -19.283 -21.443 -15.695 1.00 29.86 344 ALA A CA 1
ATOM 2760 C C . ALA A 1 344 ? -18.322 -21.826 -14.556 1.00 29.86 344 ALA A C 1
ATOM 2762 O O . ALA A 1 344 ? -18.305 -21.197 -13.496 1.00 29.86 344 ALA A O 1
ATOM 2763 N N . LYS A 1 345 ? -17.555 -22.903 -14.758 1.00 33.00 345 LYS A N 1
ATOM 2764 C CA . LYS A 1 345 ? -16.509 -23.360 -13.846 1.00 33.00 345 LYS A CA 1
ATOM 2765 C C . LYS A 1 345 ? -15.401 -22.312 -13.828 1.00 33.00 345 LYS A C 1
ATOM 2767 O O . LYS A 1 345 ? -14.591 -22.206 -14.742 1.00 33.00 345 LYS A O 1
ATOM 2772 N N . SER A 1 346 ? -15.424 -21.488 -12.787 1.00 34.88 346 SER A N 1
ATOM 2773 C CA . SER A 1 346 ? -14.329 -20.599 -12.419 1.00 34.88 346 SER A CA 1
ATOM 2774 C C . SER A 1 346 ? -13.139 -21.444 -11.947 1.00 34.88 346 SER A C 1
ATOM 2776 O O . SER A 1 346 ? -13.272 -22.288 -11.062 1.00 34.88 346 SER A O 1
ATOM 2778 N N . ILE A 1 347 ? -11.979 -21.174 -12.542 1.00 38.00 347 ILE A N 1
ATOM 2779 C CA . ILE A 1 347 ? -10.709 -21.928 -12.546 1.00 38.00 347 ILE A CA 1
ATOM 2780 C C . ILE A 1 347 ? -10.062 -22.155 -11.160 1.00 38.00 347 ILE A C 1
ATOM 2782 O O . ILE A 1 347 ? -9.010 -22.772 -11.042 1.00 38.00 347 ILE A O 1
ATOM 2786 N N . PHE A 1 348 ? -10.689 -21.736 -10.062 1.00 41.12 348 PHE A N 1
ATOM 2787 C CA . PHE A 1 348 ? -10.135 -21.917 -8.710 1.00 41.12 348 PHE A CA 1
ATOM 2788 C C . PHE A 1 348 ? -10.812 -23.029 -7.901 1.00 41.12 348 PHE A C 1
ATOM 2790 O O . PHE A 1 348 ? -10.385 -23.334 -6.790 1.00 41.12 348 PHE A O 1
ATOM 2797 N N . SER A 1 349 ? -11.819 -23.682 -8.486 1.00 34.78 349 SER A N 1
ATOM 2798 C CA . SER A 1 349 ? -12.398 -24.938 -7.993 1.00 34.78 349 SER A CA 1
ATOM 2799 C C . SER A 1 349 ? -11.487 -26.149 -8.273 1.00 34.78 349 SER A C 1
ATOM 2801 O O . SER A 1 349 ? -11.511 -27.139 -7.543 1.00 34.78 349 SER A O 1
ATOM 2803 N N . ASP A 1 350 ? -10.620 -26.074 -9.282 1.00 38.09 350 ASP A N 1
ATOM 2804 C CA . ASP A 1 350 ? -10.019 -27.269 -9.894 1.00 38.09 350 ASP A CA 1
ATOM 2805 C C . ASP A 1 350 ? -8.749 -27.795 -9.206 1.00 38.09 350 ASP A C 1
ATOM 2807 O O . ASP A 1 350 ? -8.007 -28.584 -9.781 1.00 38.09 350 ASP A O 1
ATOM 2811 N N . ARG A 1 351 ? -8.485 -27.411 -7.951 1.00 39.28 351 ARG A N 1
ATOM 2812 C CA . ARG A 1 351 ? -7.509 -28.145 -7.118 1.00 39.28 351 ARG A CA 1
ATOM 2813 C C . ARG A 1 351 ? -8.063 -28.746 -5.832 1.00 39.28 351 ARG A C 1
ATOM 2815 O O . ARG A 1 351 ? -7.324 -29.442 -5.145 1.00 39.28 351 ARG A O 1
ATOM 2822 N N . PHE A 1 352 ? -9.336 -28.507 -5.513 1.00 39.06 352 PHE A N 1
ATOM 2823 C CA . PHE A 1 352 ? -9.981 -29.110 -4.338 1.00 39.06 352 PHE A CA 1
ATOM 2824 C C . PHE A 1 352 ? -11.436 -29.556 -4.566 1.00 39.06 352 PHE A C 1
ATOM 2826 O O . PHE A 1 352 ? -12.040 -30.102 -3.645 1.00 39.06 352 PHE A O 1
ATOM 2833 N N . CYS A 1 353 ? -12.005 -29.351 -5.759 1.00 39.78 353 CYS A N 1
ATOM 2834 C CA . CYS A 1 353 ? -13.418 -29.620 -6.045 1.00 39.78 353 CYS A CA 1
ATOM 2835 C C . CYS A 1 353 ? -13.652 -30.357 -7.387 1.00 39.78 353 CYS A C 1
ATOM 2837 O O . CYS A 1 353 ? -14.733 -30.231 -7.969 1.00 39.78 353 CYS A O 1
ATOM 2839 N N . ALA A 1 354 ? -12.687 -31.130 -7.904 1.00 46.34 354 ALA A N 1
ATOM 2840 C CA . ALA A 1 354 ? -12.946 -32.029 -9.033 1.00 46.34 354 ALA A CA 1
ATOM 2841 C C . ALA A 1 354 ? -13.778 -33.249 -8.573 1.00 46.34 354 ALA A C 1
ATOM 2843 O O . ALA A 1 354 ? -13.642 -33.714 -7.442 1.00 46.34 354 ALA A O 1
ATOM 2844 N N . LYS A 1 355 ? -14.658 -33.789 -9.435 1.00 45.97 355 LYS A N 1
ATOM 2845 C CA . LYS A 1 355 ? -15.503 -34.968 -9.108 1.00 45.97 355 LYS A CA 1
ATOM 2846 C C . LYS A 1 355 ? -14.669 -36.201 -8.736 1.00 45.97 355 LYS A C 1
ATOM 2848 O O . LYS A 1 355 ? -15.100 -37.007 -7.921 1.00 45.97 355 LYS A O 1
ATOM 2853 N N . GLU A 1 356 ? -13.492 -36.322 -9.334 1.00 43.03 356 GLU A N 1
ATOM 2854 C CA . GLU A 1 356 ? -12.490 -37.362 -9.081 1.00 43.03 356 GLU A CA 1
ATOM 2855 C C . GLU A 1 356 ? -11.764 -37.215 -7.735 1.00 43.03 356 GLU A C 1
ATOM 2857 O O . GLU A 1 356 ? -11.270 -38.206 -7.203 1.00 43.03 356 GLU A O 1
ATOM 2862 N N . ASP A 1 357 ? -11.804 -36.026 -7.123 1.00 42.66 357 ASP A N 1
ATOM 2863 C CA . ASP A 1 357 ? -11.256 -35.775 -5.787 1.00 42.66 357 ASP A CA 1
ATOM 2864 C C . ASP A 1 357 ? -12.278 -36.019 -4.658 1.00 42.66 357 ASP A C 1
ATOM 2866 O O . ASP A 1 357 ? -11.967 -35.894 -3.466 1.00 42.66 357 ASP A O 1
ATOM 2870 N N . ALA A 1 358 ? -13.515 -36.397 -4.999 1.00 43.44 358 ALA A N 1
ATOM 2871 C CA . ALA A 1 358 ? -14.549 -36.717 -4.024 1.00 43.44 358 ALA A CA 1
ATOM 2872 C C . ALA A 1 358 ? -14.147 -37.954 -3.199 1.00 43.44 358 ALA A C 1
ATOM 2874 O O . ALA A 1 358 ? -14.075 -39.073 -3.699 1.00 43.44 358 ALA A O 1
ATOM 2875 N N . GLY A 1 359 ? -13.893 -37.748 -1.905 1.00 46.69 359 GLY A N 1
ATOM 2876 C CA . GLY A 1 359 ? -13.430 -38.805 -0.999 1.00 46.69 359 GLY A CA 1
ATOM 2877 C C . GLY A 1 359 ? -11.907 -38.960 -0.919 1.00 46.69 359 GLY A C 1
ATOM 2878 O O . GLY A 1 359 ? -11.431 -39.817 -0.170 1.00 46.69 359 GLY A O 1
ATOM 2879 N N . VAL A 1 360 ? -11.128 -38.117 -1.609 1.00 44.41 360 VAL A N 1
ATOM 2880 C CA . VAL A 1 360 ? -9.667 -38.102 -1.476 1.00 44.41 360 VAL A CA 1
ATOM 2881 C C . VAL A 1 360 ? -9.272 -37.670 -0.063 1.00 44.41 360 VAL A C 1
ATOM 2883 O O . VAL A 1 360 ? -9.531 -36.554 0.390 1.00 44.41 360 VAL A O 1
ATOM 2886 N N . LYS A 1 361 ? -8.594 -38.571 0.654 1.00 41.69 361 LYS A N 1
ATOM 2887 C CA . LYS A 1 361 ? -7.902 -38.251 1.905 1.00 41.69 361 LYS A CA 1
ATOM 2888 C C . LYS A 1 361 ? -6.505 -37.738 1.586 1.00 41.69 361 LYS A C 1
ATOM 2890 O O . LYS A 1 361 ? -5.618 -38.508 1.226 1.00 41.69 361 LYS A O 1
ATOM 2895 N N . LEU A 1 362 ? -6.291 -36.444 1.795 1.00 38.16 362 LEU A N 1
ATOM 2896 C CA . LEU A 1 362 ? -4.960 -35.849 1.753 1.00 38.16 362 LEU A CA 1
ATOM 2897 C C . LEU A 1 362 ? -4.180 -36.271 3.003 1.00 38.16 362 LEU A C 1
ATOM 2899 O O . LEU A 1 362 ? -4.344 -35.713 4.087 1.00 38.16 362 LEU A O 1
ATOM 2903 N N . VAL A 1 363 ? -3.341 -37.295 2.856 1.00 38.59 363 VAL A N 1
ATOM 2904 C CA . VAL A 1 363 ? -2.438 -37.756 3.914 1.00 38.59 363 VAL A CA 1
ATOM 2905 C C . VAL A 1 363 ? -1.093 -37.073 3.723 1.00 38.59 363 VAL A C 1
ATOM 2907 O O . VAL A 1 363 ? -0.267 -37.493 2.913 1.00 38.59 363 VAL A O 1
ATOM 2910 N N . SER A 1 364 ? -0.858 -36.005 4.480 1.00 36.91 364 SER A N 1
ATOM 2911 C CA . SER A 1 364 ? 0.455 -35.376 4.495 1.00 36.91 364 SER A CA 1
ATOM 2912 C C . SER A 1 364 ? 1.406 -36.161 5.399 1.00 36.91 364 SER A C 1
ATOM 2914 O O . SER A 1 364 ? 1.160 -36.315 6.592 1.00 36.91 364 SER A O 1
ATOM 2916 N N . LYS A 1 365 ? 2.537 -36.623 4.850 1.00 37.88 365 LYS A N 1
ATOM 2917 C CA . LYS A 1 365 ? 3.629 -37.258 5.622 1.00 37.88 365 LYS A CA 1
ATOM 2918 C C . LYS A 1 365 ? 4.471 -36.242 6.417 1.00 37.88 365 LYS A C 1
ATOM 2920 O O . LYS A 1 365 ? 5.486 -36.606 7.006 1.00 37.88 365 LYS A O 1
ATOM 2925 N N . ARG A 1 366 ? 4.089 -34.959 6.385 1.00 39.16 366 ARG A N 1
ATOM 2926 C CA . ARG A 1 366 ? 4.696 -33.832 7.1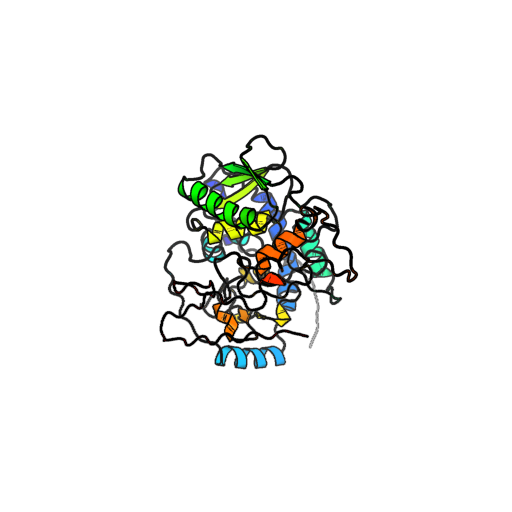12 1.00 39.16 366 ARG A CA 1
ATOM 2927 C C . ARG A 1 366 ? 3.590 -32.885 7.584 1.00 39.16 366 ARG A C 1
ATOM 2929 O O . ARG A 1 366 ? 2.582 -32.736 6.908 1.00 39.16 366 ARG A O 1
ATOM 2936 N N . ASN A 1 367 ? 3.766 -32.204 8.706 1.00 38.84 367 ASN A N 1
ATOM 2937 C CA . ASN A 1 367 ? 2.690 -31.448 9.367 1.00 38.84 367 ASN A CA 1
ATOM 2938 C C . ASN A 1 367 ? 2.359 -30.092 8.698 1.00 38.84 367 ASN A C 1
ATOM 2940 O O . ASN A 1 367 ? 2.227 -29.089 9.389 1.00 38.84 367 ASN A O 1
ATOM 2944 N N . ILE A 1 368 ? 2.274 -30.022 7.365 1.00 38.81 368 ILE A N 1
ATOM 2945 C CA . ILE A 1 368 ? 2.062 -28.772 6.625 1.00 38.81 368 ILE A CA 1
ATOM 2946 C C . ILE A 1 368 ? 0.879 -28.932 5.664 1.00 38.81 368 ILE A C 1
ATOM 2948 O O . ILE A 1 368 ? 1.029 -29.383 4.534 1.00 38.81 368 ILE A O 1
ATOM 2952 N N . VAL A 1 369 ? -0.296 -28.514 6.128 1.00 43.28 369 VAL A N 1
ATOM 2953 C CA . VAL A 1 369 ? -1.324 -27.874 5.295 1.00 43.28 369 VAL A CA 1
ATOM 2954 C C . VAL A 1 369 ? -1.222 -26.396 5.673 1.00 43.28 369 VAL A C 1
ATOM 2956 O O . VAL A 1 369 ? -1.234 -26.121 6.875 1.00 43.28 369 VAL A O 1
ATOM 2959 N N . PRO A 1 370 ? -1.030 -25.441 4.745 1.00 38.69 370 PRO A N 1
ATOM 2960 C CA . PRO A 1 370 ? -0.804 -24.055 5.130 1.00 38.69 370 PRO A CA 1
ATOM 2961 C C . PRO A 1 370 ? -2.114 -23.443 5.640 1.00 38.69 370 PRO A C 1
ATOM 2963 O O . PRO A 1 370 ? -2.890 -22.858 4.898 1.00 38.69 370 PRO A O 1
ATOM 2966 N N . ILE A 1 371 ? -2.342 -23.597 6.938 1.00 42.03 371 ILE A N 1
ATOM 2967 C CA . ILE A 1 371 ? -3.232 -22.776 7.746 1.00 42.03 371 ILE A CA 1
ATOM 2968 C C . ILE A 1 371 ? -2.304 -22.131 8.763 1.00 42.03 371 ILE A C 1
ATOM 2970 O O . ILE A 1 371 ? -1.816 -22.787 9.683 1.00 42.03 371 ILE A O 1
ATOM 2974 N N . ILE A 1 372 ? -1.966 -20.863 8.540 1.00 39.72 372 ILE A N 1
ATOM 2975 C CA . ILE A 1 372 ? -1.038 -20.149 9.413 1.00 39.72 372 ILE A CA 1
ATOM 2976 C C . ILE A 1 372 ? -1.829 -19.651 10.622 1.00 39.72 372 ILE A C 1
ATOM 2978 O O . ILE A 1 372 ? -2.487 -18.619 10.567 1.00 39.72 372 ILE A O 1
ATOM 2982 N N . THR A 1 373 ? -1.756 -20.389 11.728 1.00 40.25 373 THR A N 1
ATOM 2983 C CA . THR A 1 373 ? -2.127 -19.888 13.058 1.00 40.25 373 THR A CA 1
ATOM 2984 C C . THR A 1 373 ? -0.854 -19.584 13.836 1.00 40.25 373 THR A C 1
ATOM 2986 O O . THR A 1 373 ? -0.059 -20.490 14.090 1.00 40.25 373 THR A O 1
ATOM 2989 N N . TYR A 1 374 ? -0.645 -18.321 14.210 1.00 36.81 374 TYR A N 1
ATOM 2990 C CA . TYR A 1 374 ? 0.516 -17.899 14.988 1.00 36.81 374 TYR A CA 1
ATOM 2991 C C . TYR A 1 374 ? 0.144 -17.686 16.457 1.00 36.81 374 TYR A C 1
ATOM 2993 O O . TYR A 1 374 ? -0.661 -16.815 16.769 1.00 36.81 374 TYR A O 1
ATOM 3001 N N . ASN A 1 375 ? 0.748 -18.454 17.367 1.00 39.03 375 ASN A N 1
ATOM 3002 C CA . ASN A 1 375 ? 0.713 -18.191 18.807 1.00 39.03 375 ASN A CA 1
ATOM 3003 C C . ASN A 1 375 ? 2.123 -18.394 19.384 1.00 39.03 375 ASN A C 1
ATOM 3005 O O . ASN A 1 375 ? 2.703 -19.468 19.241 1.00 39.03 375 ASN A O 1
ATOM 3009 N N . ARG A 1 376 ? 2.693 -17.348 19.996 1.00 38.09 376 ARG A N 1
ATOM 3010 C CA . ARG A 1 376 ? 4.050 -17.346 20.580 1.00 38.09 376 ARG A CA 1
ATOM 3011 C C . ARG A 1 376 ? 4.104 -17.772 22.051 1.00 38.09 376 ARG A C 1
ATOM 3013 O O . ARG A 1 376 ? 5.204 -17.879 22.581 1.00 38.09 376 ARG A O 1
ATOM 3020 N N . ILE A 1 377 ? 2.959 -17.939 22.718 1.00 41.09 377 ILE A N 1
ATOM 3021 C CA . ILE A 1 377 ? 2.894 -17.960 24.191 1.00 41.09 377 ILE A CA 1
ATOM 3022 C C . ILE A 1 377 ? 2.130 -19.179 24.733 1.00 41.09 377 ILE A C 1
ATOM 3024 O O . ILE A 1 377 ? 2.515 -19.706 25.773 1.00 41.09 377 ILE A O 1
ATOM 3028 N N . TYR A 1 378 ? 1.105 -19.683 24.036 1.00 43.66 378 TYR A N 1
ATOM 3029 C CA . TYR A 1 378 ? 0.280 -20.794 24.533 1.00 43.66 378 TYR A CA 1
ATOM 3030 C C . TYR A 1 378 ? 0.058 -21.903 23.504 1.00 43.66 378 TYR A C 1
ATOM 3032 O O . TYR A 1 378 ? -0.011 -21.671 22.294 1.00 43.66 378 TYR A O 1
ATOM 3040 N N . PHE A 1 379 ? -0.135 -23.124 24.010 1.00 42.06 379 PHE A N 1
ATOM 3041 C CA . PHE A 1 379 ? -0.580 -24.259 23.210 1.00 42.06 379 PHE A CA 1
ATOM 3042 C C . PHE A 1 379 ? -1.978 -23.968 22.646 1.00 42.06 379 PHE A C 1
ATOM 3044 O O . PHE A 1 379 ? -2.937 -23.807 23.398 1.00 42.06 379 PHE A O 1
ATOM 3051 N N . THR A 1 380 ? -2.098 -23.874 21.320 1.00 45.19 380 THR A N 1
ATOM 3052 C CA . THR A 1 380 ? -3.372 -23.584 20.643 1.00 45.19 380 THR A CA 1
ATOM 3053 C C . THR A 1 380 ? -3.892 -24.849 19.981 1.00 45.19 380 THR A C 1
ATOM 3055 O O . THR A 1 380 ? -3.216 -25.436 19.137 1.00 45.19 380 THR A O 1
ATOM 3058 N N . LYS A 1 381 ? -5.103 -25.274 20.350 1.00 44.22 381 LYS A N 1
ATOM 3059 C CA . LYS A 1 381 ? -5.799 -26.379 19.685 1.00 44.22 381 LYS A CA 1
ATOM 3060 C C . LYS A 1 381 ? -6.690 -25.819 18.576 1.00 44.22 381 LYS A C 1
ATOM 3062 O O . LYS A 1 381 ? -7.791 -25.349 18.843 1.00 44.22 381 LYS A O 1
ATOM 3067 N N . THR A 1 382 ? -6.221 -25.891 17.335 1.00 43.09 382 THR A N 1
ATOM 3068 C CA . THR A 1 382 ? -6.994 -25.489 16.150 1.00 43.09 382 THR A CA 1
ATOM 3069 C C . THR A 1 382 ? -7.910 -26.636 15.721 1.00 43.09 382 THR A C 1
ATOM 3071 O O . THR A 1 382 ? -7.433 -27.702 15.336 1.00 43.09 382 THR A O 1
ATOM 3074 N N . ILE A 1 383 ? -9.231 -26.438 15.793 1.00 45.25 383 ILE A N 1
ATOM 3075 C CA . ILE A 1 383 ? -10.228 -27.397 15.290 1.00 45.25 383 ILE A CA 1
ATOM 3076 C C . ILE A 1 383 ? -10.818 -26.831 14.001 1.00 45.25 383 ILE A C 1
ATOM 3078 O O . ILE A 1 383 ? -11.591 -25.877 14.029 1.00 45.25 383 ILE A O 1
ATOM 3082 N N . LEU A 1 384 ? -10.456 -27.432 12.871 1.00 41.75 384 LEU A N 1
ATOM 3083 C CA . LEU A 1 384 ? -10.972 -27.048 11.562 1.00 41.75 384 LEU A CA 1
ATOM 3084 C C . LEU A 1 384 ? -12.379 -27.620 11.383 1.00 41.75 384 LEU A C 1
ATOM 3086 O O . LEU A 1 384 ? -12.564 -28.836 11.379 1.00 41.75 384 LEU A O 1
ATOM 3090 N N . LYS A 1 385 ? -13.370 -26.740 11.232 1.00 39.66 385 LYS A N 1
ATOM 3091 C CA . LYS A 1 385 ? -14.735 -27.100 10.835 1.00 39.66 385 LYS A CA 1
ATOM 3092 C C . LYS A 1 385 ? -15.015 -26.439 9.493 1.00 39.66 385 LYS A C 1
ATOM 3094 O O . LYS A 1 385 ? -15.012 -25.217 9.410 1.00 39.66 385 LYS A O 1
ATOM 3099 N N . TYR A 1 386 ? -15.251 -27.231 8.456 1.00 43.22 386 TYR A N 1
ATOM 3100 C CA . TYR A 1 386 ? -15.749 -26.734 7.177 1.00 43.22 386 TYR A CA 1
ATOM 3101 C C . TYR A 1 386 ? -17.228 -27.099 7.040 1.00 43.22 386 TYR A C 1
ATOM 3103 O O . TYR A 1 386 ? -17.679 -28.123 7.556 1.00 43.22 386 TYR A O 1
ATOM 3111 N N . ARG A 1 387 ? -17.994 -26.237 6.373 1.00 31.83 387 ARG A N 1
ATOM 3112 C CA . ARG A 1 387 ? -19.396 -26.472 6.029 1.00 31.83 387 ARG A CA 1
ATOM 3113 C C . ARG A 1 387 ? -19.518 -26.392 4.517 1.00 31.83 387 ARG A C 1
ATOM 3115 O O . ARG A 1 387 ? -19.128 -25.392 3.925 1.00 31.83 387 ARG A O 1
ATOM 3122 N N . ILE A 1 388 ? -20.097 -27.427 3.924 1.00 32.94 388 ILE A N 1
ATOM 3123 C CA . ILE A 1 388 ? -20.628 -27.370 2.564 1.00 32.94 388 ILE A CA 1
ATOM 3124 C C . ILE A 1 388 ? -21.894 -26.507 2.653 1.00 32.94 388 ILE A C 1
ATOM 3126 O O . ILE A 1 388 ? -22.812 -26.834 3.413 1.00 32.94 388 ILE A O 1
ATOM 3130 N N . ALA A 1 389 ? -21.912 -25.352 1.988 1.00 30.03 389 ALA A N 1
ATOM 3131 C CA . ALA A 1 389 ? -23.162 -24.632 1.770 1.00 30.03 389 ALA A CA 1
ATOM 3132 C C . ALA A 1 389 ? -23.932 -25.363 0.650 1.00 30.03 389 ALA A C 1
ATOM 3134 O O . ALA A 1 389 ? -23.277 -25.768 -0.311 1.00 30.03 389 ALA A O 1
ATOM 3135 N N . PRO A 1 390 ? -25.249 -25.599 0.811 1.00 36.00 390 PRO A N 1
ATOM 3136 C CA . PRO A 1 390 ? -26.059 -26.290 -0.189 1.00 36.00 390 PRO A CA 1
ATOM 3137 C C . PRO A 1 390 ? -26.107 -25.561 -1.530 1.00 36.00 390 PRO A C 1
ATOM 3139 O O . PRO A 1 390 ? -26.034 -24.308 -1.519 1.00 36.00 390 PRO A O 1
#

Sequence (390 aa):
MQVFLLALLCVSSGFSSVFQQKVKNALAKVNITLNTKELREVHEKIEGVKPKIVEMLKLSPKEKLSLADLVEHTLKVKKNHVRPKGDSIEEINHKSKLGGLLYQGDIVLTKIQAEDIIEDTKRNANSRSKRQAFLDRRRPQMKWSKGVDYYFHPNATEDVKRIFLKAMKIWMKDTCIDFRENDKAEDRLCVMRARGLCFSSVGRVGGLQNLSLDEGCESVGTAAHEIGHTLGFFHTHSRHDRDKFIKFIPENVEFKYLDEFTKQTTLTNENYGIPYDYGSIMHYGTTMASFNDQPTMLALDANYTQTMGSPFVSFYDLIMMNYHYGCNSMFTHKESISDGIEVAKSIFSDRFCAKEDAGVKLVSKRNIVPIITYNRIYFTKTILKYRIAP

Nearest PDB structures (foldseek):
  4gwm-assembly1_B  TM=9.211E-01  e=2.859E-17  Homo sapiens
  4gwm-assembly1_A  TM=9.150E-01  e=5.181E-17  Homo sapiens
  4gwn-assembly1_A  TM=9.246E-01  e=5.584E-16  Homo sapiens
  8a28-assembly1_A  TM=7.938E-01  e=5.181E-17  Limulus polyphemus
  8a28-assembly2_B  TM=8.104E-01  e=5.262E-16  Limulus polyphemus

Foldseek 3Di:
DDDDDDDDDDPDDPDPVVLVVVVVVLVVPDDDDDPVVQLVVLLVLLVVCLVLLVVVQDDDPVLVVLVVVLQVPFDDDDDDADDPCGPDLQSNQVVLSNQLSAALRAADDDPVLSVLLNVVSVPPPPDDDWFWFFDDPDDPDLAPLVAAEEEEDPQQDPLQVVLLVLLVCVLVVLAVHDYHHDPPDQFHEYEHADSSHAHFHAGGPTGYTYGHQHPPNSHNLSSNLRVLRHRGGAALLQIPCNVVWKRFDLVFADSSNSSSNHHDDPRGTHLVPQDRDQQASRFAAQQRRGPPSHGRMATSPSVSNRNHNHSDHDPSSNVSSRVVNVRQVVPPPDDDDPDDDDDSDRPPCPPCPDPVCVVPDDDDPDPDDPPDDDDPDDDDDDDDDDDDDD

Mean predicted aligned error: 13.05 Å

Radius of gyration: 23.04 Å; Cα contacts (8 Å, |Δi|>4): 556; chains: 1; bounding box: 48×86×52 Å

Secondary structure (DSSP, 8-state):
----------------HHHHHHHHHHHTT---S--HHHHHHHHHHHHTTHHHHHHHTPPPHHHHHHHHHHHHHS--PPPP---TT-SSHHHHHHHTT-GGGSBTTTB---HHHHHHHHHHHHHT--------EE--SS-S--S-TT-EEEEE-TT--HHHHHHHHHHHHHHHHSSS--EEE-TT-SSEEEEE-BTTBEEB-SS--SSEEEEEE-TT--SHHHHHHHHHHHHTBPPGGG-TTGGGTEEE-GGGB-GGGGGGGPPP-SSSEE-TTPPP-TT-TTPPPTTTTBSSSS-SEEESSGGGTTTTT-SS--HHHHHHHHHHHTGGGG--------S-------TTSTTT--GGGTT-----SSS--------SSS------------

Organism: Ancylostoma caninum (NCBI:txid29170)